Protein AF-A0A945BYB7-F1 (afdb_monomer_lite)

Radius of gyration: 39.47 Å; chains: 1; bounding box: 113×93×78 Å

Sequence (539 aa):
MLEQNKKIFFFIIILIIIFILFGFLFYTNNKKNSIKTKKIDNQKIDDQKVDNQLVSEKIIKFKEKRPGSIVANVIFKDDCNDMVGEIKEDCLNEAIRNEANIANNFRMCLGVTDYDIRNKCIFEMAKFTTKKNCERIADHKLAEVCIGDIGINNRDESYCNVFLEEPHEYEECVDRIKAFSVGDSGDINDCIGIKTLEYVNLCMMRSLGNGTTCNDLKNKNLMDECISSVIFRQATSSEDCYKMPDEIYKEVCLLKDPEGERVDTDGDGFTDVKELWFNTDPFNIDTDGDGFTDYEEVINIHSNPTEKDTDYDGLSDYDEIQKGTSIQRPDTDGDGILDGEDDDPLNKFQDNDEDRLSNEEEKKWGTDPNKKDTDGDGVNDRDEVSNGTNPLGEGWAHDTDNDGLIDIDEIFYLTDRLNQDTDGDGVNDRDEINNGTNPLGEGDMDFDDDGLSDKEELKYKSNPTLKDTNADGINDSEAIKRGLSIISNDTDGDGLNNDFEIQKIKTDPLNPDTDGDGYSDGEEAKNGYNPNGAGKLNI

Secondary structure (DSSP, 8-state):
--SHHHHHHHHHHHHHHHHHHHHHHGGGS-----------------SSSSSHHHHHHHHHHHH---TT--------GGGGTT--THHHHHHHHHHHHHHHHHHT-GGGGGG--SHHHHHHHHHHHHTTS-HHHHTT-SSHHHHHHHHHHHHHHHT-GGGGGGGTT-HHHHHHHHHHHHHHHHHHHT-GGGGGG--SHHHHHHHHHHHHHTT--GGG-SSHHHHHHHHHHHHHHH--SHHHHTT-SSHHHHHHHHT--SS-PPP-SS-SSS-HHHHHHHT--TT-SSSS-SSS-HHHIIIII---TT-S-SS-SSS-HHHHHHHT--TT-S-SS-SSS-TTT-SSTT-SS--SSSSSS-HHHHHHHT--TT-S-SS-SSS-HHHHHHHT--TTTTTT---SSSSSS-HHHHHHHT--TT-SSSS-SSS-HHHHHHHT--TTS-TT--TTSSSS-HHHHHHHT--TT-SSTT-SSS-HHHHHHHT--SS-S-SS-SS--HHHIIIII---TT-SSSS-SSS-HHHHHHHTB-TTSSSB---

Structure (mmCIF, N/CA/C/O backbone):
data_AF-A0A945BYB7-F1
#
_entry.id   AF-A0A945BYB7-F1
#
loop_
_atom_site.group_PDB
_atom_site.id
_atom_site.type_symbol
_atom_site.label_atom_id
_atom_site.label_alt_id
_atom_site.label_comp_id
_atom_site.label_asym_id
_atom_site.label_entity_id
_atom_site.label_seq_id
_atom_site.pdbx_PDB_ins_code
_atom_site.Cartn_x
_atom_site.Cartn_y
_atom_site.Cartn_z
_atom_site.occupancy
_atom_site.B_iso_or_equiv
_atom_site.auth_seq_id
_atom_site.auth_comp_id
_atom_site.auth_asym_id
_atom_site.auth_atom_id
_atom_site.pdbx_PDB_model_num
ATOM 1 N N . MET A 1 1 ? 53.402 55.940 22.105 1.00 54.75 1 MET A N 1
ATOM 2 C CA . MET A 1 1 ? 52.026 55.509 22.455 1.00 54.75 1 MET A CA 1
ATOM 3 C C . MET A 1 1 ? 50.909 56.490 22.060 1.00 54.75 1 MET A C 1
ATOM 5 O O . MET A 1 1 ? 49.757 56.187 22.321 1.00 54.75 1 MET A O 1
ATOM 9 N N . LEU A 1 2 ? 51.186 57.608 21.369 1.00 50.19 2 LEU A N 1
ATOM 10 C CA . LEU A 1 2 ? 50.139 58.508 20.835 1.00 50.19 2 LEU A CA 1
ATOM 11 C C . LEU A 1 2 ? 49.902 58.375 19.313 1.00 50.19 2 LEU A C 1
ATOM 13 O O . LEU A 1 2 ? 48.950 58.949 18.795 1.00 50.19 2 LEU A O 1
ATOM 17 N N . GLU A 1 3 ? 50.704 57.572 18.601 1.00 51.19 3 GLU A N 1
ATOM 18 C CA . GLU A 1 3 ? 50.521 57.305 17.160 1.00 51.19 3 GLU A CA 1
ATOM 19 C C . GLU A 1 3 ? 49.844 55.961 16.839 1.00 51.19 3 GLU A C 1
ATOM 21 O O . GLU A 1 3 ? 49.164 55.859 15.821 1.00 51.19 3 GLU A O 1
ATOM 26 N N . GLN A 1 4 ? 49.929 54.947 17.710 1.00 53.62 4 GLN A N 1
ATOM 27 C CA . GLN A 1 4 ? 49.223 53.671 17.491 1.00 53.62 4 GLN A CA 1
ATOM 28 C C . GLN A 1 4 ? 47.705 53.773 17.730 1.00 53.62 4 GLN A C 1
ATOM 30 O O . GLN A 1 4 ? 46.937 53.140 17.011 1.00 53.62 4 GLN A O 1
ATOM 35 N N . ASN A 1 5 ? 47.248 54.660 18.622 1.00 54.69 5 ASN A N 1
ATOM 36 C CA . ASN A 1 5 ? 45.812 54.870 18.861 1.00 54.69 5 ASN A CA 1
ATOM 37 C C . ASN A 1 5 ? 45.110 55.696 17.765 1.00 54.69 5 ASN A C 1
ATOM 39 O O . ASN A 1 5 ? 43.890 55.628 17.644 1.00 54.69 5 ASN A O 1
ATOM 43 N N . LYS A 1 6 ? 45.849 56.428 16.914 1.00 54.78 6 LYS A N 1
ATOM 44 C CA . LYS A 1 6 ? 45.255 57.166 15.781 1.00 54.78 6 LYS A CA 1
ATOM 45 C C . LYS A 1 6 ? 44.887 56.257 14.605 1.00 54.78 6 LYS A C 1
ATOM 47 O O . LYS A 1 6 ? 43.888 56.518 13.943 1.00 54.78 6 LYS A O 1
ATOM 52 N N . LYS A 1 7 ? 45.637 55.173 14.367 1.00 57.56 7 LYS A N 1
ATOM 53 C CA . LYS A 1 7 ? 45.328 54.209 13.292 1.00 57.56 7 LYS A CA 1
ATOM 54 C C . LYS A 1 7 ? 44.083 53.375 13.600 1.00 57.56 7 LYS A C 1
ATOM 56 O O . LYS A 1 7 ? 43.279 53.149 12.706 1.00 57.56 7 LYS A O 1
ATOM 61 N N . ILE A 1 8 ? 43.890 52.997 14.864 1.00 64.50 8 ILE A N 1
ATOM 62 C CA . ILE A 1 8 ? 42.717 52.228 15.309 1.00 64.50 8 ILE A CA 1
ATOM 63 C C . ILE A 1 8 ? 41.445 53.088 15.239 1.00 64.50 8 ILE A C 1
ATOM 65 O O . ILE A 1 8 ? 40.423 52.636 14.733 1.00 64.50 8 ILE A O 1
ATOM 69 N N . PHE A 1 9 ? 41.519 54.361 15.640 1.00 65.44 9 PHE A N 1
ATOM 70 C CA . PHE A 1 9 ? 40.374 55.275 15.565 1.00 65.44 9 PHE A CA 1
ATOM 71 C C . PHE A 1 9 ? 39.966 55.606 14.117 1.00 65.44 9 PHE A C 1
ATOM 73 O O . PHE A 1 9 ? 38.780 55.675 13.805 1.00 65.44 9 PHE A O 1
ATOM 80 N N . PHE A 1 10 ? 40.935 55.740 13.202 1.00 64.88 10 PHE A N 1
ATOM 81 C CA . PHE A 1 10 ? 40.660 55.973 11.779 1.00 64.88 10 PHE A CA 1
ATOM 82 C C . PHE A 1 10 ? 40.023 54.749 11.098 1.00 64.88 10 PHE A C 1
ATOM 84 O O . PHE A 1 10 ? 39.136 54.899 10.261 1.00 64.88 10 PHE A O 1
ATOM 91 N N . PHE A 1 11 ? 40.413 53.536 11.505 1.00 64.69 11 PHE A N 1
ATOM 92 C CA . PHE A 1 11 ? 39.836 52.290 10.989 1.00 64.69 11 PHE A CA 1
ATOM 93 C C . PHE A 1 11 ? 38.381 52.088 11.450 1.00 64.69 11 PHE A C 1
ATOM 95 O O . PHE A 1 11 ? 37.534 51.665 10.666 1.00 64.69 11 PHE A O 1
ATOM 102 N N . ILE A 1 12 ? 38.067 52.477 12.691 1.00 68.75 12 ILE A N 1
ATOM 103 C CA . ILE A 1 12 ? 36.702 52.426 13.238 1.00 68.75 12 ILE A CA 1
ATOM 104 C C . ILE A 1 12 ? 35.778 53.432 12.528 1.00 68.75 12 ILE A C 1
ATOM 106 O O . ILE A 1 12 ? 34.638 53.097 12.216 1.00 68.75 12 ILE A O 1
ATOM 110 N N . ILE A 1 13 ? 36.263 54.632 12.188 1.00 69.62 13 ILE A N 1
ATOM 111 C CA . ILE A 1 13 ? 35.467 55.634 11.454 1.00 69.62 13 ILE A CA 1
ATOM 112 C C . ILE A 1 13 ? 35.176 55.193 10.009 1.00 69.62 13 ILE A C 1
ATOM 114 O O . ILE A 1 13 ? 34.063 55.398 9.526 1.00 69.62 13 ILE A O 1
ATOM 118 N N . ILE A 1 14 ? 36.132 54.548 9.329 1.00 71.25 14 ILE A N 1
ATOM 119 C CA . ILE A 1 14 ? 35.924 54.012 7.971 1.00 71.25 14 ILE A CA 1
ATOM 120 C C . ILE A 1 14 ? 34.877 52.888 7.981 1.00 71.25 14 ILE A C 1
ATOM 122 O O . ILE A 1 14 ? 33.991 52.877 7.129 1.00 71.25 14 ILE A O 1
ATOM 126 N N . LEU A 1 15 ? 34.918 51.994 8.974 1.00 60.78 15 LEU A N 1
ATOM 127 C CA . LEU A 1 15 ? 33.918 50.932 9.136 1.00 60.78 15 LEU A CA 1
ATOM 128 C C . LEU A 1 15 ? 32.512 51.484 9.421 1.00 60.78 15 LEU A C 1
ATOM 130 O O . LEU A 1 15 ? 31.541 50.988 8.854 1.00 60.78 15 LEU A O 1
ATOM 134 N N . ILE A 1 16 ? 32.393 52.548 10.221 1.00 66.94 16 ILE A N 1
ATOM 135 C CA . ILE A 1 16 ? 31.100 53.193 10.507 1.00 66.94 16 ILE A CA 1
ATOM 136 C C . ILE A 1 16 ? 30.534 53.898 9.259 1.00 66.94 16 ILE A C 1
ATOM 138 O O . ILE A 1 16 ? 29.335 53.805 9.002 1.00 66.94 16 ILE A O 1
ATOM 142 N N . ILE A 1 17 ? 31.372 54.537 8.432 1.00 62.75 17 ILE A N 1
ATOM 143 C CA . ILE A 1 17 ? 30.923 55.160 7.171 1.00 62.75 17 ILE A CA 1
ATOM 144 C C . ILE A 1 17 ? 30.482 54.115 6.133 1.00 62.75 17 ILE A C 1
ATOM 146 O O . ILE A 1 17 ? 29.488 54.338 5.441 1.00 62.75 17 ILE A O 1
ATOM 150 N N . ILE A 1 18 ? 31.150 52.959 6.057 1.00 63.16 18 ILE A N 1
ATOM 151 C CA . ILE A 1 18 ? 30.747 51.857 5.165 1.00 63.16 18 ILE A CA 1
ATOM 152 C C . ILE A 1 18 ? 29.391 51.270 5.597 1.00 63.16 18 ILE A C 1
ATOM 154 O O . ILE A 1 18 ? 28.542 51.006 4.745 1.00 63.16 18 ILE A O 1
ATOM 158 N N . PHE A 1 19 ? 29.139 51.154 6.906 1.00 51.59 19 PHE A N 1
ATOM 159 C CA . PHE A 1 19 ? 27.848 50.698 7.439 1.00 51.59 19 PHE A CA 1
ATOM 160 C C . PHE A 1 19 ? 26.698 51.681 7.171 1.00 51.59 19 PHE A C 1
ATOM 162 O O . PHE A 1 19 ? 25.584 51.256 6.867 1.00 51.59 19 PHE A O 1
ATOM 169 N N . ILE A 1 20 ? 26.958 52.990 7.221 1.00 57.56 20 ILE A N 1
ATOM 170 C CA . ILE A 1 20 ? 25.944 54.014 6.919 1.00 57.56 20 ILE A CA 1
ATOM 171 C C . ILE A 1 20 ? 25.638 54.068 5.409 1.00 57.56 20 ILE A C 1
ATOM 173 O O . ILE A 1 20 ? 24.483 54.255 5.030 1.00 57.56 20 ILE A O 1
ATOM 177 N N . LEU A 1 21 ? 26.631 53.829 4.539 1.00 47.19 21 LEU A N 1
ATOM 178 C CA . LEU A 1 21 ? 26.439 53.749 3.081 1.00 47.19 21 LEU A CA 1
ATOM 179 C C . LEU A 1 21 ? 25.658 52.496 2.648 1.00 47.19 21 LEU A C 1
ATOM 181 O O . LEU A 1 21 ? 24.786 52.598 1.784 1.00 47.19 21 LEU A O 1
ATOM 185 N N . PHE A 1 22 ? 25.895 51.341 3.280 1.00 47.38 22 PHE A N 1
ATOM 186 C CA . PHE A 1 22 ? 25.107 50.126 3.022 1.00 47.38 22 PHE A CA 1
ATOM 187 C C . PHE A 1 22 ? 23.672 50.220 3.566 1.00 47.38 22 PHE A C 1
ATOM 189 O O . PHE A 1 22 ? 22.745 49.710 2.938 1.00 47.38 22 PHE A O 1
ATOM 196 N N . GLY A 1 23 ? 23.461 50.941 4.674 1.00 44.59 23 GLY A N 1
ATOM 197 C CA . GLY A 1 23 ? 22.125 51.210 5.217 1.00 44.59 23 GLY A CA 1
ATOM 198 C C . GLY A 1 23 ? 21.255 52.113 4.331 1.00 44.59 23 GLY A C 1
ATOM 199 O O . GLY A 1 23 ? 20.030 52.012 4.369 1.00 44.59 23 GLY A O 1
ATOM 200 N N . PHE A 1 24 ? 21.860 52.960 3.491 1.00 37.66 24 PHE A N 1
ATOM 201 C CA . PHE A 1 24 ? 21.124 53.892 2.628 1.00 37.66 24 PHE A CA 1
ATOM 202 C C . PHE A 1 24 ? 20.680 53.271 1.289 1.00 37.66 24 PHE A C 1
ATOM 204 O O . PHE A 1 24 ? 19.646 53.661 0.745 1.00 37.66 24 PHE A O 1
ATOM 211 N N . LEU A 1 25 ? 21.403 52.265 0.780 1.00 36.88 25 LEU A N 1
ATOM 212 C CA . LEU A 1 25 ? 21.034 51.553 -0.455 1.00 36.88 25 LEU A CA 1
ATOM 213 C C . LEU A 1 25 ? 19.833 50.614 -0.265 1.00 36.88 25 LEU A C 1
ATOM 215 O O . LEU A 1 25 ? 19.031 50.463 -1.181 1.00 36.88 25 LEU A O 1
ATOM 219 N N . PHE A 1 26 ? 19.637 50.069 0.938 1.00 37.34 26 PHE A N 1
ATOM 220 C CA . PHE A 1 26 ? 18.466 49.236 1.238 1.00 37.34 26 PHE A CA 1
ATOM 221 C C . PHE A 1 26 ? 17.195 50.046 1.553 1.00 37.34 26 PHE A C 1
ATOM 223 O O . PHE A 1 26 ? 16.088 49.519 1.479 1.00 37.34 26 PHE A O 1
ATOM 230 N N . TYR A 1 27 ? 17.329 51.343 1.852 1.00 34.28 27 TYR A N 1
ATOM 231 C CA . TYR A 1 27 ? 16.209 52.216 2.224 1.00 34.28 27 TYR A CA 1
ATOM 232 C C . TYR A 1 27 ? 15.436 52.799 1.021 1.00 34.28 27 TYR A C 1
ATOM 234 O O . TYR A 1 27 ? 14.435 53.487 1.209 1.00 34.28 27 TYR A O 1
ATOM 242 N N . THR A 1 28 ? 15.846 52.537 -0.228 1.00 32.16 28 THR A N 1
ATOM 243 C CA . THR A 1 28 ? 15.236 53.192 -1.407 1.00 32.16 28 THR A CA 1
ATOM 244 C C . THR A 1 28 ? 14.481 52.291 -2.377 1.00 32.16 28 THR A C 1
ATOM 246 O O . THR A 1 28 ? 13.923 52.825 -3.331 1.00 32.16 28 THR A O 1
ATOM 249 N N . ASN A 1 29 ? 14.337 50.985 -2.125 1.00 34.81 29 ASN A N 1
ATOM 250 C CA . ASN A 1 29 ? 13.669 50.104 -3.092 1.00 34.81 29 ASN A CA 1
ATOM 251 C C . ASN A 1 29 ? 12.441 49.354 -2.570 1.00 34.81 29 ASN A C 1
ATOM 253 O O . ASN A 1 29 ? 12.256 48.193 -2.901 1.00 34.81 29 ASN A O 1
ATOM 257 N N . ASN A 1 30 ? 11.584 50.016 -1.783 1.00 32.28 30 ASN A N 1
ATOM 258 C CA . ASN A 1 30 ? 10.177 49.608 -1.692 1.00 32.28 30 ASN A CA 1
ATOM 259 C C . ASN A 1 30 ? 9.266 50.758 -1.241 1.00 32.28 30 ASN A C 1
ATOM 261 O O . ASN A 1 30 ? 8.938 50.927 -0.066 1.00 32.28 30 ASN A O 1
ATOM 265 N N . LYS A 1 31 ? 8.827 51.571 -2.208 1.00 30.02 31 LYS A N 1
ATOM 266 C CA . LYS A 1 31 ? 7.634 52.410 -2.059 1.00 30.02 31 LYS A CA 1
ATOM 267 C C . LYS A 1 31 ? 6.896 52.512 -3.397 1.00 30.02 31 LYS A C 1
ATOM 269 O O . LYS A 1 31 ? 7.490 52.987 -4.360 1.00 30.02 31 LYS A O 1
ATOM 274 N N . LYS A 1 32 ? 5.587 52.195 -3.351 1.00 27.84 32 LYS A N 1
ATOM 275 C CA . LYS A 1 32 ? 4.497 52.279 -4.367 1.00 27.84 32 LYS A CA 1
ATOM 276 C C . LYS A 1 32 ? 4.122 50.898 -4.931 1.00 27.84 32 LYS A C 1
ATOM 278 O O . LYS A 1 32 ? 4.978 50.237 -5.485 1.00 27.84 32 LYS A O 1
ATOM 283 N N . ASN A 1 33 ? 2.896 50.380 -4.800 1.00 26.05 33 ASN A N 1
ATOM 284 C CA . ASN A 1 33 ? 1.551 50.987 -4.807 1.00 26.05 33 ASN A CA 1
ATOM 285 C C . ASN A 1 33 ? 0.671 50.348 -3.701 1.00 26.05 33 ASN A C 1
ATOM 287 O O . ASN A 1 33 ? 0.675 49.137 -3.564 1.00 26.05 33 ASN A O 1
ATOM 291 N N . SER A 1 34 ? 0.041 51.066 -2.759 1.00 25.27 34 SER A N 1
ATOM 292 C CA . SER A 1 34 ? -1.204 51.860 -2.858 1.00 25.27 34 SER A CA 1
ATOM 293 C C . SER A 1 34 ? -2.406 51.109 -3.451 1.00 25.27 34 SER A C 1
ATOM 295 O O . SER A 1 34 ? -2.471 51.022 -4.670 1.00 25.27 34 SER A O 1
ATOM 297 N N . ILE A 1 35 ? -3.418 50.788 -2.623 1.00 25.39 35 ILE A N 1
ATOM 298 C CA . ILE A 1 35 ? -4.809 51.277 -2.772 1.00 25.39 35 ILE A CA 1
ATOM 299 C C . ILE A 1 35 ? -5.537 51.321 -1.403 1.00 25.39 35 ILE A C 1
ATOM 301 O O . ILE A 1 35 ? -5.729 50.330 -0.714 1.00 25.39 35 ILE A O 1
ATOM 305 N N . LYS A 1 36 ? -5.882 52.566 -1.057 1.00 26.34 36 LYS A N 1
ATOM 306 C CA . LYS A 1 36 ? -6.945 53.168 -0.226 1.00 26.34 36 LYS A CA 1
ATOM 307 C C . LYS A 1 36 ? -7.819 52.323 0.727 1.00 26.34 36 LYS A C 1
ATOM 309 O O . LYS A 1 36 ? -8.722 51.599 0.336 1.00 26.34 36 LYS A O 1
ATOM 314 N N . THR A 1 37 ? -7.668 52.716 1.990 1.00 24.52 37 THR A N 1
ATOM 315 C CA . THR A 1 37 ? -8.620 52.818 3.109 1.00 24.52 37 THR A CA 1
ATOM 316 C C . THR A 1 37 ? -10.107 53.044 2.781 1.00 24.52 37 THR A C 1
ATOM 318 O O . THR A 1 37 ? -10.453 54.000 2.079 1.00 24.52 37 THR A O 1
ATOM 321 N N . LYS A 1 38 ? -10.979 52.334 3.511 1.00 25.22 38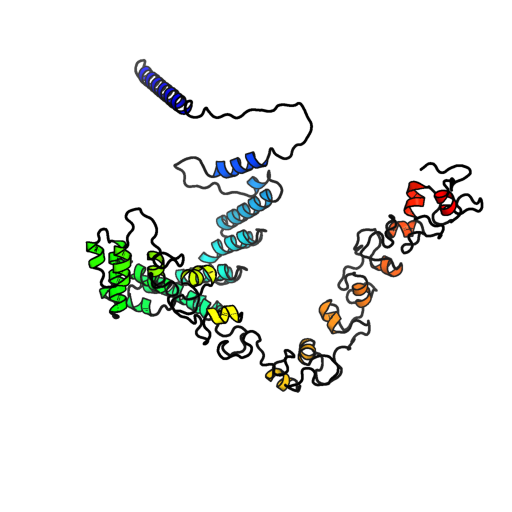 LYS A N 1
ATOM 322 C CA . LYS A 1 38 ? -12.232 52.877 4.064 1.00 25.22 38 LYS A CA 1
ATOM 323 C C . LYS A 1 38 ? -12.205 52.670 5.584 1.00 25.22 38 LYS A C 1
ATOM 325 O O . LYS A 1 38 ? -11.900 51.582 6.052 1.00 25.22 38 LYS A O 1
ATOM 330 N N . LYS A 1 39 ? -12.441 53.750 6.325 1.00 27.66 39 LYS A N 1
ATOM 331 C CA . LYS A 1 39 ? -12.363 53.861 7.786 1.00 27.66 39 LYS A CA 1
ATOM 332 C C . LYS A 1 39 ? -13.783 54.132 8.285 1.00 27.66 39 LYS A C 1
ATOM 334 O O . LYS A 1 39 ? -14.336 55.137 7.845 1.00 27.66 39 LYS A O 1
ATOM 339 N N . ILE A 1 40 ? -14.349 53.275 9.138 1.00 25.39 40 ILE A N 1
ATOM 340 C CA . ILE A 1 40 ? -15.454 53.603 10.061 1.00 25.39 40 ILE A CA 1
ATOM 341 C C . ILE A 1 40 ? -15.196 52.858 11.384 1.00 25.39 40 ILE A C 1
ATOM 343 O O . ILE A 1 40 ? -14.612 51.778 11.389 1.00 25.39 40 ILE A O 1
ATOM 347 N N . ASP A 1 41 ? -15.545 53.541 12.468 1.00 26.83 41 ASP A N 1
ATOM 348 C CA . ASP A 1 41 ? -15.023 53.497 13.831 1.00 26.83 41 ASP A CA 1
ATOM 349 C C . ASP A 1 41 ? -15.315 52.262 14.710 1.00 26.83 41 ASP A C 1
ATOM 351 O O . ASP A 1 41 ? -16.381 51.662 14.664 1.00 26.83 41 ASP A O 1
ATOM 355 N N . ASN A 1 42 ? -14.330 52.017 15.584 1.00 25.97 42 ASN A N 1
ATOM 356 C CA . ASN A 1 42 ? -14.340 51.529 16.971 1.00 25.97 42 ASN A CA 1
ATOM 357 C C . ASN A 1 42 ? -15.221 50.342 17.420 1.00 25.97 42 ASN A C 1
ATOM 359 O O . ASN A 1 42 ? -16.386 50.489 17.772 1.00 25.97 42 ASN A O 1
ATOM 363 N N . GLN A 1 43 ? -14.485 49.250 17.672 1.00 30.56 43 GLN A N 1
ATOM 364 C CA . GLN A 1 43 ? -14.465 48.435 18.898 1.00 30.56 43 GLN A CA 1
ATOM 365 C C . GLN A 1 43 ? -15.729 47.660 19.290 1.00 30.56 43 GLN A C 1
ATOM 367 O O . GLN A 1 43 ? -16.553 48.113 20.080 1.00 30.56 43 GLN A O 1
ATOM 372 N N . LYS A 1 44 ? -15.726 46.382 18.914 1.00 38.12 44 LYS A N 1
ATOM 373 C CA . LYS A 1 44 ? -15.398 45.234 19.788 1.00 38.12 44 LYS A CA 1
ATOM 374 C C . LYS A 1 44 ? -15.108 44.027 18.878 1.00 38.12 44 LYS A C 1
ATOM 376 O O . LYS A 1 44 ? -15.426 44.130 17.699 1.00 38.12 44 LYS A O 1
ATOM 381 N N . ILE A 1 45 ? -14.563 42.937 19.431 1.00 27.02 45 ILE A N 1
ATOM 382 C CA . ILE A 1 45 ? -14.216 41.630 18.813 1.00 27.02 45 ILE A CA 1
ATOM 383 C C . ILE A 1 45 ? -12.709 41.519 18.512 1.00 27.02 45 ILE A C 1
ATOM 385 O O . ILE A 1 45 ? -12.172 42.398 17.844 1.00 27.02 45 ILE A O 1
ATOM 389 N N . ASP A 1 46 ? -11.957 40.469 18.836 1.00 30.38 46 ASP A N 1
ATOM 390 C CA . ASP A 1 46 ? -11.900 39.422 19.881 1.00 30.38 46 ASP A CA 1
ATOM 391 C C . ASP A 1 46 ? -10.565 38.684 19.587 1.00 30.38 46 ASP A C 1
ATOM 393 O O . ASP A 1 46 ? -10.102 38.669 18.438 1.00 30.38 46 ASP A O 1
ATOM 397 N N . ASP A 1 47 ? -9.919 38.125 20.600 1.00 31.62 47 ASP A N 1
ATOM 398 C CA . ASP A 1 47 ? -8.485 37.802 20.702 1.00 31.62 47 ASP A CA 1
ATOM 399 C C . ASP A 1 47 ? -7.989 36.547 19.929 1.00 31.62 47 ASP A C 1
ATOM 401 O O . ASP A 1 47 ? -7.151 35.803 20.428 1.00 31.62 47 ASP A O 1
ATOM 405 N N . GLN A 1 48 ? -8.427 36.286 18.688 1.00 35.12 48 GLN A N 1
ATOM 406 C CA . GLN A 1 48 ? -8.154 34.985 18.025 1.00 35.12 48 GLN A CA 1
ATOM 407 C C . GLN A 1 48 ? -7.404 34.986 16.678 1.00 35.12 48 GLN A C 1
ATOM 409 O O . GLN A 1 48 ? -7.353 33.964 16.000 1.00 35.12 48 GLN A O 1
ATOM 414 N N . LYS A 1 49 ? -6.769 36.089 16.259 1.00 32.19 49 LYS A N 1
ATOM 415 C CA . LYS A 1 49 ? -6.030 36.129 14.969 1.00 32.19 49 LYS A CA 1
ATOM 416 C C . LYS A 1 49 ? -4.585 36.622 15.017 1.00 32.19 49 LYS A C 1
ATOM 418 O O . LYS A 1 49 ? -3.962 36.755 13.967 1.00 32.19 49 LYS A O 1
ATOM 423 N N . VAL A 1 50 ? -4.036 36.881 16.202 1.00 30.77 50 VAL A N 1
ATOM 424 C CA . VAL A 1 50 ? -2.690 37.473 16.345 1.00 30.77 50 VAL A CA 1
ATOM 425 C C . VAL A 1 50 ? -1.586 36.424 16.577 1.00 30.77 50 VAL A C 1
ATOM 427 O O . VAL A 1 50 ? -0.413 36.760 16.439 1.00 30.77 50 VAL A O 1
ATOM 430 N N . ASP A 1 51 ? -1.917 35.148 16.814 1.00 38.94 51 ASP A N 1
ATOM 431 C CA . ASP A 1 51 ? -0.911 34.144 17.213 1.00 38.94 51 ASP A CA 1
ATOM 432 C C . ASP A 1 51 ? -0.284 33.345 16.047 1.00 38.94 51 ASP A C 1
ATOM 434 O O . ASP A 1 51 ? 0.925 33.119 16.016 1.00 38.94 51 ASP A O 1
ATOM 438 N N . ASN A 1 52 ? -1.037 33.014 14.990 1.00 35.81 52 ASN A N 1
ATOM 439 C CA . ASN A 1 52 ? -0.530 32.100 13.946 1.00 35.81 52 ASN A CA 1
ATOM 440 C C . ASN A 1 52 ? 0.603 32.667 13.070 1.00 35.81 52 ASN A C 1
ATOM 442 O O . ASN A 1 52 ? 1.381 31.905 12.501 1.00 35.81 52 ASN A O 1
ATOM 446 N N . GLN A 1 53 ? 0.749 33.992 12.977 1.00 34.19 53 GLN A N 1
ATOM 447 C CA . GLN A 1 53 ? 1.803 34.613 12.161 1.00 34.19 53 GLN A CA 1
ATOM 448 C C . GLN A 1 53 ? 3.118 34.819 12.938 1.00 34.19 53 GLN A C 1
ATOM 450 O O . GLN A 1 53 ? 4.191 34.887 12.337 1.00 34.19 53 GLN A O 1
ATOM 455 N N . LEU A 1 54 ? 3.059 34.877 14.276 1.00 38.41 54 LEU A N 1
ATOM 456 C CA . LEU A 1 54 ? 4.249 34.926 15.136 1.00 38.41 54 LEU A CA 1
ATOM 457 C C . LEU A 1 54 ? 4.873 33.529 15.318 1.00 38.41 54 LEU A C 1
ATOM 459 O O . LEU A 1 54 ? 6.094 33.411 15.460 1.00 38.41 54 LEU A O 1
ATOM 463 N N . VAL A 1 55 ? 4.040 32.482 15.283 1.00 39.66 55 VAL A N 1
ATOM 464 C CA . VAL A 1 55 ? 4.425 31.072 15.461 1.00 39.66 55 VAL A CA 1
ATOM 465 C C . VAL A 1 55 ? 5.140 30.515 14.224 1.00 39.66 55 VAL A C 1
ATOM 467 O O . VAL A 1 55 ? 6.217 29.929 14.360 1.00 39.66 55 VAL A O 1
ATOM 470 N N . SER A 1 56 ? 4.660 30.810 13.008 1.00 36.62 56 SER A N 1
ATOM 471 C CA . SER A 1 56 ? 5.364 30.435 11.770 1.00 36.62 56 SER A CA 1
ATOM 472 C C . SER A 1 56 ? 6.745 31.098 11.666 1.00 36.62 56 SER A C 1
ATOM 474 O O . SER A 1 56 ? 7.710 30.481 11.220 1.00 36.62 56 SER A O 1
ATOM 476 N N . GLU A 1 57 ? 6.893 32.339 12.147 1.00 36.47 57 GLU A N 1
ATOM 477 C CA . GLU A 1 57 ? 8.190 33.023 12.178 1.00 36.47 57 GLU A CA 1
ATOM 478 C C . GLU A 1 57 ? 9.172 32.445 13.208 1.00 36.47 57 GLU A C 1
ATOM 480 O O . GLU A 1 57 ? 10.376 32.566 12.988 1.00 36.47 57 GLU A O 1
ATOM 485 N N . LYS A 1 58 ? 8.724 31.822 14.309 1.00 41.94 58 LYS A N 1
ATOM 486 C CA . LYS A 1 58 ? 9.626 31.176 15.286 1.00 41.94 58 LYS A CA 1
ATOM 487 C C . LYS A 1 58 ? 10.202 29.864 14.750 1.00 41.94 58 LYS A C 1
ATOM 489 O O . LYS A 1 58 ? 11.402 29.644 14.898 1.00 41.94 58 LYS A O 1
ATOM 494 N N . ILE A 1 59 ? 9.391 29.063 14.059 1.00 39.91 59 ILE A N 1
ATOM 495 C CA . ILE A 1 59 ? 9.834 27.816 13.412 1.00 39.91 59 ILE A CA 1
ATOM 496 C C . ILE A 1 59 ? 10.747 28.128 12.208 1.00 39.91 59 ILE A C 1
ATOM 498 O O . ILE A 1 59 ? 11.783 27.489 12.024 1.00 39.91 59 ILE A O 1
ATOM 502 N N . ILE A 1 60 ? 10.451 29.186 11.440 1.00 37.62 60 ILE A N 1
ATOM 503 C CA . ILE A 1 60 ? 11.279 29.617 10.296 1.00 37.62 60 ILE A CA 1
ATOM 504 C C . ILE A 1 60 ? 12.573 30.329 10.748 1.00 37.62 60 ILE A C 1
ATOM 506 O O . ILE A 1 60 ? 13.631 30.106 10.159 1.00 37.62 60 ILE A O 1
ATOM 510 N N . LYS A 1 61 ? 12.560 31.125 11.832 1.00 37.69 61 LYS A N 1
ATOM 511 C CA . LYS A 1 61 ? 13.779 31.772 12.373 1.00 37.69 61 LYS A CA 1
ATOM 512 C C . LYS A 1 61 ? 14.787 30.787 12.971 1.00 37.69 61 LYS A C 1
ATOM 514 O O . LYS A 1 61 ? 15.953 31.158 13.088 1.00 37.69 61 LYS A O 1
ATOM 519 N N . PHE A 1 62 ? 14.384 29.558 13.302 1.00 39.91 62 PHE A N 1
ATOM 520 C CA . PHE A 1 62 ? 15.322 28.490 13.666 1.00 39.91 62 PHE A CA 1
ATOM 521 C C . PHE A 1 62 ? 16.015 27.853 12.448 1.00 39.91 62 PHE A C 1
ATOM 523 O O . PHE A 1 62 ? 17.119 27.334 12.595 1.00 39.91 62 PHE A O 1
ATOM 530 N N . LYS A 1 63 ? 15.433 27.955 11.242 1.00 35.59 63 LYS A N 1
ATOM 531 C CA . LYS A 1 63 ? 16.029 27.442 9.994 1.00 35.59 63 LYS A CA 1
ATOM 532 C C . LYS A 1 63 ? 17.009 28.410 9.310 1.00 35.59 63 LYS A C 1
ATOM 534 O O . LYS A 1 63 ? 17.807 27.962 8.494 1.00 35.59 63 LYS A O 1
ATOM 539 N N . GLU A 1 64 ? 17.045 29.703 9.657 1.00 38.62 64 GLU A N 1
ATOM 540 C CA . GLU A 1 64 ? 17.924 30.678 8.980 1.00 38.62 64 GLU A CA 1
ATOM 541 C C . GLU A 1 64 ? 18.667 31.662 9.915 1.00 38.62 64 GLU A C 1
ATOM 543 O O . GLU A 1 64 ? 18.131 32.717 10.268 1.00 38.62 64 GLU A O 1
ATOM 548 N N . LYS A 1 65 ? 19.942 31.349 10.247 1.00 31.62 65 LYS A N 1
ATOM 549 C CA . LYS A 1 65 ? 21.127 32.246 10.478 1.00 31.62 65 LYS A CA 1
ATOM 550 C C . LYS A 1 65 ? 22.187 31.497 11.321 1.00 31.62 65 LYS A C 1
ATOM 552 O O . LYS A 1 65 ? 21.870 31.095 12.426 1.00 31.62 65 LYS A O 1
ATOM 557 N N . ARG A 1 66 ? 23.474 31.316 10.976 1.00 27.89 66 ARG A N 1
ATOM 558 C CA . ARG A 1 66 ? 24.468 31.984 10.098 1.00 27.89 66 ARG A CA 1
ATOM 559 C C . ARG A 1 66 ? 25.485 30.944 9.560 1.00 27.89 66 ARG A C 1
ATOM 561 O O . ARG A 1 66 ? 25.677 29.920 10.209 1.00 27.89 66 ARG A O 1
ATOM 568 N N . PRO A 1 67 ? 26.204 31.226 8.454 1.00 36.44 67 PRO A N 1
ATOM 569 C CA . PRO A 1 67 ? 27.190 30.307 7.885 1.00 36.44 67 PRO A CA 1
ATOM 570 C C . PRO A 1 67 ? 28.380 30.133 8.838 1.00 36.44 67 PRO A C 1
ATOM 572 O O . PRO A 1 67 ? 29.025 31.117 9.203 1.00 36.44 67 PRO A O 1
ATOM 575 N N . GLY A 1 68 ? 28.664 28.888 9.233 1.00 32.03 68 GLY A N 1
ATOM 576 C CA . GLY A 1 68 ? 29.919 28.538 9.907 1.00 32.03 68 GLY A CA 1
ATOM 577 C C . GLY A 1 68 ? 29.854 27.643 11.149 1.00 32.03 68 GLY A C 1
ATOM 578 O O . GLY A 1 68 ? 30.889 27.494 11.787 1.00 32.03 68 GLY A O 1
ATOM 579 N N . SER A 1 69 ? 28.718 27.035 11.510 1.00 27.31 69 SER A N 1
ATOM 580 C CA . SER A 1 69 ? 28.687 26.014 12.574 1.00 27.31 69 SER A CA 1
ATOM 581 C C . SER A 1 69 ? 27.687 24.905 12.249 1.00 27.31 69 SER A C 1
ATOM 583 O O . SER A 1 69 ? 26.489 25.153 12.164 1.00 27.31 69 SER A O 1
ATOM 585 N N . ILE A 1 70 ? 28.198 23.691 12.047 1.00 33.22 70 ILE A N 1
ATOM 586 C CA . ILE A 1 70 ? 27.446 22.463 11.762 1.00 33.22 70 ILE A CA 1
ATOM 587 C C . ILE A 1 70 ? 26.978 21.879 13.099 1.00 33.22 70 ILE A C 1
ATOM 589 O O . ILE A 1 70 ? 27.613 20.973 13.617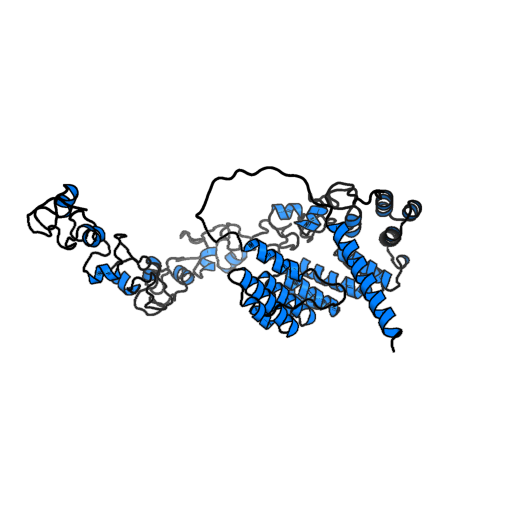 1.00 33.22 70 ILE A O 1
ATOM 593 N N . VAL A 1 71 ? 25.927 22.432 13.703 1.00 31.83 71 VAL A N 1
ATOM 594 C CA . VAL A 1 71 ? 25.114 21.717 14.703 1.00 31.83 71 VAL A CA 1
ATOM 595 C C . VAL A 1 71 ? 23.702 22.294 14.605 1.00 31.83 71 VAL A C 1
ATOM 597 O O . VAL A 1 71 ? 23.482 23.449 14.965 1.00 31.83 71 VAL A O 1
ATOM 600 N N . ALA A 1 72 ? 22.761 21.530 14.052 1.00 39.84 72 ALA A N 1
ATOM 601 C CA . ALA A 1 72 ? 21.342 21.844 14.182 1.00 39.84 72 ALA A CA 1
ATOM 602 C C . ALA A 1 72 ? 20.976 21.776 15.674 1.00 39.84 72 ALA A C 1
ATOM 604 O O . ALA A 1 72 ? 21.381 20.837 16.358 1.00 39.84 72 ALA A O 1
ATOM 605 N N . ASN A 1 73 ? 20.267 22.778 16.197 1.00 51.41 73 ASN A N 1
ATOM 606 C CA . ASN A 1 73 ? 19.800 22.741 17.582 1.00 51.41 73 ASN A CA 1
ATOM 607 C C . ASN A 1 73 ? 18.792 21.593 17.725 1.00 51.41 73 ASN A C 1
ATOM 609 O O . ASN A 1 73 ? 17.744 21.616 17.084 1.00 51.41 73 ASN A O 1
ATOM 613 N N . VAL A 1 74 ? 19.144 20.591 18.528 1.00 66.12 74 VAL A N 1
ATOM 614 C CA . VAL A 1 74 ? 18.285 19.449 18.854 1.00 66.12 74 VAL A CA 1
ATOM 615 C C . VAL A 1 74 ? 17.194 19.917 19.817 1.00 66.12 74 VAL A C 1
ATOM 617 O O . VAL A 1 74 ? 17.509 20.602 20.787 1.00 66.12 74 VAL A O 1
ATOM 620 N N . ILE A 1 75 ? 15.938 19.569 19.534 1.00 75.50 75 ILE A N 1
ATOM 621 C CA . ILE A 1 75 ? 14.778 19.899 20.376 1.00 75.50 75 ILE A CA 1
ATOM 622 C C . ILE A 1 75 ? 14.702 18.880 21.516 1.00 75.50 75 ILE A C 1
ATOM 624 O O . ILE A 1 75 ? 14.726 17.675 21.252 1.00 75.50 75 ILE A O 1
ATOM 628 N N . PHE A 1 76 ? 14.599 19.359 22.756 1.00 82.06 76 PHE A N 1
ATOM 629 C CA . PHE A 1 76 ? 14.378 18.541 23.950 1.00 82.06 76 PHE A CA 1
ATOM 630 C C . PHE A 1 76 ? 12.981 18.784 24.526 1.00 82.06 76 PHE A C 1
ATOM 632 O O . PHE A 1 76 ? 12.356 19.807 24.252 1.00 82.06 76 PHE A O 1
ATOM 639 N N . LYS A 1 77 ? 12.492 17.867 25.373 1.00 82.19 77 LYS A N 1
ATOM 640 C CA . LYS A 1 77 ? 11.150 17.982 25.977 1.00 82.19 77 LYS A CA 1
ATOM 641 C C . LYS A 1 77 ? 10.920 19.316 26.689 1.00 82.19 77 LYS A C 1
ATOM 643 O O . LYS A 1 77 ? 9.819 19.859 26.633 1.00 82.19 77 LYS A O 1
ATOM 648 N N . ASP A 1 78 ? 11.964 19.859 27.315 1.00 82.44 78 ASP A N 1
ATOM 649 C CA . ASP A 1 78 ? 11.890 21.128 28.038 1.00 82.44 78 ASP A CA 1
ATOM 650 C C . ASP A 1 78 ? 11.576 22.325 27.124 1.00 82.44 78 ASP A C 1
ATOM 652 O O . ASP A 1 78 ? 10.939 23.282 27.571 1.00 82.44 78 ASP A O 1
ATOM 656 N N . ASP A 1 79 ? 11.951 22.250 25.843 1.00 80.12 79 ASP A N 1
ATOM 657 C CA . ASP A 1 79 ? 11.683 23.289 24.842 1.00 80.12 79 ASP A CA 1
ATOM 658 C C . ASP A 1 79 ? 10.198 23.335 24.431 1.00 80.12 79 ASP A C 1
ATOM 660 O O . ASP A 1 79 ? 9.729 24.345 23.902 1.00 80.12 79 ASP A O 1
ATOM 664 N N . CYS A 1 80 ? 9.438 22.269 24.710 1.00 83.00 80 CYS A N 1
ATOM 665 C CA . CYS A 1 80 ? 8.020 22.135 24.366 1.00 83.00 80 CYS A CA 1
ATOM 666 C C . CYS A 1 80 ? 7.074 22.617 25.482 1.00 83.00 80 CYS A C 1
ATOM 668 O O . CYS A 1 80 ? 5.855 22.647 25.299 1.00 83.00 80 CYS A O 1
ATOM 670 N N . ASN A 1 81 ? 7.601 22.992 26.653 1.00 80.69 81 ASN A N 1
ATOM 671 C CA . ASN A 1 81 ? 6.793 23.305 27.838 1.00 80.69 81 ASN A CA 1
ATOM 672 C C . ASN A 1 81 ? 5.859 24.510 27.653 1.00 80.69 81 ASN A C 1
ATOM 674 O O . ASN A 1 81 ? 4.740 24.492 28.167 1.00 80.69 81 ASN A O 1
ATOM 678 N N . ASP A 1 82 ? 6.300 25.510 26.889 1.00 81.56 82 ASP A N 1
ATOM 679 C CA . ASP A 1 82 ? 5.546 26.742 26.622 1.00 81.56 82 ASP A CA 1
ATOM 680 C C . ASP A 1 82 ? 4.533 26.593 25.465 1.00 81.56 82 ASP A C 1
ATOM 682 O O . ASP A 1 82 ? 3.862 27.560 25.100 1.00 81.56 82 ASP A O 1
ATOM 686 N N . MET A 1 83 ? 4.432 25.403 24.862 1.00 81.38 83 MET A N 1
ATOM 687 C CA . MET A 1 83 ? 3.516 25.104 23.758 1.00 81.38 83 MET A CA 1
ATOM 688 C C . MET A 1 83 ? 2.210 24.481 24.273 1.00 81.38 83 MET A C 1
ATOM 690 O O . MET A 1 83 ? 2.156 23.924 25.373 1.00 81.38 83 MET A O 1
ATOM 694 N N . VAL A 1 84 ? 1.145 24.560 23.472 1.00 71.19 84 VAL A N 1
ATOM 695 C CA . VAL A 1 84 ? -0.192 24.025 23.788 1.00 71.19 84 VAL A CA 1
ATOM 696 C C . VAL A 1 84 ? -0.848 23.408 22.552 1.00 71.19 84 VAL A C 1
ATOM 698 O O . VAL A 1 84 ? -0.557 23.817 21.430 1.00 71.19 84 VAL A O 1
ATOM 701 N N . GLY A 1 85 ? -1.745 22.443 22.777 1.00 73.88 85 GLY A N 1
ATOM 702 C CA . GLY A 1 85 ? -2.480 21.741 21.720 1.00 73.88 85 GLY A CA 1
ATOM 703 C C . GLY A 1 85 ? -1.588 20.863 20.840 1.00 73.88 85 GLY A C 1
ATOM 704 O O . GLY A 1 85 ? -0.529 20.419 21.279 1.00 73.88 85 GLY A O 1
ATOM 705 N N . GLU A 1 86 ? -2.009 20.669 19.591 1.00 69.00 86 GLU A N 1
ATOM 706 C CA . GLU A 1 86 ? -1.336 19.872 18.547 1.00 69.00 86 GLU A CA 1
ATOM 707 C C . GLU A 1 86 ? 0.152 20.241 18.383 1.00 69.00 86 GLU A C 1
ATOM 709 O O . GLU A 1 86 ? 1.025 19.385 18.326 1.00 69.00 86 GLU A O 1
ATOM 714 N N . ILE A 1 87 ? 0.483 21.532 18.490 1.00 70.25 87 ILE A N 1
ATOM 715 C CA . ILE A 1 87 ? 1.864 22.037 18.389 1.00 70.25 87 ILE A CA 1
ATOM 716 C C . ILE A 1 87 ? 2.763 21.491 19.510 1.00 70.25 87 ILE A C 1
ATOM 718 O O . ILE A 1 87 ? 3.957 21.253 19.309 1.00 70.25 87 ILE A O 1
ATOM 722 N N . LYS A 1 88 ? 2.212 21.323 20.718 1.00 77.75 88 LYS A N 1
ATOM 723 C CA . LYS A 1 88 ? 2.956 20.741 21.840 1.00 77.75 88 LYS A CA 1
ATOM 724 C C . LYS A 1 88 ? 3.237 19.267 21.591 1.00 77.75 88 LYS A C 1
ATOM 726 O O . LYS A 1 88 ? 4.318 18.799 21.936 1.00 77.75 88 LYS A O 1
ATOM 731 N N . GLU A 1 89 ? 2.266 18.564 21.025 1.00 73.81 89 GLU A N 1
ATOM 732 C CA . GLU A 1 89 ? 2.362 17.144 20.718 1.00 73.81 89 GLU A CA 1
ATOM 733 C C . GLU A 1 89 ? 3.405 16.882 19.625 1.00 73.81 89 GLU A C 1
ATOM 735 O O . GLU A 1 89 ? 4.323 16.095 19.856 1.00 73.81 89 GLU A O 1
ATOM 740 N N . ASP A 1 90 ? 3.381 17.642 18.528 1.00 76.88 90 ASP A N 1
ATOM 741 C CA . ASP A 1 90 ? 4.400 17.584 17.469 1.00 76.88 90 ASP A CA 1
ATOM 742 C C . ASP A 1 90 ? 5.813 17.828 18.014 1.00 76.88 90 ASP A C 1
ATOM 744 O O . ASP A 1 90 ? 6.754 17.080 17.734 1.00 76.88 90 ASP A O 1
ATOM 748 N N . CYS A 1 91 ? 5.966 18.867 18.844 1.00 80.56 91 CYS A N 1
ATOM 749 C CA . CYS A 1 91 ? 7.237 19.181 19.491 1.00 80.56 91 CYS A CA 1
ATOM 750 C C . CYS A 1 91 ? 7.707 18.036 20.395 1.00 80.56 91 CYS A C 1
ATOM 752 O O . CYS A 1 91 ? 8.890 17.687 20.395 1.00 80.56 91 CYS A O 1
ATOM 754 N N . LEU A 1 92 ? 6.791 17.436 21.160 1.00 82.50 92 LEU A N 1
ATOM 755 C CA . LEU A 1 92 ? 7.108 16.347 22.076 1.00 82.50 92 LEU A CA 1
ATOM 756 C C . LEU A 1 92 ? 7.507 15.073 21.318 1.00 82.50 92 LEU A C 1
ATOM 758 O O . LEU A 1 92 ? 8.480 14.426 21.705 1.00 82.50 92 LEU A O 1
ATOM 762 N N . ASN A 1 93 ? 6.822 14.754 20.218 1.00 77.81 93 ASN A N 1
ATOM 763 C CA . ASN A 1 93 ? 7.145 13.631 19.336 1.00 77.81 93 ASN A CA 1
ATOM 764 C C . ASN A 1 93 ? 8.547 13.776 18.724 1.00 77.81 93 ASN A C 1
ATOM 766 O O . ASN A 1 93 ? 9.362 12.849 18.786 1.00 77.81 93 ASN A O 1
ATOM 770 N N . GLU A 1 94 ? 8.876 14.970 18.234 1.00 83.00 94 GLU A N 1
ATOM 771 C CA . GLU A 1 94 ? 10.201 15.311 17.710 1.00 83.00 94 GLU A CA 1
ATOM 772 C C . GLU A 1 94 ? 11.294 15.239 18.794 1.00 83.00 94 GLU A C 1
ATOM 774 O O . GLU A 1 94 ? 12.381 14.697 18.567 1.00 83.00 94 GLU A O 1
ATOM 779 N N . ALA A 1 95 ? 11.004 15.741 19.998 1.00 82.88 95 ALA A N 1
ATOM 780 C CA . ALA A 1 95 ? 11.916 15.691 21.136 1.00 82.88 95 ALA A CA 1
ATOM 781 C C . ALA A 1 95 ? 12.202 14.252 21.587 1.00 82.88 95 ALA A C 1
ATOM 783 O O . ALA A 1 95 ? 13.359 13.896 21.820 1.00 82.88 95 ALA A O 1
ATOM 784 N N . ILE A 1 96 ? 11.173 13.402 21.669 1.00 79.75 96 ILE A N 1
ATOM 785 C CA . ILE A 1 96 ? 11.319 11.985 22.026 1.00 79.75 96 ILE A CA 1
ATOM 786 C C . ILE A 1 96 ? 12.150 11.249 20.971 1.00 79.75 96 ILE A C 1
ATOM 788 O O . ILE A 1 96 ? 13.048 10.492 21.347 1.00 79.75 96 ILE A O 1
ATOM 792 N N . ARG A 1 97 ? 11.921 11.500 19.672 1.00 83.31 97 ARG A N 1
ATOM 793 C CA . ARG A 1 97 ? 12.746 10.924 18.595 1.00 83.31 97 ARG A CA 1
ATOM 794 C C . ARG A 1 97 ? 14.215 11.320 18.738 1.00 83.31 97 ARG A C 1
ATOM 796 O O . ARG A 1 97 ? 15.101 10.468 18.679 1.00 83.31 97 ARG A O 1
ATOM 803 N N . ASN A 1 98 ? 14.482 12.604 18.962 1.00 79.06 98 ASN A N 1
ATOM 804 C CA . ASN A 1 98 ? 15.840 13.111 19.138 1.00 79.06 98 ASN A CA 1
ATOM 805 C C . ASN A 1 98 ? 16.537 12.504 20.365 1.00 79.06 98 ASN A C 1
ATOM 807 O O . ASN A 1 98 ? 17.696 12.091 20.281 1.00 79.06 98 ASN A O 1
ATOM 811 N N . GLU A 1 99 ? 15.832 12.411 21.494 1.00 82.19 99 GLU A N 1
ATOM 812 C CA . GLU A 1 99 ? 16.331 11.762 22.709 1.00 82.19 99 GLU A CA 1
ATOM 813 C C . GLU A 1 99 ? 16.624 10.274 22.476 1.00 82.19 99 GLU A C 1
ATOM 815 O O . GLU A 1 99 ? 17.676 9.791 22.901 1.00 82.19 99 GLU A O 1
ATOM 820 N N . ALA A 1 100 ? 15.738 9.561 21.772 1.00 79.75 100 ALA A N 1
ATOM 821 C CA . ALA A 1 100 ? 15.928 8.158 21.414 1.00 79.75 100 ALA A CA 1
ATOM 822 C C . ALA A 1 100 ? 17.195 7.965 20.567 1.00 79.75 100 ALA A C 1
ATOM 824 O O . ALA A 1 100 ? 18.043 7.142 20.926 1.00 79.75 100 ALA A O 1
ATOM 825 N N . ASN A 1 101 ? 17.369 8.783 19.522 1.00 75.88 101 ASN A N 1
ATOM 826 C CA . ASN A 1 101 ? 18.535 8.767 18.637 1.00 75.88 101 ASN A CA 1
ATOM 827 C C . ASN A 1 101 ? 19.846 9.051 19.387 1.00 75.88 101 ASN A C 1
ATOM 829 O O . ASN A 1 101 ? 20.827 8.329 19.208 1.00 75.88 101 ASN A O 1
ATOM 833 N N . ILE A 1 102 ? 19.872 10.052 20.275 1.00 78.50 102 ILE A N 1
ATOM 834 C CA . ILE A 1 102 ? 21.057 10.358 21.098 1.00 78.50 102 ILE A CA 1
ATOM 835 C C . ILE A 1 102 ? 21.375 9.209 22.062 1.00 78.50 102 ILE A C 1
ATOM 837 O O . ILE A 1 102 ? 22.542 8.862 22.255 1.00 78.50 102 ILE A O 1
ATOM 841 N N . ALA A 1 103 ? 20.349 8.621 22.680 1.00 77.62 103 ALA A N 1
ATOM 842 C CA . ALA A 1 103 ? 20.501 7.539 23.647 1.00 77.62 103 ALA A CA 1
ATOM 843 C C . ALA A 1 103 ? 20.803 6.176 23.001 1.00 77.62 103 ALA A C 1
ATOM 845 O O . ALA A 1 103 ? 21.078 5.211 23.717 1.00 77.62 103 ALA A O 1
ATOM 846 N N . ASN A 1 104 ? 20.731 6.085 21.671 1.00 70.12 104 ASN A N 1
ATOM 847 C CA . ASN A 1 104 ? 20.737 4.840 20.915 1.00 70.12 104 ASN A CA 1
ATOM 848 C C . ASN A 1 104 ? 19.737 3.790 21.469 1.00 70.12 104 ASN A C 1
ATOM 850 O O . ASN A 1 104 ? 20.074 2.613 21.611 1.00 70.12 104 ASN A O 1
ATOM 854 N N . ASN A 1 105 ? 18.532 4.218 21.871 1.00 70.88 105 ASN A N 1
ATOM 855 C CA . ASN A 1 105 ? 17.564 3.371 22.576 1.00 70.88 105 ASN A CA 1
ATOM 856 C C . ASN A 1 105 ? 16.183 3.370 21.910 1.00 70.88 105 ASN A C 1
ATOM 858 O O . ASN A 1 105 ? 15.328 4.203 22.209 1.00 70.88 105 ASN A O 1
ATOM 862 N N . PHE A 1 106 ? 15.929 2.345 21.095 1.00 70.25 106 PHE A N 1
ATOM 863 C CA . PHE A 1 106 ? 14.685 2.225 20.331 1.00 70.25 106 PHE A CA 1
ATOM 864 C C . PHE A 1 106 ? 13.420 2.127 21.200 1.00 70.25 106 PHE A C 1
ATOM 866 O O . PHE A 1 106 ? 12.349 2.526 20.756 1.00 70.25 106 PHE A O 1
ATOM 873 N N . ARG A 1 107 ? 13.498 1.641 22.454 1.00 67.81 107 ARG A N 1
ATOM 874 C CA . ARG A 1 107 ? 12.314 1.581 23.340 1.00 67.81 107 ARG A CA 1
ATOM 875 C C . ARG A 1 107 ? 11.760 2.968 23.646 1.00 67.81 107 ARG A C 1
ATOM 877 O O . ARG A 1 107 ? 10.583 3.085 23.960 1.00 67.81 107 ARG A O 1
ATOM 884 N N . MET A 1 108 ? 12.594 4.003 23.553 1.00 73.12 108 MET A N 1
ATOM 885 C CA . MET 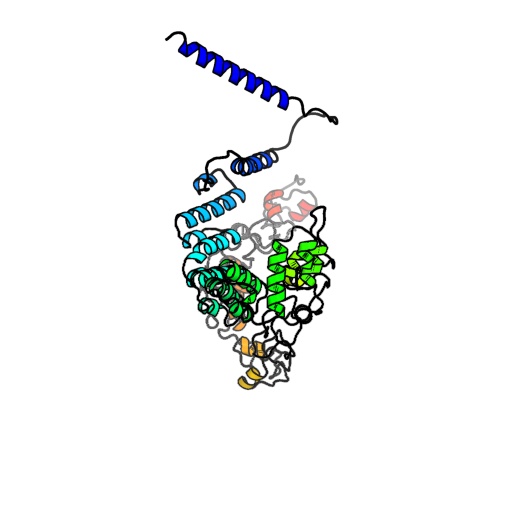A 1 108 ? 12.157 5.385 23.725 1.00 73.12 108 MET A CA 1
ATOM 886 C C . MET A 1 108 ? 11.284 5.855 22.557 1.00 73.12 108 MET A C 1
ATOM 888 O O . MET A 1 108 ? 10.387 6.657 22.790 1.00 73.12 108 MET A O 1
ATOM 892 N N . CYS A 1 109 ? 11.459 5.300 21.349 1.00 70.31 109 CYS A N 1
ATOM 893 C CA . CYS A 1 109 ? 10.587 5.588 20.206 1.00 70.31 109 CYS A CA 1
ATOM 894 C C . CYS A 1 109 ? 9.131 5.166 20.461 1.00 70.31 109 CYS A C 1
ATOM 896 O O . CYS A 1 109 ? 8.225 5.788 19.927 1.00 70.31 109 CYS A O 1
ATOM 898 N N . LEU A 1 110 ? 8.878 4.166 21.320 1.00 72.81 110 LEU A N 1
ATOM 899 C CA . LEU A 1 110 ? 7.512 3.757 21.687 1.00 72.81 110 LEU A CA 1
ATOM 900 C C . LEU A 1 110 ? 6.747 4.840 22.464 1.00 72.81 110 LEU A C 1
ATOM 902 O O . LEU A 1 110 ? 5.533 4.750 22.588 1.00 72.81 110 LEU A O 1
ATOM 906 N N . GLY A 1 111 ? 7.448 5.848 22.994 1.00 69.75 111 GLY A N 1
ATOM 907 C CA . GLY A 1 111 ? 6.832 7.011 23.630 1.00 69.75 111 GLY A CA 1
ATOM 908 C C . GLY A 1 111 ? 6.365 8.089 22.649 1.00 69.75 111 GLY A C 1
ATOM 909 O O . GLY A 1 111 ? 5.755 9.054 23.096 1.00 69.75 111 GLY A O 1
ATOM 910 N N . VAL A 1 112 ? 6.668 7.961 21.352 1.00 70.94 112 VAL A N 1
ATOM 911 C CA . VAL A 1 112 ? 6.160 8.856 20.303 1.00 70.94 112 VAL A CA 1
ATOM 912 C C . VAL A 1 112 ? 4.708 8.472 20.011 1.00 70.94 112 VAL A C 1
ATOM 914 O O . VAL A 1 112 ? 4.434 7.324 19.647 1.00 70.94 112 VAL A O 1
ATOM 917 N N . THR A 1 113 ? 3.780 9.410 20.195 1.00 68.25 113 THR A N 1
ATOM 918 C CA . THR A 1 113 ? 2.345 9.181 19.974 1.00 68.25 113 THR A CA 1
ATOM 919 C C . THR A 1 113 ? 2.019 9.160 18.486 1.00 68.25 113 THR A C 1
ATOM 921 O O . THR A 1 113 ? 1.317 8.253 18.034 1.00 68.25 113 THR A O 1
ATOM 924 N N . ASP A 1 114 ? 2.625 10.072 17.722 1.00 77.88 114 ASP A N 1
ATOM 925 C CA . ASP A 1 114 ? 2.494 10.143 16.268 1.00 77.88 114 ASP A CA 1
ATOM 926 C C . ASP A 1 114 ? 3.036 8.876 15.585 1.00 77.88 114 ASP A C 1
ATOM 928 O O . ASP A 1 114 ? 4.164 8.433 15.830 1.00 77.88 114 ASP A O 1
ATOM 932 N N . TYR A 1 115 ? 2.201 8.273 14.739 1.00 67.88 115 TYR A N 1
ATOM 933 C CA . TYR A 1 115 ? 2.474 6.987 14.100 1.00 67.88 115 TYR A CA 1
ATOM 934 C C . TYR A 1 115 ? 3.675 7.056 13.142 1.00 67.88 115 TYR A C 1
ATOM 936 O O . TYR A 1 115 ? 4.584 6.222 13.230 1.00 67.88 115 TYR A O 1
ATOM 944 N N . ASP A 1 116 ? 3.736 8.083 12.295 1.00 68.31 116 ASP A N 1
ATOM 945 C CA . ASP A 1 116 ? 4.762 8.231 11.260 1.00 68.31 116 ASP A CA 1
ATOM 946 C C . ASP A 1 116 ? 6.131 8.561 11.860 1.00 68.31 116 ASP A C 1
ATOM 948 O O . ASP A 1 116 ? 7.159 7.994 11.468 1.00 68.31 116 ASP A O 1
ATOM 952 N N . ILE A 1 117 ? 6.169 9.469 12.839 1.00 74.25 117 ILE A N 1
ATOM 953 C CA . ILE A 1 117 ? 7.391 9.842 13.556 1.00 74.25 117 ILE A CA 1
ATOM 954 C C . ILE A 1 117 ? 7.902 8.645 14.362 1.00 74.25 117 ILE A C 1
ATOM 956 O O . ILE A 1 117 ? 9.117 8.417 14.401 1.00 74.25 117 ILE A O 1
ATOM 960 N N . ARG A 1 118 ? 7.007 7.852 14.969 1.00 76.38 118 ARG A N 1
ATOM 961 C CA . ARG A 1 118 ? 7.379 6.641 15.711 1.00 76.38 118 ARG A CA 1
ATOM 962 C C . ARG A 1 118 ? 8.022 5.607 14.794 1.00 76.38 118 ARG A C 1
ATOM 964 O O . ARG A 1 118 ? 9.112 5.130 15.110 1.00 76.38 118 ARG A O 1
ATOM 971 N N . ASN A 1 119 ? 7.392 5.291 13.664 1.00 65.00 119 ASN A N 1
ATOM 972 C CA . ASN A 1 119 ? 7.920 4.322 12.704 1.00 65.00 119 ASN A CA 1
ATOM 973 C C . ASN A 1 119 ? 9.274 4.771 12.134 1.00 65.00 119 ASN A C 1
ATOM 975 O O . ASN A 1 119 ? 10.234 3.996 12.159 1.00 65.00 119 ASN A O 1
ATOM 979 N N . LYS A 1 120 ? 9.412 6.049 11.755 1.00 74.62 120 LYS A N 1
ATOM 980 C CA . LYS A 1 120 ? 10.699 6.631 11.324 1.00 74.62 120 LYS A CA 1
ATOM 981 C C . LYS A 1 120 ? 11.771 6.558 12.411 1.00 74.62 120 LYS A C 1
ATOM 983 O O . LYS A 1 120 ? 12.909 6.202 12.114 1.00 74.62 120 LYS A O 1
ATOM 988 N N . CYS A 1 121 ? 11.418 6.848 13.666 1.00 76.06 121 CYS A N 1
ATOM 989 C CA . CYS A 1 121 ? 12.322 6.710 14.809 1.00 76.06 121 CYS A CA 1
ATOM 990 C C . CYS A 1 121 ? 12.839 5.273 14.919 1.00 76.06 121 CYS A C 1
ATOM 992 O O . CYS A 1 121 ? 14.047 5.056 14.931 1.00 76.06 121 CYS A O 1
ATOM 994 N N . ILE A 1 122 ? 11.937 4.284 14.941 1.00 70.19 122 ILE A N 1
ATOM 995 C CA . ILE A 1 122 ? 12.305 2.867 15.060 1.00 70.19 122 ILE A CA 1
ATOM 996 C C . ILE A 1 122 ? 13.203 2.450 13.890 1.00 70.19 122 ILE A C 1
ATOM 998 O O . ILE A 1 122 ? 14.246 1.845 14.132 1.00 70.19 122 ILE A O 1
ATOM 1002 N N . PHE A 1 123 ? 12.856 2.830 12.658 1.00 71.50 123 PHE A N 1
ATOM 1003 C CA . PHE A 1 123 ? 13.648 2.566 11.455 1.00 71.50 123 PHE A CA 1
ATOM 1004 C C . PHE A 1 123 ? 15.083 3.104 11.543 1.00 71.50 123 PHE A C 1
ATOM 1006 O O . PHE A 1 123 ? 16.044 2.363 11.314 1.00 71.50 123 PHE A O 1
ATOM 1013 N N . GLU A 1 124 ? 15.253 4.375 11.927 1.00 74.69 124 GLU A N 1
ATOM 1014 C CA . GLU A 1 124 ? 16.572 5.010 12.043 1.00 74.69 124 GLU A CA 1
ATOM 1015 C C . GLU A 1 124 ? 17.500 4.279 13.019 1.00 74.69 124 GLU A C 1
ATOM 1017 O O . GLU A 1 124 ? 18.714 4.232 12.792 1.00 74.69 124 GLU A O 1
ATOM 1022 N N . MET A 1 125 ? 16.930 3.685 14.070 1.00 72.75 125 MET A N 1
ATOM 1023 C CA . MET A 1 125 ? 17.669 2.905 15.060 1.00 72.75 125 MET A CA 1
ATOM 1024 C C . MET A 1 125 ? 17.887 1.460 14.610 1.00 72.75 125 MET A C 1
ATOM 1026 O O . MET A 1 125 ? 18.955 0.889 14.834 1.00 72.75 125 MET A O 1
ATOM 1030 N N . ALA A 1 126 ? 16.868 0.850 14.004 1.00 69.38 126 ALA A N 1
ATOM 1031 C CA . ALA A 1 126 ? 16.852 -0.566 13.676 1.00 69.38 126 ALA A CA 1
ATOM 1032 C C . ALA A 1 126 ? 17.847 -0.907 12.557 1.00 69.38 126 ALA A C 1
ATOM 1034 O O . ALA A 1 126 ? 18.562 -1.903 12.697 1.00 69.38 126 ALA A O 1
ATOM 1035 N N . LYS A 1 127 ? 18.002 -0.035 11.548 1.00 66.31 127 LYS A N 1
ATOM 1036 C CA . LYS A 1 127 ? 18.857 -0.246 10.358 1.00 66.31 127 LYS A CA 1
ATOM 1037 C C . LYS A 1 127 ? 20.351 -0.490 10.632 1.00 66.31 127 LYS A C 1
ATOM 1039 O O . LYS A 1 127 ? 21.076 -0.947 9.755 1.00 66.31 127 LYS A O 1
ATOM 1044 N N . PHE A 1 128 ? 20.827 -0.208 11.847 1.00 63.69 128 PHE A N 1
ATOM 1045 C CA . PHE A 1 128 ? 22.214 -0.460 12.274 1.00 63.69 128 PHE A CA 1
ATOM 1046 C C . PHE A 1 128 ? 22.340 -1.558 13.341 1.00 63.69 128 PHE A C 1
ATOM 1048 O O . PHE A 1 128 ? 23.382 -1.678 13.989 1.00 63.69 128 PHE A O 1
ATOM 1055 N N . THR A 1 129 ? 21.274 -2.324 13.580 1.00 68.56 129 THR A N 1
ATOM 1056 C CA . THR A 1 129 ? 21.203 -3.290 14.684 1.00 68.56 129 THR A CA 1
ATOM 1057 C C . THR A 1 129 ? 20.941 -4.714 14.185 1.00 68.56 129 THR A C 1
ATOM 1059 O O . THR A 1 129 ? 21.759 -5.248 13.444 1.00 68.56 129 THR A O 1
ATOM 1062 N N . THR A 1 130 ? 19.872 -5.380 14.628 1.00 68.81 130 THR A N 1
ATOM 1063 C CA . THR A 1 130 ? 19.568 -6.783 14.303 1.00 68.81 130 THR A CA 1
ATOM 1064 C C . THR A 1 130 ? 18.235 -6.899 13.570 1.00 68.81 130 THR A C 1
ATOM 1066 O O . THR A 1 130 ? 17.346 -6.074 13.780 1.00 68.81 130 THR A O 1
ATOM 1069 N N . LYS A 1 131 ? 18.057 -7.975 12.784 1.00 70.00 131 LYS A N 1
ATOM 1070 C CA . LYS A 1 131 ? 16.797 -8.313 12.087 1.00 70.00 131 LYS A CA 1
ATOM 1071 C C . LYS A 1 131 ? 15.558 -8.167 12.986 1.00 70.00 131 LYS A C 1
ATOM 1073 O O . LYS A 1 131 ? 14.605 -7.489 12.630 1.00 70.00 131 LYS A O 1
ATOM 1078 N N . LYS A 1 132 ? 15.639 -8.690 14.217 1.00 68.69 132 LYS A N 1
ATOM 1079 C CA . LYS A 1 132 ? 14.570 -8.663 15.236 1.00 68.69 132 LYS A CA 1
ATOM 1080 C C . LYS A 1 132 ? 14.111 -7.259 15.661 1.00 68.69 132 LYS A C 1
ATOM 1082 O O . LYS A 1 132 ? 13.093 -7.120 16.340 1.00 68.69 132 LYS A O 1
ATOM 1087 N N . ASN A 1 133 ? 14.889 -6.223 15.357 1.00 68.81 133 ASN A N 1
ATOM 1088 C CA . ASN A 1 133 ? 14.487 -4.842 15.604 1.00 68.81 133 ASN A CA 1
ATOM 1089 C C . ASN A 1 133 ? 13.722 -4.246 14.414 1.00 68.81 133 ASN A C 1
ATOM 1091 O O . ASN A 1 133 ? 12.826 -3.446 14.661 1.00 68.81 133 ASN A O 1
ATOM 1095 N N . CYS A 1 134 ? 14.024 -4.650 13.174 1.00 67.50 134 CYS A N 1
ATOM 1096 C CA . CYS A 1 134 ? 13.247 -4.246 11.997 1.00 67.50 134 CYS A CA 1
ATOM 1097 C C . CYS A 1 134 ? 11.856 -4.902 11.984 1.00 67.50 134 CYS A C 1
ATOM 1099 O O . CYS A 1 134 ? 10.885 -4.218 11.704 1.00 67.50 134 CYS A O 1
ATOM 1101 N N . GLU A 1 135 ? 11.734 -6.162 12.432 1.00 66.44 135 GLU A N 1
ATOM 1102 C CA . GLU A 1 135 ? 10.449 -6.887 12.604 1.00 66.44 135 GLU A CA 1
ATOM 1103 C C . GLU A 1 135 ? 9.459 -6.205 13.578 1.00 66.44 135 GLU A C 1
ATOM 1105 O O . GLU A 1 135 ? 8.338 -6.661 13.764 1.00 66.44 135 GLU A O 1
ATOM 1110 N N . ARG A 1 136 ? 9.880 -5.146 14.279 1.00 65.50 136 ARG A N 1
ATOM 1111 C CA . ARG A 1 136 ? 9.038 -4.384 15.217 1.00 65.50 136 ARG A CA 1
ATOM 1112 C C . ARG A 1 136 ? 8.459 -3.115 14.602 1.00 65.50 136 ARG A C 1
ATOM 1114 O O . ARG A 1 136 ? 7.735 -2.401 15.295 1.00 65.50 136 ARG A O 1
ATOM 1121 N N . ILE A 1 137 ? 8.852 -2.782 13.376 1.00 61.47 137 ILE A N 1
ATOM 1122 C CA . ILE A 1 137 ? 8.281 -1.670 12.627 1.00 61.47 137 ILE A CA 1
ATOM 1123 C C . ILE A 1 137 ? 6.905 -2.146 12.161 1.00 61.47 137 ILE A C 1
ATOM 1125 O O . ILE A 1 137 ? 6.800 -3.177 11.512 1.00 61.47 137 ILE A O 1
ATOM 1129 N N . ALA A 1 138 ? 5.854 -1.439 12.576 1.00 57.28 138 ALA A N 1
ATOM 1130 C CA . ALA A 1 138 ? 4.481 -1.829 12.255 1.00 57.28 138 ALA A CA 1
ATOM 1131 C C . ALA A 1 138 ? 4.122 -1.540 10.789 1.00 57.28 138 ALA A C 1
ATOM 1133 O O . ALA A 1 138 ? 3.206 -2.145 10.251 1.00 57.28 138 ALA A O 1
ATOM 1134 N N . ASP A 1 139 ? 4.830 -0.595 10.170 1.00 60.84 139 ASP A N 1
ATOM 1135 C CA . ASP A 1 139 ? 4.736 -0.301 8.745 1.00 60.84 139 ASP A CA 1
ATOM 1136 C C . ASP A 1 139 ? 5.532 -1.346 7.950 1.00 60.84 139 ASP A C 1
ATOM 1138 O O . ASP A 1 139 ? 6.751 -1.451 8.113 1.00 60.84 139 ASP A O 1
ATOM 1142 N N . HIS A 1 140 ? 4.831 -2.116 7.117 1.00 60.59 140 HIS A N 1
ATOM 1143 C CA . HIS A 1 140 ? 5.402 -3.223 6.351 1.00 60.59 140 HIS A CA 1
ATOM 1144 C C . HIS A 1 140 ? 6.548 -2.766 5.437 1.00 60.59 140 HIS A C 1
ATOM 1146 O O . HIS A 1 140 ? 7.672 -3.254 5.549 1.00 60.59 140 HIS A O 1
ATOM 1152 N N . LYS A 1 141 ? 6.302 -1.729 4.628 1.00 63.44 141 LYS A N 1
ATOM 1153 C CA . LYS A 1 141 ? 7.263 -1.180 3.660 1.00 63.44 141 LYS A CA 1
ATOM 1154 C C . LYS A 1 141 ? 8.514 -0.641 4.356 1.00 63.44 141 LYS A C 1
ATOM 1156 O O . LYS A 1 141 ? 9.643 -0.821 3.904 1.00 63.44 141 LYS A O 1
ATOM 1161 N N . LEU A 1 142 ? 8.352 0.004 5.509 1.00 65.25 142 LEU A N 1
ATOM 1162 C CA . LEU A 1 142 ? 9.482 0.518 6.280 1.00 65.25 142 LEU A CA 1
ATOM 1163 C C . LEU A 1 142 ? 10.261 -0.599 7.002 1.00 65.25 142 LEU A C 1
ATOM 1165 O O . LEU A 1 142 ? 11.484 -0.490 7.161 1.00 65.25 142 LEU A O 1
ATOM 1169 N N . ALA A 1 143 ? 9.582 -1.666 7.433 1.00 65.75 143 ALA A N 1
ATOM 1170 C CA . ALA A 1 143 ? 10.224 -2.869 7.960 1.00 65.75 143 ALA A CA 1
ATOM 1171 C C . ALA A 1 143 ? 11.083 -3.547 6.886 1.00 65.75 143 ALA A C 1
ATOM 1173 O O . ALA A 1 143 ? 12.230 -3.920 7.153 1.00 65.75 143 ALA A O 1
ATOM 1174 N N . GLU A 1 144 ? 10.565 -3.617 5.666 1.00 66.94 144 GLU A N 1
ATOM 1175 C CA . GLU A 1 144 ? 11.225 -4.199 4.507 1.00 66.94 144 GLU A CA 1
ATOM 1176 C C . GLU A 1 144 ? 12.509 -3.455 4.133 1.00 66.94 144 GLU A C 1
ATOM 1178 O O . GLU A 1 144 ? 13.600 -4.038 4.147 1.00 66.94 144 GLU A O 1
ATOM 1183 N N . VAL A 1 145 ? 12.425 -2.130 3.969 1.00 71.50 145 VAL A N 1
ATOM 1184 C CA . VAL A 1 145 ? 13.597 -1.281 3.704 1.00 71.50 145 VAL A CA 1
ATOM 1185 C C . VAL A 1 145 ? 14.668 -1.464 4.787 1.00 71.50 145 VAL A C 1
ATOM 1187 O O . VAL A 1 145 ? 15.862 -1.495 4.475 1.00 71.50 145 VAL A O 1
ATOM 1190 N N . CYS A 1 146 ? 14.264 -1.623 6.053 1.00 77.94 146 CYS A N 1
ATOM 1191 C CA . CYS A 1 146 ? 15.174 -1.827 7.183 1.00 77.94 146 CYS A CA 1
ATOM 1192 C C . CYS A 1 146 ? 15.917 -3.164 7.088 1.00 77.94 146 CYS A C 1
ATOM 1194 O O . CYS A 1 146 ? 17.131 -3.220 7.305 1.00 77.94 146 CYS A O 1
ATOM 1196 N N . ILE A 1 147 ? 15.197 -4.240 6.762 1.00 78.88 147 ILE A N 1
ATOM 1197 C CA . ILE A 1 147 ? 15.767 -5.583 6.608 1.00 78.88 147 ILE A CA 1
ATOM 1198 C C . ILE A 1 147 ? 16.708 -5.613 5.403 1.00 78.88 147 ILE A C 1
ATOM 1200 O O . ILE A 1 147 ? 17.838 -6.093 5.543 1.00 78.88 147 ILE A O 1
ATOM 1204 N N . GLY A 1 148 ? 16.301 -5.010 4.283 1.00 74.81 148 GLY A N 1
ATOM 1205 C CA . GLY A 1 148 ? 17.135 -4.840 3.097 1.00 74.81 148 GLY A CA 1
ATOM 1206 C C . GLY A 1 148 ? 18.429 -4.077 3.396 1.00 74.81 148 GLY A C 1
ATOM 1207 O O . GLY A 1 148 ? 19.511 -4.547 3.051 1.00 74.81 148 GLY A O 1
ATOM 1208 N N . ASP A 1 149 ? 18.370 -2.958 4.128 1.00 78.69 149 ASP A N 1
ATOM 1209 C CA . ASP A 1 149 ? 19.560 -2.177 4.510 1.00 78.69 149 ASP A CA 1
ATOM 1210 C C . ASP A 1 149 ? 20.547 -2.989 5.371 1.00 78.69 149 ASP A C 1
ATOM 1212 O O . ASP A 1 149 ? 21.770 -2.912 5.184 1.00 78.69 149 ASP A O 1
ATOM 1216 N N . ILE A 1 150 ? 20.043 -3.788 6.319 1.00 81.38 150 ILE A N 1
ATOM 1217 C CA . ILE A 1 150 ? 20.883 -4.678 7.134 1.00 81.38 150 ILE A CA 1
ATOM 1218 C C . ILE A 1 150 ? 21.495 -5.778 6.265 1.00 81.38 150 ILE A C 1
ATOM 1220 O O . ILE A 1 150 ? 22.698 -6.041 6.384 1.00 81.38 150 ILE A O 1
ATOM 1224 N N . GLY A 1 151 ? 20.694 -6.401 5.400 1.00 82.31 151 GLY A N 1
ATOM 1225 C CA . GLY A 1 151 ? 21.142 -7.429 4.466 1.00 82.31 151 GLY A CA 1
ATOM 1226 C C . GLY A 1 151 ? 22.246 -6.910 3.547 1.00 82.31 151 GLY A C 1
ATOM 1227 O O . GLY A 1 151 ? 23.301 -7.541 3.435 1.00 82.31 151 GLY A O 1
ATOM 1228 N N . ILE A 1 152 ? 22.079 -5.695 3.008 1.00 81.75 152 ILE A N 1
ATOM 1229 C CA . ILE A 1 152 ? 23.092 -5.004 2.207 1.00 81.75 152 ILE A CA 1
ATOM 1230 C C . ILE A 1 152 ? 24.356 -4.860 3.042 1.00 81.75 152 ILE A C 1
ATOM 1232 O O . ILE A 1 152 ? 25.398 -5.371 2.644 1.00 81.75 152 ILE A O 1
ATOM 1236 N N . ASN A 1 153 ? 24.292 -4.229 4.218 1.00 81.25 153 ASN A N 1
ATOM 1237 C CA . ASN A 1 153 ? 25.469 -3.963 5.054 1.00 81.25 153 ASN A CA 1
ATOM 1238 C C . ASN A 1 153 ? 26.257 -5.228 5.433 1.00 81.25 153 ASN A C 1
ATOM 1240 O O . ASN A 1 153 ? 27.486 -5.171 5.512 1.00 81.25 153 ASN A O 1
ATOM 1244 N N . ASN A 1 154 ? 25.570 -6.354 5.634 1.00 82.69 154 ASN A N 1
ATOM 1245 C CA . ASN A 1 154 ? 26.194 -7.632 5.982 1.00 82.69 154 ASN A CA 1
ATOM 1246 C C . ASN A 1 154 ? 26.555 -8.500 4.767 1.00 82.69 154 ASN A C 1
ATOM 1248 O O . ASN A 1 154 ? 27.294 -9.467 4.940 1.00 82.69 154 ASN A O 1
ATOM 1252 N N . ARG A 1 155 ? 26.091 -8.140 3.561 1.00 84.44 155 ARG A N 1
ATOM 1253 C CA . ARG A 1 155 ? 26.233 -8.930 2.325 1.00 84.44 155 ARG A CA 1
ATOM 1254 C C . ARG A 1 155 ? 25.662 -10.345 2.488 1.00 84.44 155 ARG A C 1
ATOM 1256 O O . ARG A 1 155 ? 26.299 -11.321 2.100 1.00 84.44 155 ARG A O 1
ATOM 1263 N N . ASP A 1 156 ? 24.491 -10.441 3.110 1.00 86.56 156 ASP A N 1
ATOM 1264 C CA . ASP A 1 156 ? 23.871 -11.712 3.485 1.00 86.56 156 ASP A CA 1
ATOM 1265 C C . ASP A 1 156 ? 22.401 -11.741 3.054 1.00 86.56 156 ASP A C 1
ATOM 1267 O O . ASP A 1 156 ? 21.551 -11.078 3.647 1.00 86.56 156 ASP A O 1
ATOM 1271 N N . GLU A 1 157 ? 22.118 -12.527 2.017 1.00 87.88 157 GLU A N 1
ATOM 1272 C CA . GLU A 1 157 ? 20.783 -12.706 1.431 1.00 87.88 157 GLU A CA 1
ATOM 1273 C C . GLU A 1 157 ? 19.805 -13.403 2.392 1.00 87.88 157 GLU A C 1
ATOM 1275 O O . GLU A 1 157 ? 18.597 -13.232 2.271 1.00 87.88 157 GLU A O 1
ATOM 1280 N N . SER A 1 158 ? 20.290 -14.125 3.414 1.00 87.19 158 SER A N 1
ATOM 1281 C CA . SER A 1 158 ? 19.415 -14.844 4.359 1.00 87.19 158 SER A CA 1
ATOM 1282 C C . SER A 1 158 ? 18.521 -13.927 5.201 1.00 87.19 158 SER A C 1
ATOM 1284 O O . SER A 1 158 ? 17.552 -14.384 5.818 1.00 87.19 158 SER A O 1
ATOM 1286 N N . TYR A 1 159 ? 18.813 -12.624 5.223 1.00 84.31 159 TYR A N 1
ATOM 1287 C CA . TYR A 1 159 ? 17.941 -11.627 5.837 1.00 84.31 159 TYR A CA 1
ATOM 1288 C C . TYR A 1 159 ? 16.585 -11.536 5.128 1.00 84.31 159 TYR A C 1
ATOM 1290 O O . TYR A 1 159 ? 15.582 -11.364 5.827 1.00 84.31 159 TYR A O 1
ATOM 1298 N N . CYS A 1 160 ? 16.545 -11.775 3.813 1.00 84.31 160 CYS A N 1
ATOM 1299 C CA . CYS A 1 160 ? 15.334 -11.746 2.993 1.00 84.31 160 CYS A CA 1
ATOM 1300 C C . CYS A 1 160 ? 14.374 -12.902 3.285 1.00 84.31 160 CYS A C 1
ATOM 1302 O O . CYS A 1 160 ? 13.202 -12.793 2.970 1.00 84.31 160 CYS A O 1
ATOM 1304 N N . ASN A 1 161 ? 14.797 -13.952 4.006 1.00 83.50 161 ASN A N 1
ATOM 1305 C CA . ASN A 1 161 ? 13.941 -15.094 4.372 1.00 83.50 161 ASN A CA 1
ATOM 1306 C C . ASN A 1 161 ? 12.682 -14.733 5.194 1.00 83.50 161 ASN A C 1
ATOM 1308 O O . ASN A 1 161 ? 11.919 -15.618 5.563 1.00 83.50 161 ASN A O 1
ATOM 1312 N N . VAL A 1 162 ? 12.521 -13.474 5.603 1.00 72.81 162 VAL A N 1
ATOM 1313 C CA . VAL A 1 162 ? 11.266 -13.000 6.199 1.00 72.81 162 VAL A CA 1
ATOM 1314 C C . VAL A 1 162 ? 10.134 -12.944 5.165 1.00 72.81 162 VAL A C 1
ATOM 1316 O O . VAL A 1 162 ? 9.000 -13.186 5.542 1.00 72.81 162 VAL A O 1
ATOM 1319 N N . PHE A 1 163 ? 10.463 -12.738 3.888 1.00 73.12 163 PHE A N 1
ATOM 1320 C CA . PHE A 1 163 ? 9.528 -12.628 2.766 1.00 73.12 163 PHE A CA 1
ATOM 1321 C C . PHE A 1 163 ? 9.323 -13.972 2.053 1.00 73.12 163 PHE A C 1
ATOM 1323 O O . PHE A 1 163 ? 8.975 -14.019 0.891 1.00 73.12 163 PHE A O 1
ATOM 1330 N N . LEU A 1 164 ? 9.584 -15.117 2.699 1.00 74.81 164 LEU A N 1
ATOM 1331 C CA . LEU A 1 164 ? 9.450 -16.419 2.014 1.00 74.81 164 LEU A CA 1
ATOM 1332 C C . LEU A 1 164 ? 8.019 -16.725 1.547 1.00 74.81 164 LEU A C 1
ATOM 1334 O O . LEU A 1 164 ? 7.848 -17.569 0.673 1.00 74.81 164 LEU A O 1
ATOM 1338 N N . GLU A 1 165 ? 7.028 -16.079 2.156 1.00 65.25 165 GLU A N 1
ATOM 1339 C CA . GLU A 1 165 ? 5.612 -16.168 1.782 1.00 65.25 165 GLU A CA 1
ATOM 1340 C C . GLU A 1 165 ? 5.211 -15.074 0.767 1.00 65.25 165 GLU A C 1
ATOM 1342 O O . GLU A 1 165 ? 4.072 -15.047 0.322 1.00 65.25 165 GLU A O 1
ATOM 1347 N N . GLU A 1 166 ? 6.158 -14.216 0.373 1.00 66.88 166 GLU A N 1
ATOM 1348 C CA . GLU A 1 166 ? 6.010 -13.032 -0.484 1.00 66.88 166 GLU A CA 1
ATOM 1349 C C . GLU A 1 166 ? 7.123 -13.056 -1.563 1.00 66.88 166 GLU A C 1
ATOM 1351 O O . GLU A 1 166 ? 8.203 -12.478 -1.385 1.00 66.88 166 GLU A O 1
ATOM 1356 N N . PRO A 1 167 ? 6.947 -13.840 -2.649 1.00 70.75 167 PRO A N 1
ATOM 1357 C CA . PRO A 1 167 ? 8.028 -14.167 -3.583 1.00 70.75 167 PRO A CA 1
ATOM 1358 C C . PRO A 1 167 ? 8.701 -12.956 -4.238 1.00 70.75 167 PRO A C 1
ATOM 1360 O O . PRO A 1 167 ? 9.924 -12.975 -4.412 1.00 70.75 167 PRO A O 1
ATOM 1363 N N . HIS A 1 168 ? 7.937 -11.915 -4.572 1.00 68.38 168 HIS A N 1
ATOM 1364 C CA . HIS A 1 168 ? 8.457 -10.695 -5.182 1.00 68.38 168 HIS A CA 1
ATOM 1365 C C . HIS A 1 168 ? 9.280 -9.869 -4.183 1.00 68.38 168 HIS A C 1
ATOM 1367 O O . HIS A 1 168 ? 10.427 -9.531 -4.468 1.00 68.38 168 HIS A O 1
ATOM 1373 N N . GLU A 1 169 ? 8.782 -9.642 -2.968 1.00 70.38 169 GLU A N 1
ATOM 1374 C CA . GLU A 1 169 ? 9.488 -8.924 -1.901 1.00 70.38 169 GLU A CA 1
ATOM 1375 C C . GLU A 1 169 ? 10.772 -9.660 -1.484 1.00 70.38 169 GLU A C 1
ATOM 1377 O O . GLU A 1 169 ? 11.817 -9.054 -1.204 1.00 70.38 169 GLU A O 1
ATOM 1382 N N . TYR A 1 170 ? 10.738 -10.996 -1.491 1.00 82.12 170 TYR A N 1
ATOM 1383 C CA . TYR A 1 170 ? 11.935 -11.813 -1.319 1.00 82.12 170 TYR A CA 1
ATOM 1384 C C . TYR A 1 170 ? 12.953 -11.554 -2.429 1.00 82.12 170 TYR A C 1
ATOM 1386 O O . TYR A 1 170 ? 14.144 -11.372 -2.146 1.00 82.12 170 TYR A O 1
ATOM 1394 N N . GLU A 1 171 ? 12.499 -11.551 -3.678 1.00 81.50 171 GLU A N 1
ATOM 1395 C CA . GLU A 1 171 ? 13.335 -11.346 -4.852 1.00 81.50 171 GLU A CA 1
ATOM 1396 C C . GLU A 1 171 ? 13.942 -9.943 -4.883 1.00 81.50 171 GLU A C 1
ATOM 1398 O O . GLU A 1 171 ? 15.168 -9.825 -4.972 1.00 81.50 171 GLU A O 1
ATOM 1403 N N . GLU A 1 172 ? 13.131 -8.904 -4.684 1.00 78.50 172 GLU A N 1
ATOM 1404 C CA . GLU A 1 172 ? 13.568 -7.512 -4.618 1.00 78.50 172 GLU A CA 1
ATOM 1405 C C . GLU A 1 172 ? 14.625 -7.326 -3.517 1.00 78.50 172 GLU A C 1
ATOM 1407 O O . GLU A 1 172 ? 15.698 -6.752 -3.746 1.00 78.50 172 GLU A O 1
ATOM 1412 N N . CYS A 1 173 ? 14.385 -7.885 -2.326 1.00 82.62 173 CYS A N 1
ATOM 1413 C CA . CYS A 1 173 ? 15.344 -7.854 -1.227 1.00 82.62 173 CYS A CA 1
ATOM 1414 C C . CYS A 1 173 ? 16.674 -8.532 -1.602 1.00 82.62 173 CYS A C 1
ATOM 1416 O O . CYS A 1 173 ? 17.755 -7.984 -1.338 1.00 82.62 173 CYS A O 1
ATOM 1418 N N . VAL A 1 174 ? 16.624 -9.716 -2.218 1.00 87.56 174 VAL A N 1
ATOM 1419 C CA . VAL A 1 174 ? 17.818 -10.471 -2.626 1.00 87.56 174 VAL A CA 1
ATOM 1420 C C . VAL A 1 174 ? 18.605 -9.707 -3.688 1.00 87.56 174 VAL A C 1
ATOM 1422 O O . VAL A 1 174 ? 19.826 -9.560 -3.567 1.00 87.56 174 VAL A O 1
ATOM 1425 N N . ASP A 1 175 ? 17.922 -9.189 -4.699 1.00 86.50 175 ASP A N 1
ATOM 1426 C CA . ASP A 1 175 ? 18.506 -8.465 -5.822 1.00 86.50 175 ASP A CA 1
ATOM 1427 C C . ASP A 1 175 ? 19.139 -7.148 -5.390 1.00 86.50 175 ASP A C 1
ATOM 1429 O O . ASP A 1 175 ? 20.278 -6.838 -5.772 1.00 86.50 175 ASP A O 1
ATOM 1433 N N . ARG A 1 176 ? 18.482 -6.442 -4.469 1.00 84.50 176 ARG A N 1
ATOM 1434 C CA . ARG A 1 176 ? 19.043 -5.275 -3.796 1.00 84.50 176 ARG A CA 1
ATOM 1435 C C . ARG A 1 176 ? 20.344 -5.626 -3.080 1.00 84.50 176 ARG A C 1
ATOM 1437 O O . ARG A 1 176 ? 21.338 -4.925 -3.251 1.00 84.50 176 ARG A O 1
ATOM 1444 N N . ILE A 1 177 ? 20.407 -6.713 -2.306 1.00 85.94 177 ILE A N 1
ATOM 1445 C CA . ILE A 1 177 ? 21.645 -7.126 -1.612 1.00 85.94 177 ILE A CA 1
ATOM 1446 C C . ILE A 1 177 ? 22.737 -7.522 -2.614 1.00 85.94 177 ILE A C 1
ATOM 1448 O O . ILE A 1 177 ? 23.900 -7.116 -2.455 1.00 85.94 177 ILE A O 1
ATOM 1452 N N . LYS A 1 178 ? 22.371 -8.273 -3.658 1.00 86.12 178 LYS A N 1
ATOM 1453 C CA . LYS A 1 178 ? 23.278 -8.710 -4.725 1.00 86.12 178 LYS A CA 1
ATOM 1454 C C . LYS A 1 178 ? 23.895 -7.541 -5.475 1.00 86.12 178 LYS A C 1
ATOM 1456 O O . LYS A 1 178 ? 25.107 -7.546 -5.683 1.00 86.12 178 LYS A O 1
ATOM 1461 N N . ALA A 1 179 ? 23.132 -6.499 -5.798 1.00 86.06 179 ALA A N 1
ATOM 1462 C CA . ALA A 1 179 ? 23.664 -5.331 -6.498 1.00 86.06 179 ALA A CA 1
ATOM 1463 C C . ALA A 1 179 ? 24.844 -4.679 -5.759 1.00 86.06 179 ALA A C 1
ATOM 1465 O O . ALA A 1 179 ? 25.832 -4.261 -6.373 1.00 86.06 179 ALA A O 1
ATOM 1466 N N . PHE A 1 180 ? 24.789 -4.639 -4.423 1.00 83.56 180 PHE A N 1
ATOM 1467 C CA . PHE A 1 180 ? 25.876 -4.109 -3.598 1.00 83.56 180 PHE A CA 1
ATOM 1468 C C . PHE A 1 180 ? 26.996 -5.126 -3.342 1.00 83.56 180 PHE A C 1
ATOM 1470 O O . PHE A 1 180 ? 28.153 -4.719 -3.205 1.00 83.56 180 PHE A O 1
ATOM 1477 N N . SER A 1 181 ? 26.690 -6.424 -3.246 1.00 80.94 181 SER A N 1
ATOM 1478 C CA . SER A 1 181 ? 27.700 -7.470 -3.030 1.00 80.94 181 SER A CA 1
ATOM 1479 C C . SER A 1 181 ? 28.543 -7.713 -4.284 1.00 80.94 181 SER A C 1
ATOM 1481 O O . SER A 1 181 ? 29.776 -7.676 -4.216 1.00 80.94 181 SER A O 1
ATOM 1483 N N . VAL A 1 182 ? 27.889 -7.853 -5.435 1.00 78.50 182 VAL A N 1
ATOM 1484 C CA . VAL A 1 182 ? 28.510 -8.066 -6.741 1.00 78.50 182 VAL A CA 1
ATOM 1485 C C . VAL A 1 182 ? 29.244 -6.813 -7.200 1.00 78.50 182 VAL A C 1
ATOM 1487 O O . VAL A 1 182 ? 30.410 -6.907 -7.589 1.00 78.50 182 VAL A O 1
ATOM 1490 N N . GLY A 1 183 ? 28.630 -5.634 -7.053 1.00 67.31 183 GLY A N 1
ATOM 1491 C CA . GLY A 1 183 ? 29.263 -4.363 -7.405 1.00 67.31 183 GLY A CA 1
ATOM 1492 C C . GLY A 1 183 ? 30.609 -4.127 -6.703 1.00 67.31 183 GLY A C 1
ATOM 1493 O O . GLY A 1 183 ? 31.490 -3.470 -7.259 1.00 67.31 183 GLY A O 1
ATOM 1494 N N . ASP A 1 184 ? 30.804 -4.695 -5.507 1.00 71.00 184 ASP A N 1
ATOM 1495 C CA . ASP A 1 184 ? 32.074 -4.657 -4.766 1.00 71.00 184 ASP A CA 1
ATOM 1496 C C . ASP A 1 184 ? 33.052 -5.781 -5.144 1.00 71.00 184 ASP A C 1
ATOM 1498 O O . ASP A 1 184 ? 34.263 -5.614 -4.988 1.00 71.00 184 ASP A O 1
ATOM 1502 N N . SER A 1 185 ? 32.548 -6.915 -5.639 1.00 71.50 185 SER A N 1
ATOM 1503 C CA . SER A 1 185 ? 33.363 -8.045 -6.107 1.00 71.50 185 SER A CA 1
ATOM 1504 C C . SER A 1 185 ? 34.120 -7.731 -7.404 1.00 71.50 185 SER A C 1
ATOM 1506 O O . SER A 1 185 ? 35.222 -8.243 -7.613 1.00 71.50 185 SER A O 1
ATOM 1508 N N . GLY A 1 186 ? 33.557 -6.842 -8.233 1.00 66.31 186 GLY A N 1
ATOM 1509 C CA . GLY A 1 186 ? 34.163 -6.385 -9.477 1.00 66.31 186 GLY A CA 1
ATOM 1510 C C . GLY A 1 186 ? 34.129 -7.412 -10.613 1.00 66.31 186 GLY A C 1
ATOM 1511 O O . GLY A 1 186 ? 35.031 -7.384 -11.443 1.00 66.31 186 GLY A O 1
ATOM 1512 N N . ASP A 1 187 ? 33.142 -8.313 -10.681 1.00 80.44 187 ASP A N 1
ATOM 1513 C CA . ASP A 1 187 ? 32.796 -9.002 -11.936 1.00 80.44 187 ASP A CA 1
ATOM 1514 C C . ASP A 1 187 ? 31.458 -8.470 -12.452 1.00 80.44 187 ASP A C 1
ATOM 1516 O O . ASP A 1 187 ? 30.399 -8.705 -11.876 1.00 80.44 187 ASP A O 1
ATOM 1520 N N . ILE A 1 188 ? 31.516 -7.731 -13.557 1.00 82.38 188 ILE A N 1
ATOM 1521 C CA . ILE A 1 188 ? 30.348 -7.089 -14.161 1.00 82.38 188 ILE A CA 1
ATOM 1522 C C . ILE A 1 188 ? 29.358 -8.108 -14.759 1.00 82.38 188 ILE A C 1
ATOM 1524 O O . ILE A 1 188 ? 28.187 -7.791 -14.941 1.00 82.38 188 ILE A O 1
ATOM 1528 N N . ASN A 1 189 ? 29.791 -9.344 -15.044 1.00 83.25 189 ASN A N 1
ATOM 1529 C CA . ASN A 1 189 ? 28.899 -10.382 -15.574 1.00 83.25 189 ASN A CA 1
ATOM 1530 C C . ASN A 1 189 ? 27.929 -10.921 -14.520 1.00 83.25 189 ASN A C 1
ATOM 1532 O O . ASN A 1 189 ? 26.863 -11.414 -14.881 1.00 83.25 189 ASN A O 1
ATOM 1536 N N . ASP A 1 190 ? 28.286 -10.832 -13.241 1.00 83.06 190 ASP A N 1
ATOM 1537 C CA . ASP A 1 190 ? 27.456 -11.339 -12.150 1.00 83.06 190 ASP A CA 1
ATOM 1538 C C . ASP A 1 190 ? 26.233 -10.433 -11.905 1.00 83.06 190 ASP A C 1
ATOM 1540 O O . ASP A 1 190 ? 25.237 -10.888 -11.347 1.00 83.06 190 ASP A O 1
ATOM 1544 N N . CYS A 1 191 ? 26.249 -9.189 -12.409 1.00 82.56 191 CYS A N 1
ATOM 1545 C CA . CYS A 1 191 ? 25.087 -8.295 -12.391 1.00 82.56 191 CYS A CA 1
ATOM 1546 C C . CYS A 1 191 ? 23.928 -8.797 -13.275 1.00 82.56 191 CYS A C 1
ATOM 1548 O O . CYS A 1 191 ? 22.798 -8.380 -13.067 1.00 82.56 191 CYS A O 1
ATOM 1550 N N . ILE A 1 192 ? 24.182 -9.703 -14.233 1.00 79.38 192 ILE A N 1
ATOM 1551 C CA . ILE A 1 192 ? 23.154 -10.271 -15.132 1.00 79.38 192 ILE A CA 1
ATOM 1552 C C . ILE A 1 192 ? 22.187 -11.198 -14.372 1.00 79.38 192 ILE A C 1
ATOM 1554 O O . ILE A 1 192 ? 21.095 -11.479 -14.846 1.00 79.38 192 ILE A O 1
ATOM 1558 N N . GLY A 1 193 ? 22.593 -11.713 -13.208 1.00 77.38 193 GLY A N 1
ATOM 1559 C CA . GLY A 1 193 ? 21.755 -12.590 -12.386 1.00 77.38 193 GLY A CA 1
ATOM 1560 C C . GLY A 1 193 ? 20.759 -11.860 -11.482 1.00 77.38 193 GLY A C 1
ATOM 1561 O O . GLY A 1 193 ? 20.105 -12.529 -10.686 1.00 77.38 193 GLY A O 1
ATOM 1562 N N . ILE A 1 194 ? 20.710 -10.529 -11.558 1.00 81.69 194 ILE A N 1
ATOM 1563 C CA . ILE A 1 194 ? 19.741 -9.673 -10.872 1.00 81.69 194 ILE A CA 1
ATOM 1564 C C . ILE A 1 194 ? 18.558 -9.509 -11.830 1.00 81.69 194 ILE A C 1
ATOM 1566 O O . ILE A 1 194 ? 18.767 -9.215 -13.006 1.00 81.69 194 ILE A O 1
ATOM 1570 N N . LYS A 1 195 ? 17.345 -9.754 -11.349 1.00 75.38 195 LYS A N 1
ATOM 1571 C CA . LYS A 1 195 ? 16.109 -9.678 -12.124 1.00 75.38 195 LYS A CA 1
ATOM 1572 C C . LYS A 1 195 ? 15.466 -8.294 -12.030 1.00 75.38 195 LYS A C 1
ATOM 1574 O O . LYS A 1 195 ? 14.996 -7.793 -13.045 1.00 75.38 195 LYS A O 1
ATOM 1579 N N . THR A 1 196 ? 15.535 -7.625 -10.875 1.00 73.69 196 THR A N 1
ATOM 1580 C CA . THR A 1 196 ? 15.030 -6.249 -10.744 1.00 73.69 196 THR A CA 1
ATOM 1581 C C . THR A 1 196 ? 15.901 -5.260 -11.526 1.00 73.69 196 THR A C 1
ATOM 1583 O O . THR A 1 196 ? 17.095 -5.071 -11.249 1.00 73.69 196 THR A O 1
ATOM 1586 N N . LEU A 1 197 ? 15.280 -4.568 -12.476 1.00 69.06 197 LEU A N 1
ATOM 1587 C CA . LEU A 1 197 ? 15.943 -3.755 -13.496 1.00 69.06 197 LEU A CA 1
ATOM 1588 C C . LEU A 1 197 ? 16.767 -2.587 -12.923 1.00 69.06 197 LEU A C 1
ATOM 1590 O O . LEU A 1 197 ? 17.917 -2.365 -13.319 1.00 69.06 197 LEU A O 1
ATOM 1594 N N . GLU A 1 198 ? 16.242 -1.897 -11.903 1.00 72.44 198 GLU A N 1
ATOM 1595 C CA . GLU A 1 198 ? 16.960 -0.821 -11.203 1.00 72.44 198 GLU A CA 1
ATOM 1596 C C . GLU A 1 198 ? 18.275 -1.323 -10.573 1.00 72.44 198 GLU A C 1
ATOM 1598 O O . GLU A 1 198 ? 19.325 -0.666 -10.650 1.00 72.44 198 GLU A O 1
ATOM 1603 N N . TYR A 1 199 ? 18.245 -2.512 -9.968 1.00 80.69 199 TYR A N 1
ATOM 1604 C CA . TYR A 1 199 ? 19.382 -3.074 -9.245 1.00 80.69 199 TYR A CA 1
ATOM 1605 C C . TYR A 1 199 ? 20.455 -3.640 -10.179 1.00 80.69 199 TYR A C 1
ATOM 1607 O O . TYR A 1 199 ? 21.646 -3.548 -9.850 1.00 80.69 199 TYR A O 1
ATOM 1615 N N . VAL A 1 200 ? 20.080 -4.118 -11.372 1.00 80.75 200 VAL A N 1
ATOM 1616 C CA . VAL A 1 200 ? 21.032 -4.452 -12.446 1.00 80.75 200 VAL A CA 1
ATOM 1617 C C . VAL A 1 200 ? 21.863 -3.217 -12.794 1.00 80.75 200 VAL A C 1
ATOM 1619 O O . VAL A 1 200 ? 23.098 -3.248 -12.729 1.00 80.75 200 VAL A O 1
ATOM 1622 N N . ASN A 1 201 ? 21.199 -2.093 -13.079 1.00 76.31 201 ASN A N 1
ATOM 1623 C CA . ASN A 1 201 ? 21.863 -0.843 -13.447 1.00 76.31 201 ASN A CA 1
ATOM 1624 C C . ASN A 1 201 ? 22.750 -0.302 -12.319 1.00 76.31 201 ASN A C 1
ATOM 1626 O O . ASN A 1 201 ? 23.904 0.088 -12.552 1.00 76.31 201 ASN A O 1
ATOM 1630 N N . LEU A 1 202 ? 22.267 -0.355 -11.076 1.00 81.50 202 LEU A N 1
ATOM 1631 C CA . LEU A 1 202 ? 23.049 0.023 -9.900 1.00 81.50 202 LEU A CA 1
ATOM 1632 C C . LEU A 1 202 ? 24.319 -0.838 -9.743 1.00 81.50 202 LEU A C 1
ATOM 1634 O O . LEU A 1 202 ? 25.409 -0.295 -9.515 1.00 81.50 202 LEU A O 1
ATOM 1638 N N . CYS A 1 203 ? 24.198 -2.159 -9.904 1.00 85.31 203 CYS A N 1
ATOM 1639 C CA . CYS A 1 203 ? 25.310 -3.111 -9.851 1.00 85.31 203 CYS A CA 1
ATOM 1640 C C . CYS A 1 203 ? 26.378 -2.800 -10.910 1.00 85.31 203 CYS A C 1
ATOM 1642 O O . CYS A 1 203 ? 27.578 -2.736 -10.607 1.00 85.31 203 CYS A O 1
ATOM 1644 N N . MET A 1 204 ? 25.941 -2.538 -12.145 1.00 82.62 204 MET A N 1
ATOM 1645 C CA . MET A 1 204 ? 26.808 -2.241 -13.287 1.00 82.62 204 MET A CA 1
ATOM 1646 C C . MET A 1 204 ? 27.605 -0.949 -13.061 1.00 82.62 204 MET A C 1
ATOM 1648 O O . MET A 1 204 ? 28.832 -0.939 -13.202 1.00 82.62 204 MET A O 1
ATOM 1652 N N . MET A 1 205 ? 26.951 0.136 -12.626 1.00 79.38 205 MET A N 1
ATOM 1653 C CA . MET A 1 205 ? 27.639 1.408 -12.350 1.00 79.38 205 MET A CA 1
ATOM 1654 C C . MET A 1 205 ? 28.686 1.278 -11.245 1.00 79.38 205 MET A C 1
ATOM 1656 O O . MET A 1 205 ? 29.772 1.863 -11.329 1.00 79.38 205 MET A O 1
ATOM 1660 N N . ARG A 1 206 ? 28.373 0.497 -10.211 1.00 84.00 206 ARG A N 1
ATOM 1661 C CA . ARG A 1 206 ? 29.268 0.272 -9.079 1.00 84.00 206 ARG A CA 1
ATOM 1662 C C . ARG A 1 206 ? 30.486 -0.563 -9.481 1.00 84.00 206 ARG A C 1
ATOM 1664 O O . ARG A 1 206 ? 31.613 -0.178 -9.163 1.00 84.00 206 ARG A O 1
ATOM 1671 N N . SER A 1 207 ? 30.271 -1.619 -10.265 1.00 84.75 207 SER A N 1
ATOM 1672 C CA . SER A 1 207 ? 31.337 -2.454 -10.834 1.00 84.75 207 SER A CA 1
ATOM 1673 C C . SER A 1 207 ? 32.323 -1.629 -11.664 1.00 84.75 207 SER A C 1
ATOM 1675 O O . SER A 1 207 ? 33.543 -1.767 -11.500 1.00 84.75 207 SER A O 1
ATOM 1677 N N . LEU A 1 208 ? 31.826 -0.728 -12.521 1.00 83.19 208 LEU A N 1
ATOM 1678 C CA . LEU A 1 208 ? 32.667 0.158 -13.338 1.00 83.19 208 LEU A CA 1
ATOM 1679 C C . LEU A 1 208 ? 33.508 1.113 -12.472 1.00 83.19 208 LEU A C 1
ATOM 1681 O O . LEU A 1 208 ? 34.676 1.371 -12.773 1.00 83.19 208 LEU A O 1
ATOM 1685 N N . GLY A 1 209 ? 32.948 1.604 -11.361 1.00 79.31 209 GLY A N 1
ATOM 1686 C CA . GLY A 1 209 ? 33.663 2.432 -10.384 1.00 79.31 209 GLY A CA 1
ATOM 1687 C C . GLY A 1 209 ? 34.823 1.711 -9.683 1.00 79.31 209 GLY A C 1
ATOM 1688 O O . GLY A 1 209 ? 35.796 2.358 -9.291 1.00 79.31 209 GLY A O 1
ATOM 1689 N N . ASN A 1 210 ? 34.755 0.381 -9.583 1.00 78.19 210 ASN A N 1
ATOM 1690 C CA . ASN A 1 210 ? 35.768 -0.474 -8.958 1.00 78.19 210 ASN A CA 1
ATOM 1691 C C . ASN A 1 210 ? 36.828 -1.012 -9.940 1.00 78.19 210 ASN A C 1
ATOM 1693 O O . ASN A 1 210 ? 37.700 -1.788 -9.546 1.00 78.19 210 ASN A O 1
ATOM 1697 N N . GLY A 1 211 ? 36.818 -0.551 -11.197 1.00 74.06 211 GLY A N 1
ATOM 1698 C CA . GLY A 1 211 ? 37.884 -0.805 -12.171 1.00 74.06 211 GLY A CA 1
ATOM 1699 C C . GLY A 1 211 ? 37.591 -1.887 -13.211 1.00 74.06 211 GLY A C 1
ATOM 1700 O O . GLY A 1 211 ? 38.475 -2.170 -14.021 1.00 74.06 211 GLY A O 1
ATOM 1701 N N . THR A 1 212 ? 36.380 -2.456 -13.228 1.00 82.75 212 THR A N 1
ATOM 1702 C CA . THR A 1 212 ? 35.904 -3.242 -14.381 1.00 82.75 212 THR A CA 1
ATOM 1703 C C . THR A 1 212 ? 35.594 -2.342 -15.567 1.00 82.75 212 THR A C 1
ATOM 1705 O O . THR A 1 212 ? 35.405 -1.129 -15.428 1.00 82.75 212 THR A O 1
ATOM 1708 N N . THR A 1 213 ? 35.545 -2.930 -16.756 1.00 85.38 213 THR A N 1
ATOM 1709 C CA . THR A 1 213 ? 35.185 -2.231 -17.985 1.00 85.38 213 THR A CA 1
ATOM 1710 C C . THR A 1 213 ? 34.004 -2.913 -18.658 1.00 85.38 213 THR A C 1
ATOM 1712 O O . THR A 1 213 ? 33.828 -4.121 -18.553 1.00 85.38 213 THR A O 1
ATOM 1715 N N . CYS A 1 214 ? 33.224 -2.161 -19.437 1.00 85.69 214 CYS A N 1
ATOM 1716 C CA . CYS A 1 214 ? 32.131 -2.744 -20.218 1.00 85.69 214 CYS A CA 1
ATOM 1717 C C . CYS A 1 214 ? 32.599 -3.860 -21.171 1.00 85.69 214 CYS A C 1
ATOM 1719 O O . CYS A 1 214 ? 31.823 -4.749 -21.488 1.00 85.69 214 CYS A O 1
ATOM 1721 N N . ASN A 1 215 ? 33.872 -3.858 -21.591 1.00 87.56 215 ASN A N 1
ATOM 1722 C CA . ASN A 1 215 ? 34.435 -4.912 -22.446 1.00 87.56 215 ASN A CA 1
ATOM 1723 C C . ASN A 1 215 ? 34.539 -6.278 -21.748 1.00 87.56 215 ASN A C 1
ATOM 1725 O O . ASN A 1 215 ? 34.795 -7.279 -22.414 1.00 87.56 215 ASN A O 1
ATOM 1729 N N . ASP A 1 216 ? 34.392 -6.317 -20.422 1.00 85.38 216 ASP A N 1
ATOM 1730 C CA . ASP A 1 216 ? 34.416 -7.550 -19.641 1.00 85.38 216 ASP A CA 1
ATOM 1731 C C . ASP A 1 216 ? 33.064 -8.296 -19.702 1.00 85.38 216 ASP A C 1
ATOM 1733 O O . ASP A 1 216 ? 32.986 -9.461 -19.303 1.00 85.38 216 ASP A O 1
ATOM 1737 N N . LEU A 1 217 ? 32.014 -7.665 -20.252 1.00 85.25 217 LEU A N 1
ATOM 1738 C CA . LEU A 1 217 ? 30.707 -8.280 -20.497 1.00 85.25 217 LEU A CA 1
ATOM 1739 C C . LEU A 1 217 ? 30.753 -9.261 -21.672 1.00 85.25 217 LEU A C 1
ATOM 1741 O O . LEU A 1 217 ? 31.249 -8.963 -22.759 1.00 85.25 217 LEU A O 1
ATOM 1745 N N . LYS A 1 218 ? 30.164 -10.443 -21.472 1.00 86.88 218 LYS A N 1
ATOM 1746 C CA . LYS A 1 218 ? 30.086 -11.486 -22.512 1.00 86.88 218 LYS A CA 1
ATOM 1747 C C . LYS A 1 218 ? 28.982 -11.240 -23.542 1.00 86.88 218 LYS A C 1
ATOM 1749 O O . LYS A 1 218 ? 29.126 -11.658 -24.691 1.00 86.88 218 LYS A O 1
ATOM 1754 N N . ASN A 1 219 ? 27.872 -10.625 -23.134 1.00 87.00 219 ASN A N 1
ATOM 1755 C CA . ASN A 1 219 ? 26.751 -10.332 -24.024 1.00 87.00 219 ASN A CA 1
ATOM 1756 C C . ASN A 1 219 ? 27.029 -9.030 -24.781 1.00 87.00 219 ASN A C 1
ATOM 1758 O O . ASN A 1 219 ? 27.274 -7.994 -24.171 1.00 87.00 219 ASN A O 1
ATOM 1762 N N . LYS A 1 220 ? 26.976 -9.091 -26.114 1.00 87.81 220 LYS A N 1
ATOM 1763 C CA . LYS A 1 220 ? 27.265 -7.941 -26.968 1.00 87.81 220 LYS A CA 1
ATOM 1764 C C . LYS A 1 220 ? 26.262 -6.798 -26.777 1.00 87.81 220 LYS A C 1
ATOM 1766 O O . LYS A 1 220 ? 26.699 -5.660 -26.728 1.00 87.81 220 LYS A O 1
ATOM 1771 N N . ASN A 1 221 ? 24.969 -7.090 -26.647 1.00 85.25 221 ASN A N 1
ATOM 1772 C CA . ASN A 1 221 ? 23.947 -6.051 -26.499 1.00 85.25 221 ASN A CA 1
ATOM 1773 C C . ASN A 1 221 ? 24.147 -5.298 -25.177 1.00 85.25 221 ASN A C 1
ATOM 1775 O O . ASN A 1 221 ? 24.301 -4.086 -25.191 1.00 85.25 221 ASN A O 1
ATOM 1779 N N . LEU A 1 222 ? 24.312 -6.032 -24.070 1.00 82.81 222 LEU A N 1
ATOM 1780 C CA . LEU A 1 222 ? 24.608 -5.442 -22.755 1.00 82.81 222 LEU A CA 1
ATOM 1781 C C . LEU A 1 222 ? 25.948 -4.689 -22.736 1.00 82.81 222 LEU A C 1
ATOM 1783 O O . LEU A 1 222 ? 26.104 -3.688 -22.043 1.00 82.81 222 LEU A O 1
ATOM 1787 N N . MET A 1 223 ? 26.945 -5.160 -23.492 1.00 88.31 223 MET A N 1
ATOM 1788 C CA . MET A 1 223 ? 28.210 -4.445 -23.659 1.00 88.31 223 MET A CA 1
ATOM 1789 C C . MET A 1 223 ? 28.015 -3.126 -24.413 1.00 88.31 223 MET A C 1
ATOM 1791 O O . MET A 1 223 ? 28.548 -2.105 -23.979 1.00 88.31 223 MET A O 1
ATOM 1795 N N . ASP A 1 224 ? 27.277 -3.146 -25.524 1.00 90.69 224 ASP A N 1
ATOM 1796 C CA . ASP A 1 224 ? 26.986 -1.965 -26.337 1.00 90.69 224 ASP A CA 1
ATOM 1797 C C . ASP A 1 224 ? 26.181 -0.939 -25.507 1.00 90.69 224 ASP A C 1
ATOM 1799 O O . ASP A 1 224 ? 26.547 0.239 -25.456 1.00 90.69 224 ASP A O 1
ATOM 1803 N N . GLU A 1 225 ? 25.187 -1.387 -24.744 1.00 87.12 225 GLU A N 1
ATOM 1804 C CA . GLU A 1 225 ? 24.412 -0.574 -23.800 1.00 87.12 225 GLU A CA 1
ATOM 1805 C C . GLU A 1 225 ? 25.294 0.016 -22.682 1.00 87.12 225 GLU A C 1
ATOM 1807 O O . GLU A 1 225 ? 25.333 1.232 -22.475 1.00 87.12 225 GLU A O 1
ATOM 1812 N N . CYS A 1 226 ? 26.121 -0.811 -22.029 1.00 87.44 226 CYS A N 1
ATOM 1813 C CA . CYS A 1 226 ? 27.067 -0.367 -21.002 1.00 87.44 226 CYS A CA 1
ATOM 1814 C C . CYS A 1 226 ? 28.018 0.711 -21.541 1.00 87.44 226 CYS A C 1
ATOM 1816 O O . CYS A 1 226 ? 28.194 1.760 -20.909 1.00 87.44 226 CYS A O 1
ATOM 1818 N N . ILE A 1 227 ? 28.614 0.489 -22.720 1.00 90.62 227 ILE A N 1
ATOM 1819 C CA . ILE A 1 227 ? 29.498 1.461 -23.379 1.00 90.62 227 ILE A CA 1
ATOM 1820 C C . ILE A 1 227 ? 28.735 2.759 -23.656 1.00 90.62 227 ILE A C 1
ATOM 1822 O O . ILE A 1 227 ? 29.249 3.846 -23.371 1.00 90.62 227 ILE A O 1
ATOM 1826 N N . SER A 1 228 ? 27.514 2.653 -24.175 1.00 91.19 228 SER A N 1
ATOM 1827 C CA . SER A 1 228 ? 26.681 3.803 -24.526 1.00 91.19 228 SER A CA 1
ATOM 1828 C C . SER A 1 228 ? 26.302 4.616 -23.293 1.00 91.19 228 SER A C 1
ATOM 1830 O O . SER A 1 228 ? 26.494 5.831 -23.309 1.00 91.19 228 SER A O 1
ATOM 1832 N N . SER A 1 229 ? 25.938 3.971 -22.180 1.00 87.00 229 SER A N 1
ATOM 1833 C CA . SER A 1 229 ? 25.653 4.639 -20.901 1.00 87.00 229 SER A CA 1
ATOM 1834 C C . SER A 1 229 ? 26.859 5.424 -20.357 1.00 87.00 229 SER A C 1
ATOM 1836 O O . SER A 1 229 ? 26.720 6.526 -19.812 1.00 87.00 229 SER A O 1
ATOM 1838 N N . VAL A 1 230 ? 28.081 4.896 -20.522 1.00 87.62 230 VAL A N 1
ATOM 1839 C CA . VAL A 1 230 ? 29.319 5.574 -20.105 1.00 87.62 230 VAL A CA 1
ATOM 1840 C C . VAL A 1 230 ? 29.587 6.796 -20.976 1.00 87.62 230 VAL A C 1
ATOM 1842 O O . VAL A 1 230 ? 29.900 7.864 -20.439 1.00 87.62 230 VAL A O 1
ATOM 1845 N N . ILE A 1 231 ? 29.443 6.661 -22.298 1.00 90.00 231 ILE A N 1
ATOM 1846 C CA . ILE A 1 231 ? 29.595 7.780 -23.236 1.00 90.00 231 ILE A CA 1
ATOM 1847 C C . ILE A 1 231 ? 28.525 8.841 -22.956 1.00 90.00 231 ILE A C 1
ATOM 1849 O O . ILE A 1 231 ? 28.848 10.026 -22.913 1.00 90.00 231 ILE A O 1
ATOM 1853 N N . PHE A 1 232 ? 27.285 8.434 -22.683 1.00 88.06 232 PHE A N 1
ATOM 1854 C CA . PHE A 1 232 ? 26.136 9.316 -22.475 1.00 88.06 232 PHE A CA 1
ATOM 1855 C C . PHE A 1 232 ? 26.353 10.296 -21.328 1.00 88.06 232 PHE A C 1
ATOM 1857 O O . PHE A 1 232 ? 26.166 11.505 -21.488 1.00 88.06 232 PHE A O 1
ATOM 1864 N N . ARG A 1 233 ? 26.886 9.806 -20.204 1.00 82.94 233 ARG A N 1
ATOM 1865 C CA . ARG A 1 233 ? 27.232 10.636 -19.038 1.00 82.94 233 ARG A CA 1
ATOM 1866 C C . ARG A 1 233 ? 28.350 11.650 -19.305 1.00 82.94 233 ARG A C 1
ATOM 1868 O O . ARG A 1 233 ? 28.450 12.646 -18.591 1.00 82.94 233 ARG A O 1
ATOM 1875 N N . GLN A 1 234 ? 29.208 11.403 -20.296 1.00 86.56 234 GLN A N 1
ATOM 1876 C CA . GLN A 1 234 ? 30.373 12.240 -20.616 1.00 86.56 234 GLN A CA 1
ATOM 1877 C C . GLN A 1 234 ? 30.187 13.083 -21.885 1.00 86.56 234 GLN A C 1
ATOM 1879 O O . GLN A 1 234 ? 31.004 13.964 -22.157 1.00 86.56 234 GLN A O 1
ATOM 1884 N N . ALA A 1 235 ? 29.137 12.823 -22.666 1.00 86.50 235 ALA A N 1
ATOM 1885 C CA . ALA A 1 235 ? 28.911 13.448 -23.957 1.00 86.50 235 ALA A CA 1
ATOM 1886 C C . ALA A 1 235 ? 28.652 14.955 -23.813 1.00 86.50 235 ALA A C 1
ATOM 1888 O O . ALA A 1 235 ? 27.676 15.392 -23.192 1.00 86.50 235 ALA A O 1
ATOM 1889 N N . THR A 1 236 ? 29.515 15.757 -24.441 1.00 85.25 236 THR A N 1
ATOM 1890 C CA . THR A 1 236 ? 29.411 17.231 -24.463 1.00 85.25 236 THR A CA 1
ATOM 1891 C C . THR A 1 236 ? 29.079 17.779 -25.847 1.00 85.25 236 THR A C 1
ATOM 1893 O O . THR A 1 236 ? 28.823 18.973 -25.997 1.00 85.25 236 THR A O 1
ATOM 1896 N N . SER A 1 237 ? 29.089 16.917 -26.862 1.00 87.44 237 SER A N 1
ATOM 1897 C CA . SER A 1 237 ? 28.866 17.271 -28.258 1.00 87.44 237 SER A CA 1
ATOM 1898 C C . SER A 1 237 ? 28.095 16.175 -28.988 1.00 87.44 237 SER A C 1
ATOM 1900 O O . SER A 1 237 ? 28.126 15.013 -28.587 1.00 87.44 237 SER A O 1
ATOM 1902 N N . SER A 1 238 ? 27.454 16.528 -30.102 1.00 87.00 238 SER A N 1
ATOM 1903 C CA . SER A 1 238 ? 26.786 15.555 -30.975 1.00 87.00 238 SER A CA 1
ATOM 1904 C C . SER A 1 238 ? 27.752 14.507 -31.540 1.00 87.00 238 SER A C 1
ATOM 1906 O O . SER A 1 238 ? 27.372 13.356 -31.717 1.00 87.00 238 SER A O 1
ATOM 1908 N N . GLU A 1 239 ? 29.022 14.867 -31.753 1.00 90.25 239 GLU A N 1
ATOM 1909 C CA . GLU A 1 239 ? 30.088 13.936 -32.153 1.00 90.25 239 GLU A CA 1
ATOM 1910 C C . GLU A 1 239 ? 30.315 12.830 -31.107 1.00 90.25 239 GLU A C 1
ATOM 1912 O O . GLU A 1 239 ? 30.682 11.712 -31.460 1.00 90.25 239 GLU A O 1
ATOM 1917 N N . ASP A 1 240 ? 30.108 13.123 -29.818 1.00 90.50 240 ASP A N 1
ATOM 1918 C CA . ASP A 1 240 ? 30.206 12.117 -28.758 1.00 90.50 240 ASP A CA 1
ATOM 1919 C C . ASP A 1 240 ? 29.017 11.153 -28.795 1.00 90.50 240 ASP A C 1
ATOM 1921 O O . ASP A 1 240 ? 29.223 9.952 -28.642 1.00 90.50 240 ASP A O 1
ATOM 1925 N N . CYS A 1 241 ? 27.810 11.649 -29.087 1.00 90.69 241 CYS A N 1
ATOM 1926 C CA . CYS A 1 241 ? 26.618 10.814 -29.249 1.00 90.69 241 CYS A CA 1
ATOM 1927 C C . CYS A 1 241 ? 26.786 9.786 -30.380 1.00 90.69 241 CYS A C 1
ATOM 1929 O O . CYS A 1 241 ? 26.496 8.612 -30.192 1.00 90.69 241 CYS A O 1
ATOM 1931 N N . TYR A 1 242 ? 27.362 10.172 -31.526 1.00 92.81 242 TYR A N 1
ATOM 1932 C CA . TYR A 1 242 ? 27.607 9.244 -32.646 1.00 92.81 242 TYR A CA 1
ATOM 1933 C C . TYR A 1 242 ? 28.610 8.115 -32.346 1.00 92.81 242 TYR A C 1
ATOM 1935 O O . TYR A 1 242 ? 28.774 7.215 -33.170 1.00 92.81 242 TYR A O 1
ATOM 1943 N N . LYS A 1 243 ? 29.305 8.154 -31.201 1.00 94.06 243 LYS A N 1
ATOM 1944 C CA . LYS A 1 243 ? 30.202 7.074 -30.759 1.00 94.06 243 LYS A CA 1
ATOM 1945 C C . LYS A 1 243 ? 29.469 5.983 -29.977 1.00 94.06 243 LYS A C 1
ATOM 1947 O O . LYS A 1 243 ? 30.093 4.963 -29.693 1.00 94.06 243 LYS A O 1
ATOM 1952 N N . MET A 1 244 ? 28.208 6.202 -29.606 1.00 93.81 244 MET A N 1
ATOM 1953 C CA . MET A 1 244 ? 27.394 5.222 -28.890 1.00 93.81 244 MET A CA 1
ATOM 1954 C C . MET A 1 244 ? 27.022 4.071 -29.831 1.00 93.81 244 MET A C 1
ATOM 1956 O O . MET A 1 244 ? 26.487 4.335 -30.910 1.00 93.81 244 MET A O 1
ATOM 1960 N N . PRO A 1 245 ? 27.354 2.817 -29.479 1.00 94.38 245 PRO A N 1
ATOM 1961 C CA . PRO A 1 245 ? 26.940 1.656 -30.262 1.00 94.38 245 PRO A CA 1
ATOM 1962 C C . PRO A 1 245 ? 25.454 1.306 -30.104 1.00 94.38 245 PRO A C 1
ATOM 1964 O O . PRO A 1 245 ? 24.902 0.704 -31.021 1.00 94.38 245 PRO A O 1
ATOM 1967 N N . ASP A 1 246 ? 24.824 1.675 -28.987 1.00 92.44 246 ASP A N 1
ATOM 1968 C CA . ASP A 1 246 ? 23.387 1.505 -28.780 1.00 92.44 246 ASP A CA 1
ATOM 1969 C C . ASP A 1 246 ? 22.592 2.630 -29.466 1.00 92.44 246 ASP A C 1
ATOM 1971 O O . ASP A 1 246 ? 22.939 3.812 -29.361 1.00 92.44 246 ASP A O 1
ATOM 1975 N N . GLU A 1 247 ? 21.552 2.253 -30.212 1.00 91.69 247 GLU A N 1
ATOM 1976 C CA . GLU A 1 247 ? 20.758 3.186 -31.017 1.00 91.69 247 GLU A CA 1
ATOM 1977 C C . GLU A 1 247 ? 19.850 4.068 -30.151 1.00 91.69 247 GLU A C 1
ATOM 1979 O O . GLU A 1 247 ? 19.802 5.272 -30.403 1.00 91.69 247 GLU A O 1
ATOM 1984 N N . ILE A 1 248 ? 19.224 3.522 -29.103 1.00 89.94 248 ILE A N 1
ATOM 1985 C CA . ILE A 1 248 ? 18.313 4.271 -28.224 1.00 89.94 248 ILE A CA 1
ATOM 1986 C C . ILE A 1 248 ? 19.108 5.343 -27.474 1.00 89.94 248 ILE A C 1
ATOM 1988 O O . ILE A 1 248 ? 18.801 6.534 -27.561 1.00 89.94 248 ILE A O 1
ATOM 1992 N N . TYR A 1 249 ? 20.224 4.964 -26.843 1.00 90.44 249 TYR A N 1
ATOM 1993 C CA . TYR A 1 249 ? 21.111 5.921 -26.170 1.00 90.44 249 TYR A CA 1
ATOM 1994 C C . TYR A 1 249 ? 21.615 7.018 -27.114 1.00 90.44 249 TYR A C 1
ATOM 1996 O O . TYR A 1 249 ? 21.731 8.186 -26.721 1.00 90.44 249 TYR A O 1
ATOM 2004 N N . LYS A 1 250 ? 21.941 6.655 -28.360 1.00 92.00 250 LYS A N 1
ATOM 2005 C CA . LYS A 1 250 ? 22.395 7.608 -29.375 1.00 92.00 250 LYS A CA 1
ATOM 2006 C C . LYS A 1 250 ? 21.290 8.595 -29.737 1.00 92.00 250 LYS A C 1
ATOM 2008 O O . LYS A 1 250 ? 21.578 9.791 -29.810 1.00 92.00 250 LYS A O 1
ATOM 2013 N N . GLU A 1 251 ? 20.072 8.121 -29.972 1.00 90.69 251 GLU A N 1
ATOM 2014 C CA . GLU A 1 251 ? 18.925 8.964 -30.314 1.00 90.69 251 GLU A CA 1
ATOM 2015 C C . GLU A 1 251 ? 18.594 9.924 -29.168 1.00 90.69 251 GLU A C 1
ATOM 2017 O O . GLU A 1 251 ? 18.638 11.139 -29.381 1.00 90.69 251 GLU A O 1
ATOM 2022 N N . VAL A 1 252 ? 18.458 9.421 -27.938 1.00 89.50 252 VAL A N 1
ATOM 2023 C CA . VAL A 1 252 ? 18.250 10.252 -26.738 1.00 89.50 252 VAL A CA 1
ATOM 2024 C C . VAL A 1 252 ? 19.375 11.278 -26.550 1.00 89.50 252 VAL A C 1
ATOM 2026 O O . VAL A 1 252 ? 19.135 12.449 -26.252 1.00 89.50 252 VAL A O 1
ATOM 2029 N N . CYS A 1 253 ? 20.639 10.901 -26.779 1.00 88.44 253 CYS A N 1
ATOM 2030 C CA . CYS A 1 253 ? 21.765 11.837 -26.668 1.00 88.44 253 CYS A CA 1
ATOM 2031 C C . CYS A 1 253 ? 21.682 12.984 -27.685 1.00 88.44 253 CYS A C 1
ATOM 2033 O O . CYS A 1 253 ? 22.081 14.116 -27.385 1.00 88.44 253 CYS A O 1
ATOM 2035 N N . LEU A 1 254 ? 21.183 12.697 -28.890 1.00 87.94 254 LEU A N 1
ATOM 2036 C CA . LEU A 1 254 ? 21.022 13.671 -29.968 1.00 87.94 254 LEU A CA 1
ATOM 2037 C C . LEU A 1 254 ? 19.808 14.587 -29.765 1.00 87.94 254 LEU A C 1
ATOM 2039 O O . LEU A 1 254 ? 19.814 15.692 -30.310 1.00 87.94 254 LEU A O 1
ATOM 2043 N N . LEU A 1 255 ? 18.825 14.170 -28.962 1.00 84.19 255 LEU A N 1
ATOM 2044 C CA . LEU A 1 255 ? 17.632 14.949 -28.616 1.00 84.19 255 LEU A CA 1
ATOM 2045 C C . LEU A 1 255 ? 17.890 16.061 -27.585 1.00 84.19 255 LEU A C 1
ATOM 2047 O O . LEU A 1 255 ? 16.991 16.857 -27.326 1.00 84.19 255 LEU A O 1
ATOM 2051 N N . LYS A 1 256 ? 19.116 16.176 -27.039 1.00 66.56 256 LYS A N 1
ATOM 2052 C CA . LYS A 1 256 ? 19.482 17.170 -26.010 1.00 66.56 256 LYS A CA 1
ATOM 2053 C C . LYS A 1 256 ? 18.947 18.574 -26.309 1.00 66.56 256 LYS A C 1
ATOM 2055 O O . LYS A 1 256 ? 19.390 19.239 -27.250 1.00 66.56 256 LYS A O 1
ATOM 2060 N N . ASP A 1 257 ? 18.087 19.045 -25.412 1.00 59.75 257 ASP A N 1
ATOM 2061 C CA . ASP A 1 257 ? 17.565 20.402 -25.421 1.00 59.75 257 ASP A CA 1
ATOM 2062 C C . ASP A 1 257 ? 18.691 21.441 -25.185 1.00 59.75 257 ASP A C 1
ATOM 2064 O O . ASP A 1 257 ? 19.410 21.367 -24.179 1.00 59.75 257 ASP A O 1
ATOM 2068 N N . PRO A 1 258 ? 18.882 22.427 -26.084 1.00 56.53 258 PRO A N 1
ATOM 2069 C CA . PRO A 1 258 ? 19.777 23.559 -25.851 1.00 56.53 258 PRO A CA 1
ATOM 2070 C C . PRO A 1 258 ? 19.344 24.494 -24.701 1.00 56.53 258 PRO A C 1
ATOM 2072 O O . PRO A 1 258 ? 20.161 25.323 -24.282 1.00 56.53 258 PRO A O 1
ATOM 2075 N N . GLU A 1 259 ? 18.111 24.390 -24.197 1.00 57.75 259 GLU A N 1
ATOM 2076 C CA . GLU A 1 259 ? 17.521 25.276 -23.180 1.00 57.75 259 GLU A CA 1
ATOM 2077 C C . GLU A 1 259 ? 17.478 24.668 -21.757 1.00 57.75 259 GLU A C 1
ATOM 2079 O O . GLU A 1 259 ? 17.368 25.414 -20.779 1.00 57.75 259 GLU A O 1
ATOM 2084 N N . GLY A 1 260 ? 17.731 23.362 -21.613 1.00 57.88 260 GLY A N 1
ATOM 2085 C CA . GLY A 1 260 ? 17.879 22.664 -20.329 1.00 57.88 260 GLY A CA 1
ATOM 2086 C C . GLY A 1 260 ? 16.584 22.097 -19.730 1.00 57.88 260 GLY A C 1
ATOM 2087 O O . GLY A 1 260 ? 16.576 21.756 -18.543 1.00 57.88 260 GLY A O 1
ATOM 2088 N N . GLU A 1 261 ? 15.510 22.001 -20.509 1.00 61.00 261 GLU A N 1
ATOM 2089 C CA . GLU A 1 261 ? 14.289 21.266 -20.182 1.00 61.00 261 GLU A CA 1
ATOM 2090 C C . GLU A 1 261 ? 14.515 19.746 -20.274 1.00 61.00 261 GLU A C 1
ATOM 2092 O O . GLU A 1 261 ? 15.414 19.252 -20.961 1.00 61.00 261 GLU A O 1
ATOM 2097 N N . ARG A 1 262 ? 13.732 18.987 -19.497 1.00 70.12 262 ARG A N 1
ATOM 2098 C CA . ARG A 1 262 ? 13.765 17.521 -19.533 1.00 70.12 262 ARG A CA 1
ATOM 2099 C C . ARG A 1 262 ? 12.926 17.067 -20.723 1.00 70.12 262 ARG A C 1
ATOM 2101 O O . ARG A 1 262 ? 11.752 17.413 -20.772 1.00 70.12 262 ARG A O 1
ATOM 2108 N N . VAL A 1 263 ? 13.550 16.350 -21.654 1.00 86.31 263 VAL A N 1
ATOM 2109 C CA . VAL A 1 263 ? 12.875 15.760 -22.816 1.00 86.31 263 VAL A CA 1
ATOM 2110 C C . VAL A 1 263 ? 12.120 14.511 -22.360 1.00 86.31 263 VAL A C 1
ATOM 2112 O O . VAL A 1 263 ? 12.633 13.763 -21.527 1.00 86.31 263 VAL A O 1
ATOM 2115 N N . ASP A 1 264 ? 10.900 14.392 -22.859 1.00 90.12 264 ASP A N 1
ATOM 2116 C CA . ASP A 1 264 ? 9.923 13.320 -22.672 1.00 90.12 264 ASP A CA 1
ATOM 2117 C C . ASP A 1 264 ? 9.319 13.126 -24.068 1.00 90.12 264 ASP A C 1
ATOM 2119 O O . ASP A 1 264 ? 8.587 13.999 -24.561 1.00 90.12 264 ASP A O 1
ATOM 2123 N N . THR A 1 265 ? 9.825 12.133 -24.796 1.00 92.38 265 THR A N 1
ATOM 2124 C CA . THR A 1 265 ? 9.631 12.052 -26.245 1.00 92.38 265 THR A CA 1
ATOM 2125 C C . THR A 1 265 ? 8.294 11.427 -26.630 1.00 92.38 265 THR A C 1
ATOM 2127 O O . THR A 1 265 ? 7.677 11.879 -27.605 1.00 92.38 265 THR A O 1
ATOM 2130 N N . ASP A 1 266 ? 7.830 10.430 -25.892 1.00 93.44 266 ASP A N 1
ATOM 2131 C CA . ASP A 1 266 ? 6.545 9.768 -26.111 1.00 93.44 266 ASP A CA 1
ATOM 2132 C C . ASP A 1 266 ? 5.392 10.375 -25.290 1.00 93.44 266 ASP A C 1
ATOM 2134 O O . ASP A 1 266 ? 4.227 10.231 -25.681 1.00 93.44 266 ASP A O 1
ATOM 2138 N N . GLY A 1 267 ? 5.702 11.183 -24.273 1.00 93.25 267 GLY A N 1
ATOM 2139 C CA . GLY A 1 267 ? 4.743 11.987 -23.528 1.00 93.25 267 GLY A CA 1
ATOM 2140 C C . GLY A 1 267 ? 4.007 11.218 -22.436 1.00 93.25 267 GLY A C 1
ATOM 2141 O O . GLY A 1 267 ? 2.869 11.597 -22.123 1.00 93.25 267 GLY A O 1
ATOM 2142 N N . ASP A 1 268 ? 4.605 10.157 -21.895 1.00 91.62 268 ASP A N 1
ATOM 2143 C CA . ASP A 1 268 ? 4.032 9.326 -20.830 1.00 91.62 268 ASP A CA 1
ATOM 2144 C C . ASP A 1 268 ? 4.202 9.951 -19.421 1.00 91.62 268 ASP A C 1
ATOM 2146 O O . ASP A 1 268 ? 3.468 9.631 -18.483 1.00 91.62 268 ASP A O 1
ATOM 2150 N N . GLY A 1 269 ? 5.107 10.931 -19.279 1.00 89.19 269 GLY A N 1
ATOM 2151 C CA . GLY A 1 269 ? 5.429 11.616 -18.022 1.00 89.19 269 GLY A CA 1
ATOM 2152 C C . GLY A 1 269 ? 6.718 11.134 -17.342 1.00 89.19 269 GLY A C 1
ATOM 2153 O O . GLY A 1 269 ? 7.196 11.762 -16.376 1.00 89.19 269 GLY A O 1
ATOM 2154 N N . PHE A 1 270 ? 7.325 10.065 -17.843 1.00 85.19 270 PHE A N 1
ATOM 2155 C CA . PHE A 1 270 ? 8.743 9.807 -17.724 1.00 85.19 270 PHE A CA 1
ATOM 2156 C C . PHE A 1 270 ? 9.539 10.684 -18.688 1.00 85.19 270 PHE A C 1
ATOM 2158 O O . PHE A 1 270 ? 9.047 11.591 -19.330 1.00 85.19 270 PHE A O 1
ATOM 2165 N N . THR A 1 271 ? 10.852 10.651 -18.535 1.00 89.81 271 THR A N 1
ATOM 2166 C CA . THR A 1 271 ? 11.741 11.496 -19.340 1.00 89.81 271 THR A CA 1
ATOM 2167 C C . THR A 1 271 ? 12.713 10.543 -19.976 1.00 89.81 271 THR A C 1
ATOM 2169 O O . THR A 1 271 ? 13.162 9.665 -19.237 1.00 89.81 271 THR A O 1
ATOM 2172 N N . ASP A 1 272 ? 13.192 10.807 -21.187 1.00 88.62 272 ASP A N 1
ATOM 2173 C CA . ASP A 1 272 ? 14.050 9.866 -21.914 1.00 88.62 272 ASP A CA 1
ATOM 2174 C C . ASP A 1 272 ? 15.233 9.348 -21.067 1.00 88.62 272 ASP A C 1
ATOM 2176 O O . ASP A 1 272 ? 15.659 8.202 -21.141 1.00 88.62 272 ASP A O 1
ATOM 2180 N N . VAL A 1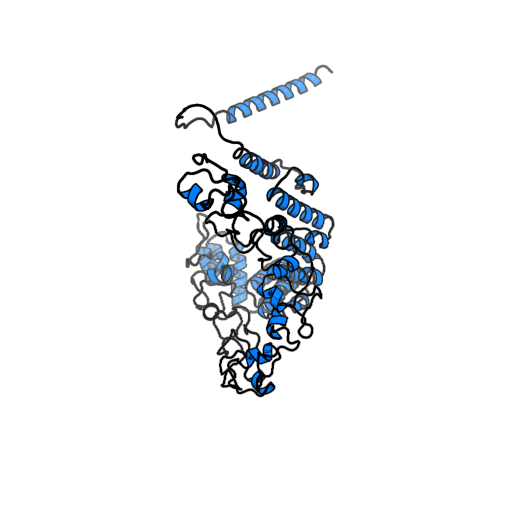 273 ? 15.791 10.200 -20.196 1.00 84.69 273 VAL A N 1
ATOM 2181 C CA . VAL A 1 273 ? 16.900 9.832 -19.293 1.00 84.69 273 VAL A CA 1
ATOM 2182 C C . VAL A 1 273 ? 16.481 8.869 -18.172 1.00 84.69 273 VAL A C 1
ATOM 2184 O O . VAL A 1 273 ? 17.303 8.077 -17.713 1.00 84.69 273 VAL A O 1
ATOM 2187 N N . LYS A 1 274 ? 15.250 8.990 -17.672 1.00 85.06 274 LYS A N 1
ATOM 2188 C CA . LYS A 1 274 ? 14.660 8.065 -16.695 1.00 85.06 274 LYS A CA 1
ATOM 2189 C C . LYS A 1 274 ? 14.279 6.744 -17.352 1.00 85.06 274 LYS A C 1
ATOM 2191 O O . LYS A 1 274 ? 14.530 5.716 -16.745 1.00 85.06 274 LYS A O 1
ATOM 2196 N N . GLU A 1 275 ? 13.760 6.765 -18.567 1.00 89.12 275 GLU A N 1
ATOM 2197 C CA . GLU A 1 275 ? 13.391 5.548 -19.302 1.00 89.12 275 GLU A CA 1
ATOM 2198 C C . GLU A 1 275 ? 14.632 4.705 -19.583 1.00 89.12 275 GLU A C 1
ATOM 2200 O O . GLU A 1 275 ? 14.695 3.545 -19.197 1.00 89.12 275 GLU A O 1
ATOM 2205 N N . LEU A 1 276 ? 15.732 5.335 -20.017 1.00 85.75 276 LEU A N 1
ATOM 2206 C CA . LEU A 1 276 ? 17.044 4.674 -20.092 1.00 85.75 276 LEU A CA 1
ATOM 2207 C C . LEU A 1 276 ? 17.534 4.089 -18.751 1.00 85.75 276 LEU A C 1
ATOM 2209 O O . LEU A 1 276 ? 18.368 3.185 -18.746 1.00 85.75 276 LEU A O 1
ATOM 2213 N N . TRP A 1 277 ? 17.092 4.629 -17.609 1.00 79.31 277 TRP A N 1
ATOM 2214 C CA . TRP A 1 277 ? 17.445 4.111 -16.281 1.00 79.31 277 TRP A CA 1
ATOM 2215 C C . TRP A 1 277 ? 16.589 2.907 -15.883 1.00 79.31 277 TRP A C 1
ATOM 2217 O O . TRP A 1 277 ? 17.113 1.971 -15.277 1.00 79.31 277 TRP A O 1
ATOM 2227 N N . PHE A 1 278 ? 15.300 2.935 -16.217 1.00 76.62 278 PHE A N 1
ATOM 2228 C CA . PHE A 1 278 ? 14.373 1.820 -16.030 1.00 76.62 278 PHE A CA 1
ATOM 2229 C C . PHE A 1 278 ? 14.382 0.845 -17.210 1.00 76.62 278 PHE A C 1
ATOM 2231 O O . PHE A 1 278 ? 13.626 -0.105 -17.188 1.00 76.62 278 PHE A O 1
ATOM 2238 N N . ASN A 1 279 ? 15.263 1.043 -18.198 1.00 83.81 279 ASN A N 1
ATOM 2239 C CA . ASN A 1 279 ? 15.387 0.228 -19.408 1.00 83.81 279 ASN A CA 1
ATOM 2240 C C . ASN A 1 279 ? 14.049 0.042 -20.156 1.00 83.81 279 ASN A C 1
ATOM 2242 O O . ASN A 1 279 ? 13.798 -1.004 -20.753 1.00 83.81 279 ASN A O 1
ATOM 2246 N N . THR A 1 280 ? 13.231 1.093 -20.138 1.00 89.12 280 THR A N 1
ATOM 2247 C CA . THR A 1 280 ? 12.037 1.229 -20.969 1.00 89.12 280 THR A CA 1
ATOM 2248 C C . THR A 1 280 ? 12.369 1.988 -22.261 1.00 89.12 280 THR A C 1
ATOM 2250 O O . THR A 1 280 ? 13.477 2.531 -22.385 1.00 89.12 280 THR A O 1
ATOM 2253 N N . ASP A 1 281 ? 11.491 1.954 -23.265 1.00 92.56 281 ASP A N 1
ATOM 2254 C CA . ASP A 1 281 ? 11.725 2.566 -24.579 1.00 92.56 281 ASP A CA 1
ATOM 2255 C C . ASP A 1 281 ? 11.251 4.036 -24.605 1.00 92.56 281 ASP A C 1
ATOM 2257 O O . ASP A 1 281 ? 10.050 4.254 -24.692 1.00 92.56 281 ASP A O 1
ATOM 2261 N N . PRO A 1 282 ? 12.164 5.035 -24.688 1.00 94.00 282 PRO A N 1
ATOM 2262 C CA . PRO A 1 282 ? 11.847 6.475 -24.700 1.00 94.00 282 PRO A CA 1
ATOM 2263 C C . PRO A 1 282 ? 10.890 6.971 -25.788 1.00 94.00 282 PRO A C 1
ATOM 2265 O O . PRO A 1 282 ? 10.584 8.161 -25.886 1.00 94.00 282 PRO A O 1
ATOM 2268 N N . PHE A 1 283 ? 10.550 6.103 -26.734 1.00 94.19 283 PHE A N 1
ATOM 2269 C CA . PHE A 1 283 ? 9.709 6.407 -27.880 1.00 94.19 283 PHE A CA 1
ATOM 2270 C C . PHE A 1 283 ? 8.399 5.615 -27.863 1.00 94.19 283 PHE A C 1
ATOM 2272 O O . PHE A 1 283 ? 7.659 5.658 -28.859 1.00 94.19 283 PHE A O 1
ATOM 2279 N N . ASN A 1 284 ? 8.121 4.889 -26.781 1.00 95.81 284 ASN A N 1
ATOM 2280 C CA . ASN A 1 284 ? 6.963 4.034 -26.641 1.00 95.81 284 ASN A CA 1
ATOM 2281 C C . ASN A 1 284 ? 6.353 4.143 -25.240 1.00 95.81 284 ASN A C 1
ATOM 2283 O O . ASN A 1 284 ? 6.831 3.516 -24.310 1.00 95.81 284 ASN A O 1
ATOM 2287 N N . ILE A 1 285 ? 5.195 4.806 -25.183 1.00 96.69 285 ILE A N 1
ATOM 2288 C CA . ILE A 1 285 ? 4.456 5.134 -23.954 1.00 96.69 285 ILE A CA 1
ATOM 2289 C C . ILE A 1 285 ? 4.163 3.937 -23.026 1.00 96.69 285 ILE A C 1
ATOM 2291 O O . ILE A 1 285 ? 3.835 4.143 -21.868 1.00 96.69 285 ILE A O 1
ATOM 2295 N N . ASP A 1 286 ? 4.174 2.717 -23.560 1.00 96.56 286 ASP A N 1
ATOM 2296 C CA . ASP A 1 286 ? 3.817 1.452 -22.905 1.00 96.56 286 ASP A CA 1
ATOM 2297 C C . ASP A 1 286 ? 4.760 0.382 -23.480 1.00 96.56 286 ASP A C 1
ATOM 2299 O O . ASP A 1 286 ? 4.551 -0.139 -24.591 1.00 96.56 286 ASP A O 1
ATOM 2303 N N . THR A 1 287 ? 5.893 0.178 -22.805 1.00 95.06 287 THR A N 1
ATOM 2304 C CA . THR A 1 287 ? 7.038 -0.561 -23.345 1.00 95.06 287 THR A CA 1
ATOM 2305 C C . THR A 1 287 ? 6.724 -2.034 -23.569 1.00 95.06 287 THR A C 1
ATOM 2307 O O . THR A 1 287 ? 7.113 -2.590 -24.609 1.00 95.06 287 THR A O 1
ATOM 2310 N N . ASP A 1 288 ? 6.015 -2.675 -22.648 1.00 93.75 288 ASP A N 1
ATOM 2311 C CA . ASP A 1 288 ? 5.664 -4.085 -22.772 1.00 93.75 288 ASP A CA 1
ATOM 2312 C C . ASP A 1 288 ? 4.304 -4.313 -23.450 1.00 93.75 288 ASP A C 1
ATOM 2314 O O . ASP A 1 288 ? 4.063 -5.399 -24.000 1.00 93.75 288 ASP A O 1
ATOM 2318 N N . GLY A 1 289 ? 3.458 -3.289 -23.556 1.00 95.69 289 GLY A N 1
ATOM 2319 C CA . GLY A 1 289 ? 2.160 -3.323 -24.211 1.00 95.69 289 GLY A CA 1
ATOM 2320 C C . GLY A 1 289 ? 1.087 -4.041 -23.394 1.00 95.69 289 GLY A C 1
ATOM 2321 O O . GLY A 1 289 ? 0.296 -4.773 -24.015 1.00 95.69 289 GLY A O 1
ATOM 2322 N N . ASP A 1 290 ? 1.134 -4.001 -22.065 1.00 93.50 290 ASP A N 1
ATOM 2323 C CA . ASP A 1 290 ? 0.136 -4.613 -21.175 1.00 93.50 290 ASP A CA 1
ATOM 2324 C C . ASP A 1 290 ? -1.111 -3.724 -20.966 1.00 93.50 290 ASP A C 1
ATOM 2326 O O . ASP A 1 290 ? -2.205 -4.238 -20.714 1.00 93.50 290 ASP A O 1
ATOM 2330 N N . GLY A 1 291 ? -0.988 -2.419 -21.228 1.00 93.12 291 GLY A N 1
ATOM 2331 C CA . GLY A 1 291 ? -2.063 -1.438 -21.113 1.00 93.12 291 GLY A CA 1
ATOM 2332 C C . GLY A 1 291 ? -1.816 -0.322 -20.097 1.00 93.12 291 GLY A C 1
ATOM 2333 O O . GLY A 1 291 ? -2.632 0.612 -20.063 1.00 93.12 291 GLY A O 1
ATOM 2334 N N . PHE A 1 292 ? -0.737 -0.381 -19.316 1.00 92.69 292 PHE A N 1
ATOM 2335 C CA . PHE A 1 292 ? -0.251 0.724 -18.493 1.00 92.69 292 PHE A CA 1
ATOM 2336 C C . PHE A 1 292 ? 0.911 1.459 -19.158 1.00 92.69 292 PHE A C 1
ATOM 2338 O O . PHE A 1 292 ? 1.595 0.931 -20.022 1.00 92.69 292 PHE A O 1
ATOM 2345 N N . THR A 1 293 ? 1.089 2.739 -18.820 1.00 95.50 293 THR A N 1
ATOM 2346 C CA . THR A 1 293 ? 2.269 3.470 -19.298 1.00 95.50 293 THR A CA 1
ATOM 2347 C C . THR A 1 293 ? 3.467 3.209 -18.393 1.00 95.50 293 THR A C 1
ATOM 2349 O O . THR A 1 293 ? 3.281 3.083 -17.180 1.00 95.50 293 THR A O 1
ATOM 2352 N N . ASP A 1 294 ? 4.691 3.298 -18.919 1.00 90.56 294 ASP A N 1
ATOM 2353 C CA . ASP A 1 294 ? 5.919 3.075 -18.135 1.00 90.56 294 ASP A CA 1
ATOM 2354 C C . ASP A 1 294 ? 5.949 3.937 -16.850 1.00 90.56 294 ASP A C 1
ATOM 2356 O O . ASP A 1 294 ? 6.329 3.495 -15.757 1.00 90.56 294 ASP A O 1
ATOM 2360 N N . TYR A 1 295 ? 5.501 5.195 -16.951 1.00 90.44 295 TYR A N 1
ATOM 2361 C CA . TYR A 1 295 ? 5.316 6.083 -15.804 1.00 90.44 295 TYR A CA 1
ATOM 2362 C C . TYR A 1 295 ? 4.308 5.557 -14.765 1.00 90.44 295 TYR A C 1
ATOM 2364 O O . TYR A 1 295 ? 4.558 5.675 -13.559 1.00 90.44 295 TYR A O 1
ATOM 2372 N N . GLU A 1 296 ? 3.147 5.053 -15.193 1.00 90.06 296 GLU A N 1
ATOM 2373 C CA . GLU A 1 296 ? 2.094 4.561 -14.298 1.00 90.06 296 GLU A CA 1
ATOM 2374 C C . GLU A 1 296 ? 2.561 3.327 -13.536 1.00 90.06 296 GLU A C 1
ATOM 2376 O O . GLU A 1 296 ? 2.381 3.259 -12.314 1.00 90.06 296 GLU A O 1
ATOM 2381 N N . GLU A 1 297 ? 3.225 2.422 -14.239 1.00 88.00 297 GLU A N 1
ATOM 2382 C CA . GLU A 1 297 ? 3.798 1.202 -13.695 1.00 88.00 297 GLU A CA 1
ATOM 2383 C C . GLU A 1 297 ? 4.820 1.491 -12.606 1.00 88.00 297 GLU A C 1
ATOM 2385 O O . GLU A 1 297 ? 4.668 1.042 -11.474 1.00 88.00 297 GLU A O 1
ATOM 2390 N N . VAL A 1 298 ? 5.804 2.351 -12.869 1.00 80.06 298 VAL A N 1
ATOM 2391 C CA . VAL A 1 298 ? 6.861 2.603 -11.879 1.00 80.06 298 VAL A CA 1
ATOM 2392 C C . VAL A 1 298 ? 6.395 3.490 -10.718 1.00 80.06 298 VAL A C 1
ATOM 2394 O O . VAL A 1 298 ? 6.880 3.346 -9.592 1.00 80.06 298 VAL A O 1
ATOM 2397 N N . ILE A 1 299 ? 5.508 4.463 -10.958 1.00 77.38 299 ILE A N 1
ATOM 2398 C CA . ILE A 1 299 ? 5.169 5.483 -9.947 1.00 77.38 299 ILE A CA 1
ATOM 2399 C C . ILE A 1 299 ? 3.908 5.147 -9.154 1.00 77.38 299 ILE A C 1
ATOM 2401 O O . ILE A 1 299 ? 3.844 5.471 -7.963 1.00 77.38 299 ILE A O 1
ATOM 2405 N N . ASN A 1 300 ? 2.901 4.554 -9.792 1.00 76.44 300 ASN A N 1
ATOM 2406 C CA . ASN A 1 300 ? 1.595 4.341 -9.173 1.00 76.44 300 ASN A CA 1
ATOM 2407 C C . ASN A 1 300 ? 1.381 2.871 -8.813 1.00 76.44 300 ASN A C 1
ATOM 2409 O O . ASN A 1 300 ? 0.970 2.579 -7.689 1.00 76.44 300 ASN A O 1
ATOM 2413 N N . ILE A 1 301 ? 1.658 1.975 -9.755 1.00 78.12 301 ILE A N 1
ATOM 2414 C CA . ILE A 1 301 ? 1.287 0.560 -9.675 1.00 78.12 301 ILE A CA 1
ATOM 2415 C C . ILE A 1 301 ? 2.377 -0.236 -8.953 1.00 78.12 301 ILE A C 1
ATOM 2417 O O . ILE A 1 301 ? 2.062 -1.012 -8.063 1.00 78.12 301 ILE A O 1
ATOM 2421 N N . HIS A 1 302 ? 3.643 0.113 -9.176 1.00 75.50 302 HIS A N 1
ATOM 2422 C CA . HIS A 1 302 ? 4.834 -0.615 -8.736 1.00 75.50 302 HIS A CA 1
ATOM 2423 C C . HIS A 1 302 ? 4.951 -2.008 -9.386 1.00 75.50 302 HIS A C 1
ATOM 2425 O O . HIS A 1 302 ? 5.274 -2.974 -8.695 1.00 75.50 302 HIS A O 1
ATOM 2431 N N . SER A 1 303 ? 4.687 -2.078 -10.696 1.00 81.12 303 SER A N 1
ATOM 2432 C CA . SER A 1 303 ? 4.943 -3.228 -11.578 1.00 81.12 303 SER A CA 1
ATOM 2433 C C . SER A 1 303 ? 6.242 -3.049 -12.382 1.00 81.12 303 SER A C 1
ATOM 2435 O O . SER A 1 303 ? 6.926 -2.020 -12.266 1.00 81.12 303 SER A O 1
ATOM 2437 N N . ASN A 1 304 ? 6.627 -4.065 -13.157 1.00 82.19 304 ASN A N 1
ATOM 2438 C CA . ASN A 1 304 ? 7.788 -4.029 -14.038 1.00 82.19 304 ASN A CA 1
ATOM 2439 C C . ASN A 1 304 ? 7.404 -3.559 -15.455 1.00 82.19 304 ASN A C 1
ATOM 2441 O O . ASN A 1 304 ? 6.931 -4.380 -16.229 1.00 82.19 304 ASN A O 1
ATOM 2445 N N . PRO A 1 305 ? 7.801 -2.342 -15.882 1.00 89.44 305 PRO A N 1
ATOM 2446 C CA . PRO A 1 305 ? 7.378 -1.752 -17.161 1.00 89.44 305 PRO A CA 1
ATOM 2447 C C . PRO A 1 305 ? 7.980 -2.388 -18.420 1.00 89.44 305 PRO A C 1
ATOM 2449 O O . PRO A 1 305 ? 8.004 -1.812 -19.504 1.00 89.44 305 PRO A O 1
ATOM 2452 N N . THR A 1 306 ? 8.614 -3.546 -18.279 1.00 89.19 306 THR A N 1
ATOM 2453 C CA . THR A 1 306 ? 9.228 -4.279 -19.388 1.00 89.19 306 THR A CA 1
ATOM 2454 C C . THR A 1 306 ? 8.707 -5.707 -19.505 1.00 89.19 306 THR A C 1
ATOM 2456 O O . THR A 1 306 ? 9.124 -6.426 -20.420 1.00 89.19 306 THR A O 1
ATOM 2459 N N . GLU A 1 307 ? 7.811 -6.118 -18.610 1.00 89.25 307 GLU A N 1
ATOM 2460 C CA . GLU A 1 307 ? 7.264 -7.464 -18.520 1.00 89.25 307 GLU A CA 1
ATOM 2461 C C . GLU A 1 307 ? 5.779 -7.370 -18.187 1.00 89.25 307 GLU A C 1
ATOM 2463 O O . GLU A 1 307 ? 5.426 -7.031 -17.070 1.00 89.25 307 GLU A O 1
ATOM 2468 N N . LYS A 1 308 ? 4.927 -7.791 -19.128 1.00 93.88 308 LYS A N 1
ATOM 2469 C CA . LYS A 1 308 ? 3.467 -7.657 -19.001 1.00 93.88 308 LYS A CA 1
ATOM 2470 C C . LYS A 1 308 ? 2.861 -8.300 -17.749 1.00 93.88 308 LYS A C 1
ATOM 2472 O O . LYS A 1 308 ? 1.692 -8.074 -17.490 1.00 93.88 308 LYS A O 1
ATOM 2477 N N . ASP A 1 309 ? 3.571 -9.245 -17.148 1.00 91.31 309 ASP A N 1
ATOM 2478 C CA . ASP A 1 309 ? 3.141 -10.138 -16.072 1.00 91.31 309 ASP A CA 1
ATOM 2479 C C . ASP A 1 309 ? 4.294 -10.139 -15.060 1.00 91.31 309 ASP A C 1
ATOM 2481 O O . ASP A 1 309 ? 5.314 -10.815 -15.263 1.00 91.31 309 ASP A O 1
ATOM 2485 N N . THR A 1 310 ? 4.196 -9.259 -14.060 1.00 85.12 310 THR A N 1
ATOM 2486 C CA . THR A 1 310 ? 5.296 -8.953 -13.139 1.00 85.12 310 THR A CA 1
ATOM 2487 C C . THR A 1 310 ? 5.625 -10.137 -12.231 1.00 85.12 310 THR A C 1
ATOM 2489 O O . THR A 1 310 ? 6.801 -10.346 -11.895 1.00 85.12 310 THR A O 1
ATOM 2492 N N . ASP A 1 311 ? 4.627 -10.926 -11.842 1.00 81.75 311 ASP A N 1
ATOM 2493 C CA . ASP A 1 311 ? 4.784 -12.029 -10.896 1.00 81.75 311 ASP A CA 1
ATOM 2494 C C . ASP A 1 311 ? 4.795 -13.430 -11.550 1.00 81.75 311 ASP A C 1
ATOM 2496 O O . ASP A 1 311 ? 5.229 -14.410 -10.926 1.00 81.75 311 ASP A O 1
ATOM 2500 N N . TYR A 1 312 ? 4.541 -13.494 -12.857 1.00 88.31 312 TYR A N 1
ATOM 2501 C CA . TYR A 1 312 ? 4.634 -14.664 -13.732 1.00 88.31 312 TYR A CA 1
ATOM 2502 C C . TYR A 1 312 ? 3.587 -15.743 -13.455 1.00 88.31 312 TYR A C 1
ATOM 2504 O O . TYR A 1 312 ? 3.873 -16.946 -13.595 1.00 88.31 312 TYR A O 1
ATOM 2512 N N . ASP A 1 313 ? 2.392 -15.329 -13.061 1.00 87.44 313 ASP A N 1
ATOM 2513 C CA . ASP A 1 313 ? 1.281 -16.216 -12.737 1.00 87.44 313 ASP A CA 1
ATOM 2514 C C . ASP A 1 313 ? 0.369 -16.525 -13.944 1.00 87.44 313 ASP A C 1
ATOM 2516 O O . ASP A 1 313 ? -0.408 -17.489 -13.928 1.00 87.44 313 ASP A O 1
ATOM 2520 N N . GLY A 1 314 ? 0.541 -15.777 -15.040 1.00 91.25 314 GLY A N 1
ATOM 2521 C CA . GLY A 1 314 ? -0.210 -15.907 -16.283 1.00 91.25 314 GLY A CA 1
ATOM 2522 C C . GLY A 1 314 ? -1.282 -14.838 -16.517 1.00 91.25 314 GLY A C 1
ATOM 2523 O O . GLY A 1 314 ? -1.922 -14.883 -17.580 1.00 91.25 314 GLY A O 1
ATOM 2524 N N . LEU A 1 315 ? -1.487 -13.898 -15.594 1.00 92.94 315 LEU A N 1
ATOM 2525 C CA . LEU A 1 315 ? -2.248 -12.664 -15.790 1.00 92.94 315 LEU A CA 1
ATOM 2526 C C . LEU A 1 315 ? -1.302 -11.504 -16.077 1.00 92.94 315 LEU A C 1
ATOM 2528 O O . LEU A 1 315 ? -0.170 -11.486 -15.628 1.00 92.94 315 LEU A O 1
ATOM 2532 N N . SER A 1 316 ? -1.749 -10.541 -16.885 1.00 95.12 316 SER A N 1
ATOM 2533 C CA . SER A 1 316 ? -0.983 -9.305 -17.022 1.00 95.12 316 SER A CA 1
ATOM 2534 C C . SER A 1 316 ? -1.285 -8.355 -15.871 1.00 95.12 316 SER A C 1
ATOM 2536 O O . SER A 1 316 ? -2.421 -8.354 -15.388 1.00 95.12 316 SER A O 1
ATOM 2538 N N . ASP A 1 317 ? -0.359 -7.457 -15.540 1.00 90.25 317 ASP A N 1
ATOM 2539 C CA . ASP A 1 317 ? -0.524 -6.502 -14.436 1.00 90.25 317 ASP A CA 1
ATOM 2540 C C . ASP A 1 317 ? -1.816 -5.679 -14.609 1.00 90.25 317 ASP A C 1
ATOM 2542 O O . ASP A 1 317 ? -2.590 -5.458 -13.667 1.00 90.25 317 ASP A O 1
ATOM 2546 N N . TYR A 1 318 ? -2.132 -5.289 -15.851 1.00 94.19 318 TYR A N 1
ATOM 2547 C CA . TYR A 1 318 ? -3.428 -4.695 -16.195 1.00 94.19 318 TYR A CA 1
ATOM 2548 C C . TYR A 1 318 ? -4.642 -5.552 -15.809 1.00 94.19 318 TYR A C 1
ATOM 2550 O O . TYR A 1 318 ? -5.597 -5.038 -15.212 1.00 94.19 318 TYR A O 1
ATOM 2558 N N . ASP A 1 319 ? -4.638 -6.839 -16.162 1.00 93.94 319 ASP A N 1
ATOM 2559 C CA . ASP A 1 319 ? -5.751 -7.756 -15.906 1.00 93.94 319 ASP A CA 1
ATOM 2560 C C . ASP A 1 319 ? -5.905 -8.027 -14.405 1.00 93.94 319 ASP A C 1
ATOM 2562 O O . ASP A 1 319 ? -7.034 -8.107 -13.907 1.00 93.94 319 ASP A O 1
ATOM 2566 N N . GLU A 1 320 ? -4.801 -8.091 -13.672 1.00 91.94 320 GLU A N 1
ATOM 2567 C CA . GLU A 1 320 ? -4.798 -8.277 -12.226 1.00 91.94 320 GLU A CA 1
ATOM 2568 C C . GLU A 1 320 ? -5.417 -7.099 -11.483 1.00 91.94 320 GLU A C 1
ATOM 2570 O O . GLU A 1 320 ? -6.324 -7.281 -10.667 1.00 91.94 320 GLU A O 1
ATOM 2575 N N . ILE A 1 321 ? -5.042 -5.866 -11.839 1.00 88.94 321 ILE A N 1
ATOM 2576 C CA . ILE A 1 321 ? -5.662 -4.663 -11.269 1.00 88.94 321 ILE A CA 1
ATOM 2577 C C . ILE A 1 321 ? -7.173 -4.635 -11.550 1.00 88.94 321 ILE A C 1
ATOM 2579 O O . ILE A 1 321 ? -7.950 -4.181 -10.703 1.00 88.94 321 ILE A O 1
ATOM 2583 N N . GLN A 1 322 ? -7.626 -5.127 -12.713 1.00 90.06 322 GLN A N 1
ATOM 2584 C CA . GLN A 1 322 ? -9.062 -5.241 -13.003 1.00 90.06 322 GLN A CA 1
ATOM 2585 C C . GLN A 1 322 ? -9.750 -6.339 -12.184 1.00 90.06 322 GLN A C 1
ATOM 2587 O O . GLN A 1 322 ? -10.911 -6.169 -11.795 1.00 90.06 322 GLN A O 1
ATOM 2592 N N . LYS A 1 323 ? -9.064 -7.459 -11.942 1.00 86.81 323 LYS A N 1
ATOM 2593 C CA . LYS A 1 323 ? -9.568 -8.586 -11.149 1.00 86.81 323 LYS A CA 1
ATOM 2594 C C . LYS A 1 323 ? -9.464 -8.354 -9.642 1.00 86.81 323 LYS A C 1
ATOM 2596 O O . LYS A 1 323 ? -10.195 -8.998 -8.899 1.00 86.81 323 LYS A O 1
ATOM 2601 N N . GLY A 1 324 ? -8.644 -7.403 -9.201 1.00 87.62 324 GLY A N 1
ATOM 2602 C CA . GLY A 1 324 ? -8.345 -7.151 -7.793 1.00 87.62 324 GLY A CA 1
ATOM 2603 C C . GLY A 1 324 ? -7.309 -8.112 -7.207 1.00 87.62 324 GLY A C 1
ATOM 2604 O O . GLY A 1 324 ? -7.207 -8.178 -5.981 1.00 87.62 324 GLY A O 1
ATOM 2605 N N . THR A 1 325 ? -6.593 -8.846 -8.062 1.00 86.81 325 THR A N 1
ATOM 2606 C CA . THR A 1 325 ? -5.489 -9.730 -7.680 1.00 86.81 325 THR A CA 1
ATOM 2607 C C . THR A 1 325 ? -4.195 -8.930 -7.517 1.00 86.81 325 THR A C 1
ATOM 2609 O O . THR A 1 325 ? -4.169 -7.706 -7.694 1.00 86.81 325 THR A O 1
ATOM 2612 N N . SER A 1 326 ? -3.148 -9.586 -7.041 1.00 83.62 326 SER A N 1
ATOM 2613 C CA . SER A 1 326 ? -1.922 -8.960 -6.578 1.00 83.62 326 SER A CA 1
ATOM 2614 C C . SER A 1 326 ? -0.811 -9.059 -7.615 1.00 83.62 326 SER A C 1
ATOM 2616 O O . SER A 1 326 ? -0.112 -10.052 -7.603 1.00 83.62 326 SER A O 1
ATOM 2618 N N . ILE A 1 327 ? -0.482 -7.944 -8.275 1.00 85.62 327 ILE A N 1
ATOM 2619 C CA . ILE A 1 327 ? 0.615 -7.805 -9.268 1.00 85.62 327 ILE A CA 1
ATOM 2620 C C . ILE A 1 327 ? 2.030 -8.242 -8.831 1.00 85.62 327 ILE A C 1
ATOM 2622 O O . ILE A 1 327 ? 3.000 -8.133 -9.574 1.00 85.62 327 ILE A O 1
ATOM 2626 N N . GLN A 1 328 ? 2.207 -8.579 -7.555 1.00 78.69 328 GLN A N 1
ATOM 2627 C CA . GLN A 1 328 ? 3.484 -9.005 -6.972 1.00 78.69 328 GLN A CA 1
ATOM 2628 C C . GLN A 1 328 ? 3.404 -10.406 -6.360 1.00 78.69 328 GLN A C 1
ATOM 2630 O O . GLN A 1 328 ? 4.407 -10.925 -5.861 1.00 78.69 328 GLN A O 1
ATOM 2635 N N . ARG A 1 329 ? 2.217 -11.015 -6.320 1.00 78.75 329 ARG A N 1
ATOM 2636 C CA . ARG A 1 329 ? 2.009 -12.284 -5.638 1.00 78.75 329 ARG A CA 1
ATOM 2637 C C . ARG A 1 329 ? 1.209 -13.211 -6.550 1.00 78.75 329 ARG A C 1
ATOM 2639 O O . ARG A 1 329 ? -0.011 -13.082 -6.550 1.00 78.75 329 ARG A O 1
ATOM 2646 N N . PRO A 1 330 ? 1.864 -14.257 -7.095 1.00 84.19 330 PRO A N 1
ATOM 2647 C CA . PRO A 1 330 ? 1.263 -15.140 -8.099 1.00 84.19 330 PRO A CA 1
ATOM 2648 C C . PRO A 1 330 ? 0.030 -15.939 -7.660 1.00 84.19 330 PRO A C 1
ATOM 2650 O O . PRO A 1 330 ? -0.487 -16.739 -8.424 1.00 84.19 330 PRO A O 1
ATOM 2653 N N . ASP A 1 331 ? -0.331 -15.851 -6.383 1.00 81.06 331 ASP A N 1
ATOM 2654 C CA . ASP A 1 331 ? -1.399 -16.596 -5.717 1.00 81.06 331 ASP A CA 1
ATOM 2655 C C . ASP A 1 331 ? -1.964 -15.674 -4.618 1.00 81.06 331 ASP A C 1
ATOM 2657 O O . ASP A 1 331 ? -1.443 -15.570 -3.487 1.00 81.06 331 ASP A O 1
ATOM 2661 N N . THR A 1 332 ? -2.979 -14.898 -4.994 1.00 84.38 332 THR A N 1
ATOM 2662 C CA . THR A 1 332 ? -3.534 -13.803 -4.196 1.00 84.38 332 THR A CA 1
ATOM 2663 C C . THR A 1 332 ? -4.308 -14.292 -2.973 1.00 84.38 332 THR A C 1
ATOM 2665 O O . THR A 1 332 ? -4.404 -13.582 -1.965 1.00 84.38 332 THR A O 1
ATOM 2668 N N . ASP A 1 333 ? -4.804 -15.509 -2.926 1.00 77.19 333 ASP A N 1
ATOM 2669 C CA . ASP A 1 333 ? -5.479 -16.019 -1.726 1.00 77.19 333 ASP A CA 1
ATOM 2670 C C . ASP A 1 333 ? -4.662 -17.091 -0.979 1.00 77.19 333 ASP A C 1
ATOM 2672 O O . ASP A 1 333 ? -4.921 -17.414 0.197 1.00 77.19 333 ASP A O 1
ATOM 2676 N N . GLY A 1 334 ? -3.559 -17.522 -1.585 1.00 74.56 334 GLY A N 1
ATOM 2677 C CA . GLY A 1 334 ? -2.590 -18.446 -1.030 1.00 74.56 334 GLY A CA 1
ATOM 2678 C C . GLY A 1 334 ? -3.127 -19.871 -0.936 1.00 74.56 334 GLY A C 1
ATOM 2679 O O . GLY A 1 334 ? -2.825 -20.536 0.072 1.00 74.56 334 GLY A O 1
ATOM 2680 N N . ASP A 1 335 ? -4.004 -20.306 -1.840 1.00 71.62 335 ASP A N 1
ATOM 2681 C CA . ASP A 1 335 ? -4.551 -21.669 -1.855 1.00 71.62 335 ASP A CA 1
ATOM 2682 C C . ASP A 1 335 ? -3.688 -22.686 -2.614 1.00 71.62 335 ASP A C 1
ATOM 2684 O O . ASP A 1 335 ? -3.838 -23.903 -2.428 1.00 71.62 335 ASP A O 1
ATOM 2688 N N . GLY A 1 336 ? -2.691 -22.198 -3.352 1.00 77.69 336 GLY A N 1
ATOM 2689 C CA . GLY A 1 336 ? -1.746 -22.986 -4.129 1.00 77.69 336 GLY A CA 1
ATOM 2690 C C . GLY A 1 336 ? -2.084 -23.113 -5.616 1.00 77.69 336 GLY A C 1
ATOM 2691 O O . GLY A 1 336 ? -1.373 -23.860 -6.305 1.00 77.69 336 GLY A O 1
ATOM 2692 N N . ILE A 1 337 ? -3.124 -22.438 -6.105 1.00 77.88 337 ILE A N 1
ATOM 2693 C CA . ILE A 1 337 ? -3.429 -22.225 -7.523 1.00 77.88 337 ILE A CA 1
ATOM 2694 C C . ILE A 1 337 ? -2.973 -20.803 -7.891 1.00 77.88 337 ILE A C 1
ATOM 2696 O O . ILE A 1 337 ? -3.042 -19.893 -7.082 1.00 77.88 337 ILE A O 1
ATOM 2700 N N . LEU A 1 338 ? -2.401 -20.629 -9.086 1.00 86.31 338 LEU A N 1
ATOM 2701 C CA . LEU A 1 338 ? -1.970 -19.303 -9.545 1.00 86.31 338 LEU A CA 1
ATOM 2702 C C . LEU A 1 338 ? -3.180 -18.496 -10.021 1.00 86.31 338 LEU A C 1
ATOM 2704 O O . LEU A 1 338 ? -4.059 -19.100 -10.641 1.00 86.31 338 LEU A O 1
ATOM 2708 N N . ASP A 1 339 ? -3.213 -17.172 -9.847 1.00 85.50 339 ASP A N 1
ATOM 2709 C CA . ASP A 1 339 ? -4.413 -16.378 -10.173 1.00 85.50 339 ASP A CA 1
ATOM 2710 C C . ASP A 1 339 ? -4.772 -16.447 -11.672 1.00 85.50 339 ASP A C 1
ATOM 2712 O O . ASP A 1 339 ? -5.948 -16.398 -12.062 1.00 85.50 339 ASP A O 1
ATOM 2716 N N . GLY A 1 340 ? -3.772 -16.631 -12.538 1.00 89.56 340 GLY A N 1
ATOM 2717 C CA . GLY A 1 340 ? -3.945 -16.908 -13.968 1.00 89.56 340 GLY A CA 1
ATOM 2718 C C . GLY A 1 340 ? -4.600 -18.245 -14.314 1.00 89.56 340 GLY A C 1
ATOM 2719 O O . GLY A 1 340 ? -5.192 -18.384 -15.393 1.00 89.56 340 GLY A O 1
ATOM 2720 N N . GLU A 1 341 ? -4.530 -19.221 -13.412 1.00 87.19 341 GLU A N 1
ATOM 2721 C CA . GLU A 1 341 ? -5.150 -20.543 -13.538 1.00 87.19 341 GLU A CA 1
ATOM 2722 C C . GLU A 1 341 ? -6.361 -20.736 -12.607 1.00 87.19 341 GLU A C 1
ATOM 2724 O O . GLU A 1 341 ? -7.031 -21.771 -12.709 1.00 87.19 341 GLU A O 1
ATOM 2729 N N . ASP A 1 342 ? -6.661 -19.756 -11.753 1.00 77.62 342 ASP A N 1
ATOM 2730 C CA . ASP A 1 342 ? -7.739 -19.805 -10.773 1.00 77.62 342 ASP A CA 1
ATOM 2731 C C . ASP A 1 342 ? -9.043 -19.168 -11.293 1.00 77.62 342 ASP A C 1
ATOM 2733 O O . ASP A 1 342 ? -9.073 -18.077 -11.876 1.00 77.62 342 ASP A O 1
ATOM 2737 N N . ASP A 1 343 ? -10.150 -19.881 -11.084 1.00 79.81 343 ASP A N 1
ATOM 2738 C CA . ASP A 1 343 ? -11.498 -19.411 -11.401 1.00 79.81 343 ASP A CA 1
ATOM 2739 C C . ASP A 1 343 ? -12.030 -18.441 -10.316 1.00 79.81 343 ASP A C 1
ATOM 2741 O O . ASP A 1 343 ? -12.937 -17.655 -10.617 1.00 79.81 343 ASP A O 1
ATOM 2745 N N . ASP A 1 344 ? -11.471 -18.463 -9.095 1.00 76.12 344 ASP A N 1
ATOM 2746 C CA . ASP A 1 344 ? -11.801 -17.557 -7.981 1.00 76.12 344 ASP A CA 1
ATOM 2747 C C . ASP A 1 344 ? -10.540 -17.074 -7.219 1.00 76.12 344 ASP A C 1
ATOM 2749 O O . ASP A 1 344 ? -10.414 -17.317 -6.024 1.00 76.12 344 ASP A O 1
ATOM 2753 N N . PRO A 1 345 ? -9.641 -16.308 -7.877 1.00 82.31 345 PRO A N 1
ATOM 2754 C CA . PRO A 1 345 ? -8.291 -15.962 -7.386 1.00 82.31 345 PRO A CA 1
ATOM 2755 C C . PRO A 1 345 ? -8.242 -15.050 -6.143 1.00 82.31 345 PRO A C 1
ATOM 2757 O O . PRO A 1 345 ? -7.197 -14.544 -5.741 1.00 82.31 345 PRO A O 1
ATOM 2760 N N . LEU A 1 346 ? -9.397 -14.714 -5.572 1.00 83.38 346 LEU A N 1
ATOM 2761 C CA . LEU A 1 346 ? -9.509 -13.891 -4.364 1.00 83.38 346 LEU A CA 1
ATOM 2762 C C . LEU A 1 346 ? -10.068 -14.687 -3.184 1.00 83.38 346 LEU A C 1
ATOM 2764 O O . LEU A 1 346 ? -10.337 -14.114 -2.117 1.00 83.38 346 LEU A O 1
ATOM 2768 N N . ASN A 1 347 ? -10.298 -15.980 -3.373 1.00 73.25 347 ASN A N 1
ATOM 2769 C CA . ASN A 1 347 ? -10.993 -16.837 -2.447 1.00 73.25 347 ASN A CA 1
ATOM 2770 C C . ASN A 1 347 ? -10.322 -18.205 -2.405 1.00 73.25 347 ASN A C 1
ATOM 2772 O O . ASN A 1 347 ? -10.573 -19.070 -3.234 1.00 73.25 347 ASN A O 1
ATOM 2776 N N . LYS A 1 348 ? -9.583 -18.399 -1.312 1.00 62.56 348 LYS A N 1
ATOM 2777 C CA . LYS A 1 348 ? -8.672 -19.508 -1.000 1.00 62.56 348 LYS A CA 1
ATOM 2778 C C . LYS A 1 348 ? -9.243 -20.941 -1.093 1.00 62.56 348 LYS A C 1
ATOM 2780 O O . LYS A 1 348 ? -8.653 -21.904 -0.603 1.00 62.56 348 LYS A O 1
ATOM 2785 N N . PHE A 1 349 ? -10.482 -21.098 -1.522 1.00 60.12 349 PHE A N 1
ATOM 2786 C CA . PHE A 1 349 ? -11.324 -22.245 -1.278 1.00 60.12 349 PHE A CA 1
ATOM 2787 C C . PHE A 1 349 ? -12.204 -22.476 -2.511 1.00 60.12 349 PHE A C 1
ATOM 2789 O O . PHE A 1 349 ? -13.266 -21.872 -2.617 1.00 60.12 349 PHE A O 1
ATOM 2796 N N . GLN A 1 350 ? -11.813 -23.390 -3.415 1.00 65.94 350 GLN A N 1
ATOM 2797 C CA . GLN A 1 350 ? -12.730 -23.950 -4.423 1.00 65.94 350 GLN A CA 1
ATOM 2798 C C . GLN A 1 350 ? -14.046 -24.366 -3.753 1.00 65.94 350 GLN A C 1
ATOM 2800 O O . GLN A 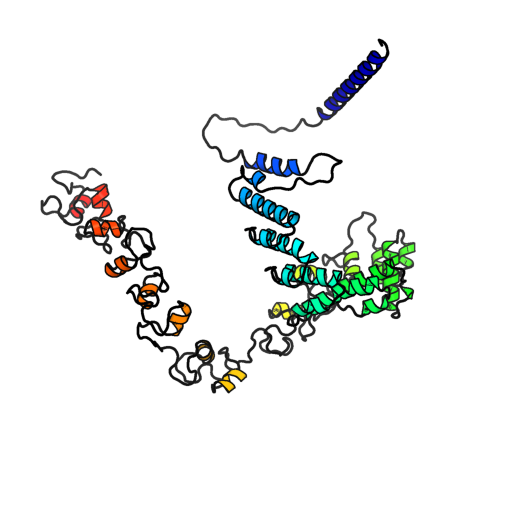1 350 ? -14.075 -25.359 -3.026 1.00 65.94 350 GLN A O 1
ATOM 2805 N N . ASP A 1 351 ? -15.114 -23.632 -4.030 1.00 67.31 351 ASP A N 1
ATOM 2806 C CA . ASP A 1 351 ? -16.392 -23.677 -3.323 1.00 67.31 351 ASP A CA 1
ATOM 2807 C C . ASP A 1 351 ? -17.513 -23.745 -4.372 1.00 67.31 351 ASP A C 1
ATOM 2809 O O . ASP A 1 351 ? -17.937 -22.747 -4.954 1.00 67.31 351 ASP A O 1
ATOM 2813 N N . ASN A 1 352 ? -17.911 -24.973 -4.718 1.00 78.56 352 ASN A N 1
ATOM 2814 C CA . ASN A 1 352 ? -18.807 -25.231 -5.852 1.00 78.56 352 ASN A CA 1
ATOM 2815 C C . ASN A 1 352 ? -20.228 -24.721 -5.632 1.00 78.56 352 ASN A C 1
ATOM 2817 O O . ASN A 1 352 ? -20.957 -24.498 -6.606 1.00 78.56 352 ASN A O 1
ATOM 2821 N N . ASP A 1 353 ? -20.667 -24.668 -4.382 1.00 76.06 353 ASP A N 1
ATOM 2822 C CA . ASP A 1 353 ? -21.995 -24.194 -4.061 1.00 76.06 353 ASP A CA 1
ATOM 2823 C C . ASP A 1 353 ? -22.019 -22.755 -3.599 1.00 76.06 353 ASP A C 1
ATOM 2825 O O . ASP A 1 353 ? -23.125 -22.228 -3.595 1.00 76.06 353 ASP A O 1
ATOM 2829 N N . GLU A 1 354 ? -20.868 -22.107 -3.405 1.00 76.06 354 GLU A N 1
ATOM 2830 C CA . GLU A 1 354 ? -20.657 -20.709 -3.017 1.00 76.06 354 GLU A CA 1
ATOM 2831 C C . GLU A 1 354 ? -21.090 -20.414 -1.565 1.00 76.06 354 GLU A C 1
ATOM 2833 O O . GLU A 1 354 ? -21.706 -19.368 -1.280 1.00 76.06 354 GLU A O 1
ATOM 2838 N N . ASP A 1 355 ? -20.891 -21.367 -0.657 1.00 73.81 355 ASP A N 1
ATOM 2839 C CA . ASP A 1 355 ? -21.226 -21.267 0.768 1.00 73.81 355 ASP A CA 1
ATOM 2840 C C . ASP A 1 355 ? -20.049 -20.838 1.661 1.00 73.81 355 ASP A C 1
ATOM 2842 O O . ASP A 1 355 ? -20.265 -20.393 2.792 1.00 73.81 355 ASP A O 1
ATOM 2846 N N . ARG A 1 356 ? -18.852 -20.800 1.069 1.00 71.31 356 ARG A N 1
ATOM 2847 C CA . ARG A 1 356 ? -17.535 -20.389 1.574 1.00 71.31 356 ARG A CA 1
ATOM 2848 C C . ARG A 1 356 ? -16.783 -21.488 2.332 1.00 71.31 356 ARG A C 1
ATOM 2850 O O . ARG A 1 356 ? -15.774 -21.179 2.976 1.00 71.31 356 ARG A O 1
ATOM 2857 N N . LEU A 1 357 ? -17.268 -22.730 2.306 1.00 73.81 357 LEU A N 1
ATOM 2858 C CA . LEU A 1 357 ? -16.585 -23.941 2.758 1.00 73.81 357 LEU A CA 1
ATOM 2859 C C . LEU A 1 357 ? -15.959 -24.600 1.525 1.00 73.81 357 LEU A C 1
ATOM 2861 O O . LEU A 1 357 ? -16.641 -24.875 0.546 1.00 73.81 357 LEU A O 1
ATOM 2865 N N . SER A 1 358 ? -14.650 -24.861 1.535 1.00 76.75 358 SER A N 1
ATOM 2866 C CA . SER A 1 358 ? -14.031 -25.477 0.352 1.00 76.75 358 SER A CA 1
ATOM 2867 C C . SER A 1 358 ? -14.534 -26.902 0.115 1.00 76.75 358 SER A C 1
ATOM 2869 O O . SER A 1 358 ? -14.684 -27.679 1.056 1.00 76.75 358 SER A O 1
ATOM 2871 N N . ASN A 1 359 ? -14.587 -27.327 -1.145 1.00 74.44 359 ASN A N 1
ATOM 2872 C CA . ASN A 1 359 ? -14.851 -28.708 -1.564 1.00 74.44 359 ASN A CA 1
ATOM 2873 C C . ASN A 1 359 ? -13.984 -29.752 -0.813 1.00 74.44 359 ASN A C 1
ATOM 2875 O O . ASN A 1 359 ? -14.392 -30.903 -0.600 1.00 74.44 359 ASN A O 1
ATOM 2879 N N . GLU A 1 360 ? -12.748 -29.393 -0.433 1.00 74.25 360 GLU A N 1
ATOM 2880 C CA . GLU A 1 360 ? -11.872 -30.243 0.387 1.00 74.25 360 GLU A CA 1
ATOM 2881 C C . GLU A 1 360 ? -12.311 -30.306 1.858 1.00 74.25 360 GLU A C 1
ATOM 2883 O O . GLU A 1 360 ? -12.292 -31.388 2.465 1.00 74.25 360 GLU A O 1
ATOM 2888 N N . GLU A 1 361 ? -12.710 -29.176 2.437 1.00 74.56 361 GLU A N 1
ATOM 2889 C CA . GLU A 1 361 ? -13.265 -29.103 3.787 1.00 74.56 361 GLU A CA 1
ATOM 2890 C C . GLU A 1 361 ? -14.607 -29.814 3.869 1.00 74.56 361 GLU A C 1
ATOM 2892 O O . GLU A 1 361 ? -14.810 -30.613 4.782 1.00 74.56 361 GLU A O 1
ATOM 2897 N N . GLU A 1 362 ? -15.472 -29.648 2.884 1.00 83.19 362 GLU A N 1
ATOM 2898 C CA . GLU A 1 362 ? -16.758 -30.327 2.828 1.00 83.19 362 GLU A CA 1
ATOM 2899 C C . GLU A 1 362 ? -16.599 -31.846 2.835 1.00 83.19 362 GLU A C 1
ATOM 2901 O O . GLU A 1 362 ? -17.238 -32.580 3.590 1.00 83.19 362 GLU A O 1
ATOM 2906 N N . LYS A 1 363 ? -15.608 -32.349 2.097 1.00 81.31 363 LYS A N 1
ATOM 2907 C CA . LYS A 1 363 ? -15.244 -33.768 2.123 1.00 81.31 363 LYS A CA 1
ATOM 2908 C C . LYS A 1 363 ? -14.720 -34.232 3.487 1.00 81.31 363 LYS A C 1
ATOM 2910 O O . LYS A 1 363 ? -14.866 -35.413 3.826 1.00 81.31 363 LYS A O 1
ATOM 2915 N N . LYS A 1 364 ? -14.078 -33.349 4.254 1.00 79.75 364 LYS A N 1
ATOM 2916 C CA . LYS A 1 364 ? -13.587 -33.624 5.614 1.00 79.75 364 LYS A CA 1
ATOM 2917 C C . LYS A 1 364 ? -14.727 -33.608 6.638 1.00 79.75 364 LYS A C 1
ATOM 2919 O O . LYS A 1 364 ? -14.707 -34.442 7.546 1.00 79.75 364 LYS A O 1
ATOM 2924 N N . TRP A 1 365 ? -15.691 -32.705 6.483 1.00 74.44 365 TRP A N 1
ATOM 2925 C CA . TRP A 1 365 ? -16.848 -32.539 7.368 1.00 74.44 365 TRP A CA 1
ATOM 2926 C C . TRP A 1 365 ? -18.028 -33.448 7.002 1.00 74.44 365 TRP A C 1
ATOM 2928 O O . TRP A 1 365 ? -18.862 -33.740 7.854 1.00 74.44 365 TRP A O 1
ATOM 2938 N N . GLY A 1 366 ? -18.023 -34.019 5.796 1.00 82.69 366 GLY A N 1
ATOM 2939 C CA . GLY A 1 366 ? -19.046 -34.939 5.305 1.00 82.69 366 GLY A CA 1
ATOM 2940 C C . GLY A 1 366 ? -20.270 -34.248 4.703 1.00 82.69 366 GLY A C 1
ATOM 2941 O O . GLY A 1 366 ? -21.291 -34.922 4.549 1.00 82.69 366 GLY A O 1
ATOM 2942 N N . THR A 1 367 ? -20.157 -32.957 4.388 1.00 83.62 367 THR A N 1
ATOM 2943 C CA . THR A 1 367 ? -21.181 -32.125 3.746 1.00 83.62 367 THR A CA 1
ATOM 2944 C C . THR A 1 367 ? -21.205 -32.344 2.224 1.00 83.62 367 THR A C 1
ATOM 2946 O O . THR A 1 367 ? -20.401 -33.126 1.698 1.00 83.62 367 THR A O 1
ATOM 2949 N N . ASP A 1 368 ? -22.205 -31.801 1.524 1.00 86.50 368 ASP A N 1
ATOM 2950 C CA . ASP A 1 368 ? -22.451 -31.996 0.087 1.00 86.50 368 ASP A CA 1
ATOM 2951 C C . ASP A 1 368 ? -21.890 -30.821 -0.740 1.00 86.50 368 ASP A C 1
ATOM 2953 O O . ASP A 1 368 ? -22.573 -29.805 -0.772 1.00 86.50 368 ASP A O 1
ATOM 2957 N N . PRO A 1 369 ? -20.797 -31.007 -1.526 1.00 86.62 369 PRO A N 1
ATOM 2958 C CA . PRO A 1 369 ? -20.105 -29.963 -2.310 1.00 86.62 369 PRO A CA 1
ATOM 2959 C C . PRO A 1 369 ? -20.858 -29.309 -3.455 1.00 86.62 369 PRO A C 1
ATOM 2961 O O . PRO A 1 369 ? -20.279 -28.962 -4.479 1.00 86.62 369 PRO A O 1
ATOM 2964 N N . ASN A 1 370 ? -22.179 -29.330 -3.412 1.00 87.81 370 ASN A N 1
ATOM 2965 C CA . ASN A 1 370 ? -23.067 -28.722 -4.393 1.00 87.81 370 ASN A CA 1
ATOM 2966 C C . ASN A 1 370 ? -24.327 -28.161 -3.705 1.00 87.81 370 ASN A C 1
ATOM 2968 O O . ASN A 1 370 ? -25.337 -27.914 -4.381 1.00 87.81 370 ASN A O 1
ATOM 2972 N N . LYS A 1 371 ? -24.317 -28.029 -2.375 1.00 88.81 371 LYS A N 1
ATOM 2973 C CA . LYS A 1 371 ? -25.397 -27.478 -1.571 1.00 88.81 371 LYS A CA 1
ATOM 2974 C C . LYS A 1 371 ? -24.837 -26.668 -0.410 1.00 88.81 371 LYS A C 1
ATOM 2976 O O . LYS A 1 371 ? -24.467 -27.237 0.602 1.00 88.81 371 LYS A O 1
ATOM 2981 N N . LYS A 1 372 ? -25.073 -25.356 -0.492 1.00 86.56 372 LYS A N 1
ATOM 2982 C CA . LYS A 1 372 ? -24.758 -24.422 0.590 1.00 86.56 372 LYS A CA 1
ATOM 2983 C C . LYS A 1 372 ? -25.228 -24.854 1.977 1.00 86.56 372 LYS A C 1
ATOM 2985 O O . LYS A 1 372 ? -24.651 -24.434 2.953 1.00 86.56 372 LYS A O 1
ATOM 2990 N N . ASP A 1 373 ? -26.334 -25.581 2.063 1.00 85.62 373 ASP A N 1
ATOM 2991 C CA . ASP A 1 373 ? -26.948 -26.023 3.313 1.00 85.62 373 ASP A CA 1
ATOM 2992 C C . ASP A 1 373 ? -27.254 -27.521 3.155 1.00 85.62 373 ASP A C 1
ATOM 2994 O O . ASP A 1 373 ? -28.199 -27.915 2.442 1.00 85.62 373 ASP A O 1
ATOM 2998 N N . THR A 1 374 ? -26.387 -28.368 3.716 1.00 87.94 374 THR A N 1
ATOM 2999 C CA . THR A 1 374 ? -26.447 -29.821 3.530 1.00 87.94 374 THR A CA 1
ATOM 3000 C C . THR A 1 374 ? -27.659 -30.435 4.228 1.00 87.94 374 THR A C 1
ATOM 3002 O O . THR A 1 374 ? -28.258 -31.386 3.690 1.00 87.94 374 THR A O 1
ATOM 3005 N N . ASP A 1 375 ? -28.037 -29.930 5.404 1.00 79.81 375 ASP A N 1
ATOM 3006 C CA . ASP A 1 375 ? -29.090 -30.505 6.246 1.00 79.81 375 ASP A CA 1
ATOM 3007 C C . ASP A 1 375 ? -30.467 -29.815 6.098 1.00 79.81 375 ASP A C 1
ATOM 3009 O O . ASP A 1 375 ? -31.507 -30.422 6.401 1.00 79.81 375 ASP A O 1
ATOM 3013 N N . GLY A 1 376 ? -30.490 -28.638 5.477 1.00 82.38 376 GLY A N 1
ATOM 3014 C CA . GLY A 1 376 ? -31.668 -27.869 5.106 1.00 82.38 376 GLY A CA 1
ATOM 3015 C C . GLY A 1 376 ? -32.272 -27.049 6.247 1.00 82.38 376 GLY A C 1
ATOM 3016 O O . GLY A 1 376 ? -33.484 -26.779 6.186 1.00 82.38 376 GLY A O 1
ATOM 3017 N N . ASP A 1 377 ? -31.516 -26.732 7.300 1.00 70.06 377 ASP A N 1
ATOM 3018 C CA . ASP A 1 377 ? -32.012 -25.999 8.470 1.00 70.06 377 ASP A CA 1
ATOM 3019 C C . ASP A 1 377 ? -32.050 -24.467 8.290 1.00 70.06 377 ASP A C 1
ATOM 3021 O O . ASP A 1 377 ? -32.737 -23.768 9.050 1.00 70.06 377 ASP A O 1
ATOM 3025 N N . GLY A 1 378 ? -31.449 -23.967 7.206 1.00 74.12 378 GLY A N 1
ATOM 3026 C CA . GLY A 1 378 ? -31.427 -22.561 6.827 1.00 74.12 378 GLY A CA 1
ATOM 3027 C C . GLY A 1 378 ? -30.117 -21.838 7.129 1.00 74.12 378 GLY A C 1
ATOM 3028 O O . GLY A 1 378 ? -30.055 -20.634 6.845 1.00 74.12 378 GLY A O 1
ATOM 3029 N N . VAL A 1 379 ? -29.102 -22.524 7.662 1.00 69.81 379 VAL A N 1
ATOM 3030 C CA . VAL A 1 379 ? -27.733 -22.009 7.761 1.00 69.81 379 VAL A CA 1
ATOM 3031 C C . VAL A 1 379 ? -26.800 -22.785 6.837 1.00 69.81 379 VAL A C 1
ATOM 3033 O O . VAL A 1 379 ? -27.079 -23.925 6.498 1.00 69.81 379 VAL A O 1
ATOM 3036 N N . ASN A 1 380 ? -25.751 -22.132 6.333 1.00 80.38 380 ASN A N 1
ATOM 3037 C CA . ASN A 1 380 ? -24.819 -22.802 5.439 1.00 80.38 380 ASN A CA 1
ATOM 3038 C C . ASN A 1 380 ? -23.752 -23.602 6.203 1.00 80.38 380 ASN A C 1
ATOM 3040 O O . ASN A 1 380 ? -23.405 -23.283 7.348 1.00 80.38 380 ASN A O 1
ATOM 3044 N N . ASP A 1 381 ? -23.199 -24.608 5.532 1.00 78.38 381 ASP A N 1
ATOM 3045 C CA . ASP A 1 381 ? -22.266 -25.564 6.124 1.00 78.38 381 ASP A CA 1
ATOM 3046 C C . ASP A 1 381 ? -20.987 -24.859 6.603 1.00 78.38 381 ASP A C 1
ATOM 3048 O O . ASP A 1 381 ? -20.458 -25.151 7.686 1.00 78.38 381 ASP A O 1
ATOM 3052 N N . ARG A 1 382 ? -20.498 -23.877 5.829 1.00 83.44 382 ARG A N 1
ATOM 3053 C CA . ARG A 1 382 ? -19.361 -23.027 6.213 1.00 83.44 382 ARG A CA 1
ATOM 3054 C C . ARG A 1 382 ? -19.559 -22.363 7.553 1.00 83.44 382 ARG A C 1
ATOM 3056 O O . ARG A 1 382 ? -18.646 -22.363 8.390 1.00 83.44 382 ARG A O 1
ATOM 3063 N N . ASP A 1 383 ? -20.691 -21.688 7.720 1.00 75.31 383 ASP A N 1
ATOM 3064 C CA . ASP A 1 383 ? -20.883 -20.874 8.896 1.00 75.31 383 ASP A CA 1
ATOM 3065 C C . ASP A 1 383 ? -21.013 -21.817 10.111 1.00 75.31 383 ASP A C 1
ATOM 3067 O O . ASP A 1 383 ? -20.447 -21.520 11.164 1.00 75.31 383 ASP A O 1
ATOM 3071 N N . GLU A 1 384 ? -21.633 -22.993 9.966 1.00 73.19 384 GLU A N 1
ATOM 3072 C CA . GLU A 1 384 ? -21.676 -24.018 11.016 1.00 73.19 384 GLU A CA 1
ATOM 3073 C C . GLU A 1 384 ? -20.285 -24.531 11.417 1.00 73.19 384 GLU A C 1
ATOM 3075 O O . GLU A 1 384 ? -19.923 -24.531 12.599 1.00 73.19 384 GLU A O 1
ATOM 3080 N N . VAL A 1 385 ? -19.448 -24.882 10.437 1.00 70.50 385 VAL A N 1
ATOM 3081 C CA . VAL A 1 385 ? -18.059 -25.312 10.670 1.00 70.50 385 VAL A CA 1
ATOM 3082 C C . VAL A 1 385 ? -17.241 -24.219 11.358 1.00 70.50 385 VAL A C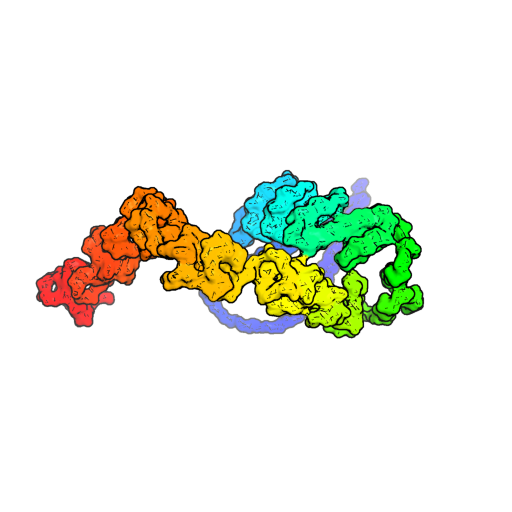 1
ATOM 3084 O O . VAL A 1 385 ? -16.480 -24.506 12.289 1.00 70.50 385 VAL A O 1
ATOM 3087 N N . SER A 1 386 ? -17.397 -22.964 10.927 1.00 65.50 386 SER A N 1
ATOM 3088 C CA . SER A 1 386 ? -16.658 -21.825 11.483 1.00 65.50 386 SER A CA 1
ATOM 3089 C C . SER A 1 386 ? -17.045 -21.518 12.933 1.00 65.50 386 SER A C 1
ATOM 3091 O O . SER A 1 386 ? -16.188 -21.124 13.727 1.00 65.50 386 SER A O 1
ATOM 3093 N N . ASN A 1 387 ? -18.304 -21.781 13.292 1.00 54.81 387 ASN A N 1
ATOM 3094 C CA . ASN A 1 387 ? -18.842 -21.573 14.633 1.00 54.81 387 ASN A CA 1
ATOM 3095 C C . ASN A 1 387 ? -18.770 -22.832 15.511 1.00 54.81 387 ASN A C 1
ATOM 3097 O O . ASN A 1 387 ? -19.160 -22.804 16.678 1.00 54.81 387 ASN A O 1
ATOM 3101 N N . GLY A 1 388 ? -18.206 -23.923 14.982 1.00 58.44 388 GLY A N 1
ATOM 3102 C CA . GLY A 1 388 ? -18.019 -25.178 15.705 1.00 58.44 388 GLY A CA 1
ATOM 3103 C C . GLY A 1 388 ? -19.318 -25.939 15.979 1.00 58.44 388 GLY A C 1
ATOM 3104 O O . GLY A 1 388 ? -19.320 -26.818 16.846 1.00 58.44 388 GLY A O 1
ATOM 3105 N N . THR A 1 389 ? -20.397 -25.616 15.263 1.00 64.75 389 THR A N 1
ATOM 3106 C CA . THR A 1 389 ? -21.656 -26.366 15.269 1.00 64.75 389 THR A CA 1
ATOM 3107 C C . THR A 1 389 ? -21.582 -27.516 14.257 1.00 64.75 389 THR A C 1
ATOM 3109 O O . THR A 1 389 ? -20.558 -27.738 13.606 1.00 64.75 389 THR A O 1
ATOM 3112 N N . ASN A 1 390 ? -22.609 -28.365 14.212 1.00 67.94 390 ASN A N 1
ATOM 3113 C CA . ASN A 1 390 ? -22.578 -29.594 13.424 1.00 67.94 390 ASN A CA 1
ATOM 3114 C C . ASN A 1 390 ? -23.288 -29.403 12.071 1.00 67.94 390 ASN A C 1
ATOM 3116 O O . ASN A 1 390 ? -24.514 -29.466 12.072 1.00 67.94 390 ASN A O 1
ATOM 3120 N N . PRO A 1 391 ? -22.560 -29.359 10.935 1.00 73.56 391 PRO A N 1
ATOM 3121 C CA . PRO A 1 391 ? -23.122 -29.098 9.600 1.00 73.56 391 PRO A CA 1
ATOM 3122 C C . PRO A 1 391 ? -23.928 -30.267 9.001 1.00 73.56 391 PRO A C 1
ATOM 3124 O O . PRO A 1 391 ? -24.160 -30.381 7.804 1.00 73.56 391 PRO A O 1
ATOM 3127 N N . LEU A 1 392 ? -24.274 -31.247 9.837 1.00 79.19 392 LEU A N 1
ATOM 3128 C CA . LEU A 1 392 ? -25.045 -32.437 9.481 1.00 79.19 392 LEU A CA 1
ATOM 3129 C C . LEU A 1 392 ? -26.252 -32.618 10.425 1.00 79.19 392 LEU A C 1
ATOM 3131 O O . LEU A 1 392 ? -26.824 -33.718 10.472 1.00 79.19 392 LEU A O 1
ATOM 3135 N N . GLY A 1 393 ? -26.582 -31.606 11.243 1.00 70.69 393 GLY A N 1
ATOM 3136 C CA . GLY A 1 393 ? -27.738 -31.600 12.146 1.00 70.69 393 GLY A CA 1
ATOM 3137 C C . GLY A 1 393 ? -27.623 -30.719 13.406 1.00 70.69 393 GLY A C 1
ATOM 3138 O O . GLY A 1 393 ? -26.622 -30.769 14.118 1.00 70.69 393 GLY A O 1
ATOM 3139 N N . GLU A 1 394 ? -28.749 -30.086 13.763 1.00 55.59 394 GLU A N 1
ATOM 3140 C CA . GLU A 1 394 ? -29.072 -29.255 14.954 1.00 55.59 394 GLU A CA 1
ATOM 3141 C C . GLU A 1 394 ? -28.390 -27.869 15.089 1.00 55.59 394 GLU A C 1
ATOM 3143 O O . GLU A 1 394 ? -28.724 -27.153 16.034 1.00 55.59 394 GLU A O 1
ATOM 3148 N N . GLY A 1 395 ? -27.570 -27.430 14.128 1.00 62.06 395 GLY A N 1
ATOM 3149 C CA . GLY A 1 395 ? -27.333 -26.011 13.807 1.00 62.06 395 GLY A CA 1
ATOM 3150 C C . GLY A 1 395 ? -27.039 -25.009 14.944 1.00 62.06 395 GLY A C 1
ATOM 3151 O O . GLY A 1 395 ? -26.288 -25.278 15.881 1.00 62.06 395 GLY A O 1
ATOM 3152 N N . TRP A 1 396 ? -27.606 -23.799 14.790 1.00 49.16 396 TRP A N 1
ATOM 3153 C CA . TRP A 1 396 ? -27.215 -22.507 15.407 1.00 49.16 396 TRP A CA 1
ATOM 3154 C C . TRP A 1 396 ? -27.994 -22.081 16.651 1.00 49.16 396 TRP A C 1
ATOM 3156 O O . TRP A 1 396 ? -27.744 -21.021 17.219 1.00 49.16 396 TRP A O 1
ATOM 3166 N N . ALA A 1 397 ? -28.978 -22.871 17.065 1.00 56.62 397 ALA A N 1
ATOM 3167 C CA . ALA A 1 397 ? -29.872 -22.521 18.167 1.00 56.62 397 ALA A CA 1
ATOM 3168 C C . ALA A 1 397 ? -29.455 -23.173 19.495 1.00 56.62 397 ALA A C 1
ATOM 3170 O O . ALA A 1 397 ? -30.300 -23.361 20.374 1.00 56.62 397 ALA A O 1
ATOM 3171 N N . HIS A 1 398 ? -28.188 -23.583 19.619 1.00 69.88 398 HIS A N 1
ATOM 3172 C CA . HIS A 1 398 ? -27.683 -24.151 20.860 1.00 69.88 398 HIS A CA 1
ATOM 3173 C C . HIS A 1 398 ? -27.361 -23.027 21.843 1.00 69.88 398 HIS A C 1
ATOM 3175 O O . HIS A 1 398 ? -26.603 -22.115 21.534 1.00 69.88 398 HIS A O 1
ATOM 3181 N N . ASP A 1 399 ? -28.006 -23.105 22.995 1.00 75.94 399 ASP A N 1
ATOM 3182 C CA . ASP A 1 399 ? -27.882 -22.208 24.137 1.00 75.94 399 ASP A CA 1
ATOM 3183 C C . ASP A 1 399 ? -27.467 -23.117 25.302 1.00 75.94 399 ASP A C 1
ATOM 3185 O O . ASP A 1 399 ? -28.291 -23.827 25.906 1.00 75.94 399 ASP A O 1
ATOM 3189 N N . THR A 1 400 ? -26.150 -23.260 25.473 1.00 80.12 400 THR A N 1
ATOM 3190 C CA . THR A 1 400 ? -25.552 -24.288 26.329 1.00 80.12 400 THR A CA 1
ATOM 3191 C C . THR A 1 400 ? -25.884 -24.044 27.797 1.00 80.12 400 THR A C 1
ATOM 3193 O O . THR A 1 400 ? -26.135 -25.008 28.539 1.00 80.12 400 THR A O 1
ATOM 3196 N N . ASP A 1 401 ? -25.938 -22.789 28.233 1.00 80.62 401 ASP A N 1
ATOM 3197 C CA . ASP A 1 401 ? -26.191 -22.429 29.624 1.00 80.62 401 ASP A CA 1
ATOM 3198 C C . ASP A 1 401 ? -27.649 -22.026 29.918 1.00 80.62 401 ASP A C 1
ATOM 3200 O O . ASP A 1 401 ? -28.062 -22.059 31.081 1.00 80.62 401 ASP A O 1
ATOM 3204 N N . ASN A 1 402 ? -28.476 -21.838 28.889 1.00 87.00 402 ASN A N 1
ATOM 3205 C CA . ASN A 1 402 ? -29.900 -21.509 28.943 1.00 87.00 402 ASN A CA 1
ATOM 3206 C C . ASN A 1 402 ? -30.223 -20.110 29.507 1.00 87.00 402 ASN A C 1
ATOM 3208 O O . ASN A 1 402 ? -31.270 -19.952 30.156 1.00 87.00 402 ASN A O 1
ATOM 3212 N N . ASP A 1 403 ? -29.361 -19.110 29.307 1.00 82.75 403 ASP A N 1
ATOM 3213 C CA . ASP A 1 403 ? -29.680 -17.694 29.569 1.00 82.75 403 ASP A CA 1
ATOM 3214 C C . ASP A 1 403 ? -30.474 -17.044 28.403 1.00 82.75 403 ASP A C 1
ATOM 3216 O O . ASP A 1 403 ? -31.256 -16.092 28.578 1.00 82.75 403 ASP A O 1
ATOM 3220 N N . GLY A 1 404 ? -30.405 -17.679 27.229 1.00 83.38 404 GLY A N 1
ATOM 3221 C CA . GLY A 1 404 ? -31.075 -17.319 25.993 1.00 83.38 404 GLY A CA 1
ATOM 3222 C C . GLY A 1 404 ? -30.315 -16.348 25.093 1.00 83.38 404 GLY A C 1
ATOM 3223 O O . GLY A 1 404 ? -30.968 -15.766 24.216 1.00 83.38 404 GLY A O 1
ATOM 3224 N N . LEU A 1 405 ? -29.019 -16.133 25.322 1.00 78.56 405 LEU A N 1
ATOM 3225 C CA . LEU A 1 405 ? -28.028 -15.970 24.260 1.00 78.56 405 LEU A CA 1
ATOM 3226 C C . LEU A 1 405 ? -27.731 -17.352 23.672 1.00 78.56 405 LEU A C 1
ATOM 3228 O O . LEU A 1 405 ? -27.752 -18.364 24.358 1.00 78.56 405 LEU A O 1
ATOM 3232 N N . ILE A 1 406 ? -27.507 -17.411 22.366 1.00 77.06 406 ILE A N 1
ATOM 3233 C CA . ILE A 1 406 ? -27.002 -18.631 21.727 1.00 77.06 406 ILE A CA 1
ATOM 3234 C C . ILE A 1 406 ? -25.475 -18.647 21.830 1.00 77.06 406 ILE A C 1
ATOM 3236 O O . ILE A 1 406 ? -24.854 -17.586 21.777 1.00 77.06 406 ILE A O 1
ATOM 3240 N N . ASP A 1 407 ? -24.864 -19.833 21.869 1.00 70.31 407 ASP A N 1
ATOM 3241 C CA . ASP A 1 407 ? -23.417 -20.018 22.075 1.00 70.31 407 ASP A CA 1
ATOM 3242 C C . ASP A 1 407 ? -22.542 -19.157 21.143 1.00 70.31 407 ASP A C 1
ATOM 3244 O O . ASP A 1 407 ? -21.413 -18.798 21.477 1.00 70.31 407 ASP A O 1
ATOM 3248 N N . ILE A 1 408 ? -23.034 -18.858 19.937 1.00 63.06 408 ILE A N 1
ATOM 3249 C CA . ILE A 1 408 ? -22.351 -18.007 18.958 1.00 63.06 408 ILE A CA 1
ATOM 3250 C C . ILE A 1 408 ? -22.427 -16.512 19.303 1.00 63.06 408 ILE A C 1
ATOM 3252 O O . ILE A 1 408 ? -21.434 -15.802 19.122 1.00 63.06 408 ILE A O 1
ATOM 3256 N N . ASP A 1 409 ? -23.555 -16.034 19.832 1.00 69.94 409 ASP A N 1
ATOM 3257 C CA . ASP A 1 409 ? -23.682 -14.657 20.315 1.00 69.94 409 ASP A CA 1
ATOM 3258 C C . ASP A 1 409 ? -22.745 -14.459 21.510 1.00 69.94 409 ASP A C 1
ATOM 3260 O O . ASP A 1 409 ? -22.039 -13.457 21.585 1.00 69.94 409 ASP A O 1
ATOM 3264 N N . GLU A 1 410 ? -22.623 -15.459 22.378 1.00 74.38 410 GLU A N 1
ATOM 3265 C CA . GLU A 1 410 ? -21.697 -15.419 23.511 1.00 74.38 410 GLU A CA 1
ATOM 3266 C C . GLU A 1 410 ? -20.226 -15.341 23.070 1.00 74.38 410 GLU A C 1
ATOM 3268 O O . GLU A 1 410 ? -19.430 -14.605 23.652 1.00 74.38 410 GLU A O 1
ATOM 3273 N N . ILE A 1 411 ? -19.847 -16.000 21.965 1.00 63.72 411 ILE A N 1
ATOM 3274 C CA . ILE A 1 411 ? -18.513 -15.821 21.358 1.00 63.72 411 ILE A CA 1
ATOM 3275 C C . ILE A 1 411 ? -18.317 -14.376 20.877 1.00 63.72 411 ILE A C 1
ATOM 3277 O O . ILE A 1 411 ? -17.226 -13.822 21.037 1.00 63.72 411 ILE A O 1
ATOM 3281 N N . PHE A 1 412 ? -19.346 -13.768 20.280 1.00 59.62 412 PHE A N 1
ATOM 3282 C CA . PHE A 1 412 ? -19.291 -12.398 19.765 1.00 59.62 412 PHE A CA 1
ATOM 3283 C C . PHE A 1 412 ? -19.202 -11.356 20.889 1.00 59.62 412 PHE A C 1
ATOM 3285 O O . PHE A 1 412 ? -18.400 -10.423 20.800 1.00 59.62 412 PHE A O 1
ATOM 3292 N N . TYR A 1 413 ? -19.978 -11.538 21.958 1.00 67.06 413 TYR A N 1
ATOM 3293 C CA . TYR A 1 413 ? -19.984 -10.674 23.142 1.00 67.06 413 TYR A CA 1
ATOM 3294 C C . TYR A 1 413 ? -18.905 -11.040 24.170 1.00 67.06 413 TYR A C 1
ATOM 3296 O O . TYR A 1 413 ? -18.752 -10.342 25.171 1.00 67.06 413 TYR A O 1
ATOM 3304 N N . LEU A 1 414 ? -18.094 -12.061 23.862 1.00 74.62 414 LEU A N 1
ATOM 3305 C CA . LEU A 1 414 ? -16.973 -12.560 24.660 1.00 74.62 414 LEU A CA 1
ATOM 3306 C C . LEU A 1 414 ? -17.382 -13.096 26.048 1.00 74.62 414 LEU A C 1
ATOM 3308 O O . LEU A 1 414 ? -16.536 -13.163 26.943 1.00 74.62 414 LEU A O 1
ATOM 3312 N N . THR A 1 415 ? -18.641 -13.506 26.200 1.00 78.25 415 THR A N 1
ATOM 3313 C CA . THR A 1 415 ? -19.222 -14.081 27.418 1.00 78.25 415 THR A CA 1
ATOM 3314 C C . THR A 1 415 ? -18.950 -15.591 27.521 1.00 78.25 415 THR A C 1
ATOM 3316 O O . THR A 1 415 ? -18.476 -16.238 26.577 1.00 78.25 415 THR A O 1
ATOM 3319 N N . ASP A 1 416 ? -19.123 -16.167 28.709 1.00 82.00 416 ASP A N 1
ATOM 3320 C CA . ASP A 1 416 ? -18.853 -17.576 28.991 1.00 82.00 416 ASP A CA 1
ATOM 3321 C C . ASP A 1 416 ? -20.080 -18.444 28.700 1.00 82.00 416 ASP A C 1
ATOM 3323 O O . ASP A 1 416 ? -20.949 -18.573 29.548 1.00 82.00 416 ASP A O 1
ATOM 3327 N N . ARG A 1 417 ? -20.028 -19.173 27.575 1.00 85.12 417 ARG A N 1
ATOM 3328 C CA . ARG A 1 417 ? -21.018 -20.170 27.092 1.00 85.12 417 ARG A CA 1
ATOM 3329 C C . ARG A 1 417 ? -21.540 -21.202 28.092 1.00 85.12 417 ARG A C 1
ATOM 3331 O O . ARG A 1 417 ? -22.368 -22.049 27.766 1.00 85.12 417 ARG A O 1
ATOM 3338 N N . LEU A 1 418 ? -20.935 -21.288 29.269 1.00 86.00 418 LEU A N 1
ATOM 3339 C CA . LEU A 1 418 ? -21.295 -22.236 30.318 1.00 86.00 418 LEU A CA 1
ATOM 3340 C C . LEU A 1 418 ? -21.864 -21.545 31.565 1.00 86.00 418 LEU A C 1
ATOM 3342 O O . LEU A 1 418 ? -22.098 -22.234 32.570 1.00 86.00 418 LEU A O 1
ATOM 3346 N N . ASN A 1 419 ? -22.029 -20.225 31.545 1.00 87.69 419 ASN A N 1
ATOM 3347 C CA . ASN A 1 419 ? -22.323 -19.418 32.711 1.00 87.69 419 ASN A CA 1
ATOM 3348 C C . ASN A 1 419 ? -23.177 -18.188 32.374 1.00 87.69 419 ASN A C 1
ATOM 3350 O O . ASN A 1 419 ? -22.641 -17.172 31.961 1.00 87.69 419 ASN A O 1
ATOM 3354 N N . GLN A 1 420 ? -24.453 -18.252 32.772 1.00 91.12 420 GLN A N 1
ATOM 3355 C CA . GLN A 1 420 ? -25.492 -17.257 32.460 1.00 91.12 420 GLN A CA 1
ATOM 3356 C C . GLN A 1 420 ? -25.195 -15.809 32.899 1.00 91.12 420 GLN A C 1
ATOM 3358 O O . GLN A 1 420 ? -26.001 -14.926 32.648 1.00 91.12 420 GLN A O 1
ATOM 3363 N N . ASP A 1 421 ? -24.151 -15.585 33.689 1.00 88.25 421 ASP A N 1
ATOM 3364 C CA . ASP A 1 421 ? -23.766 -14.312 34.307 1.00 88.25 421 ASP A CA 1
ATOM 3365 C C . ASP A 1 421 ? -22.233 -14.332 34.396 1.00 88.25 421 ASP A C 1
ATOM 3367 O O . ASP A 1 421 ? -21.647 -14.863 35.357 1.00 88.25 421 ASP A O 1
ATOM 3371 N N . THR A 1 422 ? -21.581 -13.896 33.316 1.00 86.56 422 THR A N 1
ATOM 3372 C CA . THR A 1 422 ? -20.144 -14.089 33.091 1.00 86.56 422 THR A CA 1
ATOM 3373 C C . THR A 1 422 ? -19.296 -13.361 34.129 1.00 86.56 422 THR A C 1
ATOM 3375 O O . THR A 1 422 ? -18.284 -13.908 34.593 1.00 86.56 422 THR A O 1
ATOM 3378 N N . ASP A 1 423 ? -19.696 -12.155 34.525 1.00 80.88 423 ASP A N 1
ATOM 3379 C CA . ASP A 1 423 ? -18.966 -11.333 35.490 1.00 80.88 423 ASP A CA 1
ATOM 3380 C C . ASP A 1 423 ? -19.426 -11.539 36.952 1.00 80.88 423 ASP A C 1
ATOM 3382 O O . ASP A 1 423 ? -18.690 -11.219 37.899 1.00 80.88 423 ASP A O 1
ATOM 3386 N N . GLY A 1 424 ? -20.575 -12.190 37.147 1.00 83.38 424 GLY A N 1
ATOM 3387 C CA . GLY A 1 424 ? -21.122 -12.575 38.439 1.00 83.38 424 GLY A CA 1
ATOM 3388 C C . GLY A 1 424 ? -21.783 -11.427 39.204 1.00 83.38 424 GLY A C 1
ATOM 3389 O O . GLY A 1 424 ? -21.849 -11.501 40.445 1.00 83.38 424 GLY A O 1
ATOM 3390 N N . ASP A 1 425 ? -22.215 -10.355 38.533 1.00 73.25 425 ASP A N 1
ATOM 3391 C CA . ASP A 1 425 ? -22.817 -9.181 39.170 1.00 73.25 425 ASP A CA 1
ATOM 3392 C C . ASP A 1 425 ? -24.313 -9.366 39.508 1.00 73.25 425 ASP A C 1
ATOM 3394 O O . ASP A 1 425 ? -24.870 -8.650 40.362 1.00 73.25 425 ASP A O 1
ATOM 3398 N N . GLY A 1 426 ? -24.950 -10.395 38.944 1.00 78.25 426 GLY A N 1
ATOM 3399 C CA . GLY A 1 426 ? -26.343 -10.768 39.157 1.00 78.25 426 GLY A CA 1
ATOM 3400 C C . GLY A 1 426 ? -27.336 -10.280 38.096 1.00 78.25 426 GLY A C 1
ATOM 3401 O O . GLY A 1 426 ? -28.545 -10.400 38.351 1.00 78.25 426 GLY A O 1
ATOM 3402 N N . VAL A 1 427 ? -26.876 -9.727 36.976 1.00 77.75 427 VAL A N 1
ATOM 3403 C CA . VAL A 1 427 ? -27.617 -9.596 35.709 1.00 77.75 427 VAL A CA 1
ATOM 3404 C C . VAL A 1 427 ? -27.104 -10.690 34.756 1.00 77.75 427 VAL A C 1
ATOM 3406 O O . VAL A 1 427 ? -25.959 -11.091 34.868 1.00 77.75 427 VAL A O 1
ATOM 3409 N N . ASN A 1 428 ? -27.965 -11.276 33.912 1.00 85.12 428 ASN A N 1
ATOM 3410 C CA . ASN A 1 428 ? -27.470 -12.240 32.918 1.00 85.12 428 ASN A CA 1
ATOM 3411 C C . ASN A 1 428 ? -26.922 -11.513 31.692 1.00 85.12 428 ASN A C 1
ATOM 3413 O O . ASN A 1 428 ? -27.422 -10.439 31.338 1.00 85.12 428 ASN A O 1
ATOM 3417 N N . ASP A 1 429 ? -25.984 -12.162 31.015 1.00 82.25 429 ASP A N 1
ATOM 3418 C CA . ASP A 1 429 ? -25.252 -11.608 29.881 1.00 82.25 429 ASP A CA 1
ATOM 3419 C C . ASP A 1 429 ? -26.206 -11.082 28.791 1.00 82.25 429 ASP A C 1
ATOM 3421 O O . ASP A 1 429 ? -26.040 -9.974 28.262 1.00 82.25 429 ASP A O 1
ATOM 3425 N N . ARG A 1 430 ? -27.279 -11.832 28.488 1.00 86.75 430 ARG A N 1
ATOM 3426 C CA . ARG A 1 430 ? -28.283 -11.415 27.495 1.00 86.75 430 ARG A CA 1
ATOM 3427 C C . ARG A 1 430 ? -28.955 -10.092 27.834 1.00 86.75 430 ARG A C 1
ATOM 3429 O O . ARG A 1 430 ? -29.211 -9.262 26.953 1.00 86.75 430 ARG A O 1
ATOM 3436 N N . ASP A 1 431 ? -29.380 -9.950 29.082 1.00 82.56 431 ASP A N 1
ATOM 3437 C CA . ASP A 1 431 ? -30.130 -8.792 29.543 1.00 82.56 431 ASP A CA 1
ATOM 3438 C C . ASP A 1 431 ? -29.228 -7.555 29.543 1.00 82.56 431 ASP A C 1
ATOM 3440 O O . ASP A 1 431 ? -29.700 -6.470 29.203 1.00 82.56 431 ASP A O 1
ATOM 3444 N N . GLU A 1 432 ? -27.937 -7.709 29.810 1.00 79.69 432 GLU A N 1
ATOM 3445 C CA . GLU A 1 432 ? -26.971 -6.618 29.707 1.00 79.69 432 GLU A CA 1
ATOM 3446 C C . GLU A 1 432 ? -26.806 -6.124 28.268 1.00 79.69 432 GLU A C 1
ATOM 3448 O O . GLU A 1 432 ? -26.988 -4.937 27.981 1.00 79.69 432 GLU A O 1
ATOM 3453 N N . ILE A 1 433 ? -26.597 -7.045 27.326 1.00 77.00 433 ILE A N 1
ATOM 3454 C CA . ILE A 1 433 ? -26.461 -6.725 25.898 1.00 77.00 433 ILE A CA 1
ATOM 3455 C C . ILE A 1 433 ? -27.709 -6.016 25.362 1.00 77.00 433 ILE A C 1
ATOM 3457 O O . ILE A 1 433 ? -27.607 -5.003 24.664 1.00 77.00 433 ILE A O 1
ATOM 3461 N N . ASN A 1 434 ? -28.902 -6.513 25.703 1.00 73.56 434 ASN A N 1
ATOM 3462 C CA . ASN A 1 434 ? -30.165 -5.920 25.254 1.00 73.56 434 ASN A CA 1
ATOM 3463 C C . ASN A 1 434 ? -30.382 -4.494 25.775 1.00 73.56 434 ASN A C 1
ATOM 3465 O O . ASN A 1 434 ? -31.101 -3.718 25.139 1.00 73.56 434 ASN A O 1
ATOM 3469 N N . ASN A 1 435 ? -29.785 -4.158 26.919 1.00 66.25 435 ASN A N 1
ATOM 3470 C CA . ASN A 1 435 ? -29.897 -2.844 27.540 1.00 66.25 435 ASN A CA 1
ATOM 3471 C C . ASN A 1 435 ? -28.644 -1.973 27.343 1.00 66.25 435 ASN A C 1
ATOM 3473 O O . ASN A 1 435 ? -28.616 -0.842 27.823 1.00 66.25 435 ASN A O 1
ATOM 3477 N N . GLY A 1 436 ? -27.656 -2.455 26.579 1.00 63.69 436 GLY A N 1
ATOM 3478 C CA . GLY A 1 436 ? -26.451 -1.709 26.220 1.00 63.69 436 GLY A CA 1
ATOM 3479 C C . GLY A 1 436 ? -25.405 -1.603 27.332 1.00 63.69 436 GLY A C 1
ATOM 3480 O O . GLY A 1 436 ? -24.551 -0.721 27.246 1.00 63.69 436 GLY A O 1
ATOM 3481 N N . THR A 1 437 ? -25.467 -2.471 28.344 1.00 69.12 437 THR A N 1
ATOM 3482 C CA . THR A 1 437 ? -24.497 -2.557 29.450 1.00 69.12 437 THR A CA 1
ATOM 3483 C C . THR A 1 437 ? -23.422 -3.616 29.137 1.00 69.12 437 THR A C 1
ATOM 3485 O O . THR A 1 437 ? -23.449 -4.236 28.070 1.00 69.12 437 THR A O 1
ATOM 3488 N N . ASN A 1 438 ? -22.401 -3.766 29.991 1.00 71.25 438 ASN A N 1
ATOM 3489 C CA . ASN A 1 438 ? -21.197 -4.555 29.684 1.00 71.25 438 ASN A CA 1
ATOM 3490 C C . ASN A 1 438 ? -21.145 -5.916 30.418 1.00 71.25 438 ASN A C 1
ATOM 3492 O O . ASN A 1 438 ? -20.785 -5.912 31.594 1.00 71.25 438 ASN A O 1
ATOM 3496 N N . PRO A 1 439 ? -21.289 -7.056 29.710 1.00 76.62 439 PRO A N 1
ATOM 3497 C CA . PRO A 1 439 ? -21.393 -8.386 30.324 1.00 76.62 439 PRO A CA 1
ATOM 3498 C C . PRO A 1 439 ? -20.067 -9.004 30.825 1.00 76.62 439 PRO A C 1
ATOM 3500 O O . PRO A 1 439 ? -20.018 -10.161 31.229 1.00 76.62 439 PRO A O 1
ATOM 3503 N N . LEU A 1 440 ? -18.938 -8.278 30.775 1.00 79.81 440 LEU A N 1
ATOM 3504 C CA . LEU A 1 440 ? -17.610 -8.775 31.196 1.00 79.81 440 LEU A CA 1
ATOM 3505 C C . LEU A 1 440 ? -17.016 -8.060 32.426 1.00 79.81 440 LEU A C 1
ATOM 3507 O O . LEU A 1 440 ? -15.830 -8.242 32.733 1.00 79.81 440 LEU A O 1
ATOM 3511 N N . GLY A 1 441 ? -17.812 -7.241 33.120 1.00 67.25 441 GLY A N 1
ATOM 3512 C CA . GLY A 1 441 ? -17.416 -6.444 34.291 1.00 67.25 441 GLY A CA 1
ATOM 3513 C C . GLY A 1 441 ? -16.746 -5.103 33.953 1.00 67.25 441 GLY A C 1
ATOM 3514 O O . GLY A 1 441 ? -16.200 -4.915 32.864 1.00 67.25 441 GLY A O 1
ATOM 3515 N N . GLU A 1 442 ? -16.714 -4.091 34.836 1.00 47.91 442 GLU A N 1
ATOM 3516 C CA . GLU A 1 442 ? -16.958 -4.034 36.294 1.00 47.91 442 GLU A CA 1
ATOM 3517 C C . GLU A 1 442 ? -18.408 -3.657 36.690 1.00 47.91 442 GLU A C 1
ATOM 3519 O O . GLU A 1 442 ? -18.826 -2.521 36.466 1.00 47.91 442 GLU A O 1
ATOM 3524 N N . GLY A 1 443 ? -19.128 -4.553 37.378 1.00 55.28 443 GLY A N 1
ATOM 3525 C CA . GLY A 1 443 ? -20.379 -4.219 38.073 1.00 55.28 443 GLY A CA 1
ATOM 3526 C C . GLY A 1 443 ? -20.246 -3.002 39.010 1.00 55.28 443 GLY A C 1
ATOM 3527 O O . GLY A 1 443 ? -19.286 -2.899 39.781 1.00 55.28 443 GLY A O 1
ATOM 3528 N N . ASP A 1 444 ? -21.247 -2.115 38.946 1.00 56.84 444 ASP A N 1
ATOM 3529 C CA . ASP A 1 444 ? -21.361 -0.757 39.527 1.00 56.84 444 ASP A CA 1
ATOM 3530 C C . ASP A 1 444 ? -20.781 0.418 38.695 1.00 56.84 444 ASP A C 1
ATOM 3532 O O . ASP A 1 444 ? -20.507 1.482 39.262 1.00 56.84 444 ASP A O 1
ATOM 3536 N N . MET A 1 445 ? -20.632 0.303 37.369 1.00 64.31 445 MET A N 1
ATOM 3537 C CA . MET A 1 445 ? -20.523 1.510 36.534 1.00 64.31 445 MET A CA 1
ATOM 3538 C C . MET A 1 445 ? -21.914 2.102 36.274 1.00 64.31 445 MET A C 1
ATOM 3540 O O . MET A 1 445 ? -22.867 1.395 35.989 1.00 64.31 445 MET A O 1
ATOM 3544 N N . ASP A 1 446 ? -22.003 3.404 36.512 1.00 72.38 446 ASP A N 1
ATOM 3545 C CA . ASP A 1 446 ? -23.107 4.317 36.221 1.00 72.38 446 ASP A CA 1
ATOM 3546 C C . ASP A 1 446 ? -22.828 4.816 34.799 1.00 72.38 446 ASP A C 1
ATOM 3548 O O . ASP A 1 446 ? -22.066 5.772 34.628 1.00 72.38 446 ASP A O 1
ATOM 3552 N N . PHE A 1 447 ? -23.239 4.046 33.780 1.00 74.62 447 PHE A N 1
ATOM 3553 C CA . PHE A 1 447 ? -22.715 4.191 32.413 1.00 74.62 447 PHE A CA 1
ATOM 3554 C C . PHE A 1 447 ? -22.964 5.585 31.841 1.00 74.62 447 PHE A C 1
ATOM 3556 O O . PHE A 1 447 ? -22.128 6.134 31.110 1.00 74.62 447 PHE A O 1
ATOM 3563 N N . ASP A 1 448 ? -24.106 6.173 32.169 1.00 79.25 448 ASP A N 1
ATOM 3564 C CA . ASP A 1 448 ? -24.432 7.517 31.747 1.00 79.25 448 ASP A CA 1
ATOM 3565 C C . ASP A 1 448 ? -23.887 8.605 32.690 1.00 79.25 448 ASP A C 1
ATOM 3567 O O . ASP A 1 448 ? -23.785 9.744 32.236 1.00 79.25 448 ASP A O 1
ATOM 3571 N N . ASP A 1 449 ? -23.422 8.292 33.905 1.00 83.44 449 ASP A N 1
ATOM 3572 C CA . ASP A 1 449 ? -23.014 9.196 34.993 1.00 83.44 449 ASP A CA 1
ATOM 3573 C C . ASP A 1 449 ? -24.186 10.038 35.580 1.00 83.44 449 ASP A C 1
ATOM 3575 O O . ASP A 1 449 ? -24.045 11.266 35.784 1.00 83.44 449 ASP A O 1
ATOM 3579 N N . ASP A 1 450 ? -25.373 9.461 35.786 1.00 83.88 450 ASP A N 1
ATOM 3580 C CA . ASP A 1 450 ? -26.546 10.095 36.411 1.00 83.88 450 ASP A CA 1
ATOM 3581 C C . ASP A 1 450 ? -26.676 9.850 37.929 1.00 83.88 450 ASP A C 1
ATOM 3583 O O . ASP A 1 450 ? -27.368 10.617 38.629 1.00 83.88 450 ASP A O 1
ATOM 3587 N N . GLY A 1 451 ? -25.960 8.859 38.456 1.00 86.19 451 GLY A N 1
ATOM 3588 C CA . GLY A 1 451 ? -25.918 8.473 39.862 1.00 86.19 451 GLY A CA 1
ATOM 3589 C C . GLY A 1 451 ? -26.740 7.235 40.240 1.00 86.19 451 GLY A C 1
ATOM 3590 O O . GLY A 1 451 ? -26.881 6.999 41.449 1.00 86.19 451 GLY A O 1
ATOM 3591 N N . LEU A 1 452 ? -27.297 6.495 39.281 1.00 84.00 452 LEU A N 1
ATOM 3592 C CA . LEU A 1 452 ? -27.779 5.118 39.433 1.00 84.00 452 LEU A CA 1
ATOM 3593 C C . LEU A 1 452 ? -26.749 4.160 38.830 1.00 84.00 452 LEU A C 1
ATOM 3595 O O . LEU A 1 452 ? -26.085 4.498 37.864 1.00 84.00 452 LEU A O 1
ATOM 3599 N N . SER A 1 453 ? -26.575 2.969 39.407 1.00 82.56 453 SER A N 1
ATOM 3600 C CA . SER A 1 453 ? -25.827 1.939 38.676 1.00 82.56 453 SER A CA 1
ATOM 3601 C C . SER A 1 453 ? -26.708 1.304 37.606 1.00 82.56 453 SER A C 1
ATOM 3603 O O . SER A 1 453 ? -27.913 1.150 37.826 1.00 82.56 453 SER A O 1
ATOM 3605 N N . ASP A 1 454 ? -26.100 0.816 36.526 1.00 75.81 454 ASP A N 1
ATOM 3606 C CA . ASP A 1 454 ? -26.792 0.113 35.439 1.00 75.81 454 ASP A CA 1
ATOM 3607 C C . ASP A 1 454 ? -27.772 -0.959 35.973 1.00 75.81 454 ASP A C 1
ATOM 3609 O O . ASP A 1 454 ? -28.929 -1.075 35.563 1.00 75.81 454 ASP A O 1
ATOM 3613 N N . LYS A 1 455 ? -27.359 -1.701 37.007 1.00 76.94 455 LYS A N 1
ATOM 3614 C CA . LYS A 1 455 ? -28.196 -2.690 37.703 1.00 76.94 455 LYS A CA 1
ATOM 3615 C C . LYS A 1 455 ? -29.419 -2.090 38.403 1.00 76.94 455 LYS A C 1
ATOM 3617 O O . LYS A 1 455 ? -30.494 -2.707 38.439 1.00 76.94 455 LYS A O 1
ATOM 3622 N N . GLU A 1 456 ? -29.261 -0.941 39.053 1.00 82.75 456 GLU A N 1
ATOM 3623 C CA . GLU A 1 456 ? -30.382 -0.224 39.659 1.00 82.75 456 GLU A CA 1
ATOM 3624 C C . GLU A 1 456 ? -31.365 0.228 38.581 1.00 82.75 456 GLU A C 1
ATOM 3626 O O . GLU A 1 456 ? -32.575 0.058 38.751 1.00 82.75 456 GLU A O 1
ATOM 3631 N N . GLU A 1 457 ? -30.863 0.700 37.452 1.00 83.75 457 GLU A N 1
ATOM 3632 C CA . GLU A 1 457 ? -31.674 1.168 36.336 1.00 83.75 457 GLU A CA 1
ATOM 3633 C C . GLU A 1 457 ? -32.498 0.057 35.694 1.00 83.75 457 GLU A C 1
ATOM 3635 O O . GLU A 1 457 ? -33.720 0.186 35.572 1.00 83.75 457 GLU A O 1
ATOM 3640 N N . LEU A 1 458 ? -31.891 -1.104 35.434 1.00 77.38 458 LEU A N 1
ATOM 3641 C CA . LEU A 1 458 ? -32.606 -2.290 34.952 1.00 77.38 458 LEU A CA 1
ATOM 3642 C C . LEU A 1 458 ? -33.727 -2.722 35.902 1.00 77.38 458 LEU A C 1
ATOM 3644 O O . LEU A 1 458 ? -34.832 -3.085 35.480 1.00 77.38 458 LEU A O 1
ATOM 3648 N N . LYS A 1 459 ? -33.483 -2.636 37.213 1.00 82.81 459 LYS A N 1
ATOM 3649 C CA . LYS A 1 459 ? -34.500 -2.926 38.230 1.00 82.81 459 LYS A CA 1
ATOM 3650 C C . LYS A 1 459 ? -35.646 -1.912 38.200 1.00 82.81 459 LYS A C 1
ATOM 3652 O O . LYS A 1 459 ? -36.796 -2.298 38.446 1.00 82.81 459 LYS A O 1
ATOM 3657 N N . TYR A 1 460 ? -35.355 -0.639 37.945 1.00 82.62 460 TYR A N 1
ATOM 3658 C CA . TYR A 1 460 ? -36.369 0.408 37.839 1.00 82.62 460 TYR A CA 1
ATOM 3659 C C . TYR A 1 460 ? -37.023 0.473 36.448 1.00 82.62 460 TYR A C 1
ATOM 3661 O O . TYR A 1 460 ? -38.138 0.986 36.343 1.00 82.62 460 TYR A O 1
ATOM 3669 N N . LYS A 1 461 ? -36.442 -0.183 35.436 1.00 83.81 461 LYS A N 1
ATOM 3670 C CA . LYS A 1 461 ? -36.804 -0.102 34.010 1.00 83.81 461 LYS A CA 1
ATOM 3671 C C . LYS A 1 461 ? -36.492 1.263 33.382 1.00 83.81 461 LYS A C 1
ATOM 3673 O O . LYS A 1 461 ? -37.220 1.677 32.476 1.00 83.81 461 LYS A O 1
ATOM 3678 N N . SER A 1 462 ? -35.467 1.952 33.883 1.00 84.31 462 SER A N 1
ATOM 3679 C CA . SER A 1 462 ? -34.815 3.049 33.156 1.00 84.31 462 SER A CA 1
ATOM 3680 C C . SER A 1 462 ? -33.802 2.492 32.153 1.00 84.31 462 SER A C 1
ATOM 3682 O O . SER A 1 462 ? -33.577 1.280 32.097 1.00 84.31 462 SER A O 1
ATOM 3684 N N . ASN A 1 463 ? -33.276 3.367 31.301 1.00 82.88 463 ASN A N 1
ATOM 3685 C CA . ASN A 1 463 ? -32.276 3.055 30.297 1.00 82.88 463 ASN A CA 1
ATOM 3686 C C . ASN A 1 463 ? -30.875 3.434 30.813 1.00 82.88 463 ASN A C 1
ATOM 3688 O O . ASN A 1 463 ? -30.592 4.628 30.828 1.00 82.88 463 ASN A O 1
ATOM 3692 N N . PRO A 1 464 ? -29.984 2.450 31.055 1.00 82.62 464 PRO A N 1
ATOM 3693 C CA . PRO A 1 464 ? -28.629 2.679 31.575 1.00 82.62 464 PRO A CA 1
ATOM 3694 C C . PRO A 1 464 ? -27.729 3.610 30.760 1.00 82.62 464 PRO A C 1
ATOM 3696 O O . PRO A 1 464 ? -26.670 4.049 31.192 1.00 82.62 464 PRO A O 1
ATOM 3699 N N . THR A 1 465 ? -28.114 3.894 29.517 1.00 82.69 465 THR A N 1
ATOM 3700 C CA . THR A 1 465 ? -27.333 4.736 28.606 1.00 82.69 465 THR A CA 1
ATOM 3701 C C . THR A 1 465 ? -27.794 6.192 28.565 1.00 82.69 465 THR A C 1
ATOM 3703 O O . THR A 1 465 ? -27.215 6.998 27.823 1.00 82.69 465 THR A O 1
ATOM 3706 N N . LEU A 1 466 ? -28.848 6.549 29.305 1.00 86.44 466 LEU A N 1
ATOM 3707 C CA . LEU A 1 466 ? -29.512 7.845 29.220 1.00 86.44 466 LEU A CA 1
ATOM 3708 C C . LEU A 1 466 ? -29.812 8.419 30.600 1.00 86.44 466 LEU A C 1
ATOM 3710 O O . LEU A 1 466 ? -30.791 8.020 31.217 1.00 86.44 466 LEU A O 1
ATOM 3714 N N . LYS A 1 467 ? -29.120 9.519 30.949 1.00 91.56 467 LYS A N 1
ATOM 3715 C CA . LYS A 1 467 ? -29.326 10.207 32.243 1.00 91.56 467 LYS A CA 1
ATOM 3716 C C . LYS A 1 467 ? -30.779 10.508 32.570 1.00 91.56 467 LYS A C 1
ATOM 3718 O O . LYS A 1 467 ? -31.117 10.735 33.719 1.00 91.56 467 LYS A O 1
ATOM 3723 N N . ASP A 1 468 ? -31.585 10.694 31.538 1.00 91.75 468 ASP A N 1
ATOM 3724 C CA . ASP A 1 468 ? -32.985 11.078 31.597 1.00 91.75 468 ASP A CA 1
ATOM 3725 C C . ASP A 1 468 ? -33.737 10.193 30.592 1.00 91.75 468 ASP A C 1
ATOM 3727 O O . ASP A 1 468 ? -33.786 10.490 29.389 1.00 91.75 468 ASP A O 1
ATOM 3731 N N . THR A 1 469 ? -34.270 9.067 31.078 1.00 91.12 469 THR A N 1
ATOM 3732 C CA . THR A 1 469 ? -34.903 8.038 30.239 1.00 91.12 469 THR A CA 1
ATOM 3733 C C . THR A 1 469 ? -36.159 8.553 29.541 1.00 91.12 469 THR A C 1
ATOM 3735 O O . THR A 1 469 ? -36.421 8.212 28.381 1.00 91.12 469 THR A O 1
ATOM 3738 N N . ASN A 1 470 ? -36.968 9.361 30.228 1.00 89.50 470 ASN A N 1
ATOM 3739 C CA . ASN A 1 470 ? -38.230 9.879 29.694 1.00 89.50 470 ASN A CA 1
ATOM 3740 C C . ASN A 1 470 ? -38.063 11.228 28.957 1.00 89.50 470 ASN A C 1
ATOM 3742 O O . ASN A 1 470 ? -39.038 11.734 28.384 1.00 89.50 470 ASN A O 1
ATOM 3746 N N . ALA A 1 471 ? -36.837 11.764 28.927 1.00 90.88 471 ALA A N 1
ATOM 3747 C CA . ALA A 1 471 ? -36.451 13.040 28.338 1.00 90.88 471 ALA A CA 1
ATOM 3748 C C . ALA A 1 471 ? -37.305 14.219 28.844 1.00 90.88 471 ALA A C 1
ATOM 3750 O O . ALA A 1 471 ? -37.657 15.120 28.067 1.00 90.88 471 ALA A O 1
ATOM 3751 N N . ASP A 1 472 ? -37.700 14.190 30.120 1.00 88.88 472 ASP A N 1
ATOM 3752 C CA . ASP A 1 472 ? -38.569 15.198 30.727 1.00 88.88 472 ASP A CA 1
ATOM 3753 C C . ASP A 1 472 ? -37.810 16.404 31.295 1.00 88.88 472 ASP A C 1
ATOM 3755 O O . ASP A 1 472 ? -38.435 17.441 31.526 1.00 88.88 472 ASP A O 1
ATOM 3759 N N . GLY A 1 473 ? -36.483 16.307 31.411 1.00 89.50 473 GLY A N 1
ATOM 3760 C CA . GLY A 1 473 ? -35.593 17.312 31.984 1.00 89.50 473 GLY A CA 1
ATOM 3761 C C . GLY A 1 473 ? -35.078 16.970 33.388 1.00 89.50 473 GLY A C 1
ATOM 3762 O O . GLY A 1 473 ? -34.240 17.713 33.914 1.00 89.50 473 GLY A O 1
ATOM 3763 N N . ILE A 1 474 ? -35.545 15.878 33.999 1.00 91.31 474 ILE A N 1
ATOM 3764 C CA . ILE A 1 474 ? -35.127 15.370 35.308 1.00 91.31 474 ILE A CA 1
ATOM 3765 C C . ILE A 1 474 ? -34.376 14.058 35.094 1.00 91.31 474 ILE A C 1
ATOM 3767 O O . ILE A 1 474 ? -34.905 13.126 34.510 1.00 91.31 474 ILE A O 1
ATOM 3771 N N . ASN A 1 475 ? -33.152 13.965 35.615 1.00 93.12 475 ASN A N 1
ATOM 3772 C CA . ASN A 1 475 ? -32.404 12.717 35.533 1.00 93.12 475 ASN A CA 1
ATOM 3773 C C . ASN A 1 475 ? -33.023 11.610 36.403 1.00 93.12 475 ASN A C 1
ATOM 3775 O O . ASN A 1 475 ? -33.630 11.896 37.446 1.00 93.12 475 ASN A O 1
ATOM 3779 N N . ASP A 1 476 ? -32.828 10.354 36.018 1.00 91.31 476 ASP A N 1
ATOM 3780 C CA . ASP A 1 476 ? -33.514 9.198 36.599 1.00 91.31 476 ASP A CA 1
ATOM 3781 C C . ASP A 1 476 ? -33.213 9.055 38.097 1.00 91.31 476 ASP A C 1
ATOM 3783 O O . ASP A 1 476 ? -34.124 8.891 38.927 1.00 91.31 476 ASP A O 1
ATOM 3787 N N . SER A 1 477 ? -31.953 9.266 38.489 1.00 93.19 477 SER A N 1
ATOM 3788 C CA . SER A 1 477 ? -31.532 9.247 39.892 1.00 93.19 477 SER A CA 1
ATOM 3789 C C . SER A 1 477 ? -32.212 10.317 40.752 1.00 93.19 477 SER A C 1
ATOM 3791 O O . SER A 1 477 ? -32.339 10.151 41.973 1.00 93.19 477 SER A O 1
ATOM 3793 N N . GLU A 1 478 ? -32.641 11.438 40.171 1.00 93.00 478 GLU A N 1
ATOM 3794 C CA . GLU A 1 478 ? -33.368 12.497 40.875 1.00 93.00 478 GLU A CA 1
ATOM 3795 C C . GLU A 1 478 ? -34.879 12.266 40.845 1.00 93.00 478 GLU A C 1
ATOM 3797 O O . GLU A 1 478 ? -35.550 12.512 41.855 1.00 93.00 478 GLU A O 1
ATOM 3802 N N . ALA A 1 479 ? -35.416 11.747 39.740 1.00 91.81 479 ALA A N 1
ATOM 3803 C CA . ALA A 1 479 ? -36.815 11.348 39.636 1.00 91.81 479 ALA A CA 1
ATOM 3804 C C . ALA A 1 479 ? -37.172 10.321 40.727 1.00 91.81 479 ALA A C 1
ATOM 3806 O O . ALA A 1 479 ? -38.136 10.526 41.473 1.00 91.81 479 ALA A O 1
ATOM 3807 N N . ILE A 1 480 ? -36.323 9.308 40.945 1.00 89.38 480 ILE A N 1
ATOM 3808 C CA . ILE A 1 480 ? -36.499 8.313 42.019 1.00 89.38 480 ILE A CA 1
ATOM 3809 C C . ILE A 1 480 ? -36.484 8.964 43.407 1.00 89.38 480 ILE A C 1
ATOM 3811 O O . ILE A 1 480 ? -37.336 8.656 44.246 1.00 89.38 480 ILE A O 1
ATOM 3815 N N . LYS A 1 481 ? -35.554 9.894 43.669 1.00 91.38 481 LYS A N 1
ATOM 3816 C CA . LYS A 1 481 ? -35.484 10.612 44.959 1.00 91.38 481 LYS A CA 1
ATOM 3817 C C . LYS A 1 481 ? -36.750 11.426 45.238 1.00 91.38 481 LYS A C 1
ATOM 3819 O O . LYS A 1 481 ? -37.112 11.599 46.404 1.00 91.38 481 LYS A O 1
ATOM 3824 N N . ARG A 1 482 ? -37.411 11.920 44.189 1.00 88.75 482 ARG A N 1
ATOM 3825 C CA . ARG A 1 482 ? -38.655 12.701 44.263 1.00 88.75 482 ARG A CA 1
ATOM 3826 C C . ARG A 1 482 ? -39.922 11.844 44.215 1.00 88.75 482 ARG A C 1
ATOM 3828 O O . ARG A 1 482 ? -40.995 12.369 44.488 1.00 88.75 482 ARG A O 1
ATOM 3835 N N . GLY A 1 483 ? -39.806 10.544 43.938 1.00 90.62 483 GLY A N 1
ATOM 3836 C CA . GLY A 1 483 ? -40.946 9.640 43.771 1.00 90.62 483 GLY A CA 1
ATOM 3837 C C . GLY A 1 483 ? -41.686 9.811 42.440 1.00 90.62 483 GLY A C 1
ATOM 3838 O O . GLY A 1 483 ? -42.839 9.397 42.349 1.00 90.62 483 GLY A O 1
ATOM 3839 N N . LEU A 1 484 ? -41.039 10.424 41.445 1.00 92.00 484 LEU A N 1
ATOM 3840 C CA . LEU A 1 484 ? -41.574 10.652 40.102 1.00 92.00 484 LEU A CA 1
ATOM 3841 C C . LEU A 1 484 ? -41.422 9.411 39.221 1.00 92.00 484 LEU A C 1
ATOM 3843 O O . LEU A 1 484 ? -40.633 8.508 39.515 1.00 92.00 484 LEU A O 1
ATOM 3847 N N . SER A 1 485 ? -42.179 9.371 38.126 1.00 88.62 485 SER A N 1
ATOM 3848 C CA . SER A 1 485 ? -42.031 8.324 37.119 1.00 88.62 485 SER A CA 1
ATOM 3849 C C . SER A 1 485 ? -40.793 8.565 36.255 1.00 88.62 485 SER A C 1
ATOM 3851 O O . SER A 1 485 ? -40.679 9.600 35.616 1.00 88.62 485 SER A O 1
ATOM 3853 N N . ILE A 1 486 ? -39.912 7.570 36.168 1.00 88.94 486 ILE A N 1
ATOM 3854 C CA . ILE A 1 486 ? -38.730 7.573 35.280 1.00 88.94 486 ILE A CA 1
ATOM 3855 C C . ILE A 1 486 ? -39.051 7.189 33.824 1.00 88.94 486 ILE A C 1
ATOM 3857 O O . ILE A 1 486 ? -38.218 7.301 32.939 1.00 88.94 486 ILE A O 1
ATOM 3861 N N . ILE A 1 487 ? -40.275 6.720 33.553 1.00 87.56 487 ILE A N 1
ATOM 3862 C CA . ILE A 1 487 ? -40.720 6.310 32.205 1.00 87.56 487 ILE A CA 1
ATOM 3863 C C . ILE A 1 487 ? -41.858 7.181 31.656 1.00 87.56 487 ILE A C 1
ATOM 3865 O O . ILE A 1 487 ? -42.208 7.074 30.484 1.00 87.56 487 ILE A O 1
ATOM 3869 N N . SER A 1 488 ? -42.471 8.017 32.500 1.00 90.19 488 SER A N 1
ATOM 3870 C CA . SER A 1 488 ? -43.527 8.959 32.115 1.00 90.19 488 SER A CA 1
ATOM 3871 C C . SER A 1 488 ? -43.073 10.369 32.441 1.00 90.19 488 SER A C 1
ATOM 3873 O O . SER A 1 488 ? -42.711 10.632 33.581 1.00 90.19 488 SER A O 1
ATOM 3875 N N . ASN A 1 489 ? -43.137 11.267 31.462 1.00 92.19 489 ASN A N 1
ATOM 3876 C CA . ASN A 1 489 ? -42.764 12.673 31.626 1.00 92.19 489 ASN A CA 1
ATOM 3877 C C . ASN A 1 489 ? -43.826 13.525 32.350 1.00 92.19 489 ASN A C 1
ATOM 3879 O O . ASN A 1 489 ? -43.592 14.705 32.595 1.00 92.19 489 ASN A O 1
ATOM 3883 N N . ASP A 1 490 ? -44.978 12.927 32.650 1.00 93.56 490 ASP A N 1
ATOM 3884 C CA . ASP A 1 490 ? -46.130 13.476 33.370 1.00 93.56 490 ASP A CA 1
ATOM 3885 C C . ASP A 1 490 ? -46.567 12.386 34.368 1.00 93.56 490 ASP A C 1
ATOM 3887 O O . ASP A 1 490 ? -47.041 11.313 33.962 1.00 93.56 490 ASP A O 1
ATOM 3891 N N . THR A 1 491 ? -46.248 12.565 35.653 1.00 93.88 491 THR A N 1
ATOM 3892 C CA . THR A 1 491 ? -46.391 11.495 36.658 1.00 93.88 491 THR A CA 1
ATOM 3893 C C . THR A 1 491 ? -47.827 11.354 37.156 1.00 93.88 491 THR A C 1
ATOM 3895 O O . THR A 1 491 ? -48.277 10.229 37.405 1.00 93.88 491 THR A O 1
ATOM 3898 N N . ASP A 1 492 ? -48.554 12.455 37.297 1.00 92.38 492 ASP A N 1
ATOM 3899 C CA . ASP A 1 492 ? -49.928 12.470 37.795 1.00 92.38 492 ASP A CA 1
ATOM 3900 C C . ASP A 1 492 ? -50.993 12.534 36.682 1.00 92.38 492 ASP A C 1
ATOM 3902 O O . ASP A 1 492 ? -52.175 12.265 36.938 1.00 92.38 492 ASP A O 1
ATOM 3906 N N . GLY A 1 493 ? -50.567 12.736 35.434 1.00 94.31 493 GLY A N 1
ATOM 3907 C CA . GLY A 1 493 ? -51.381 12.621 34.229 1.00 94.31 493 GLY A CA 1
ATOM 3908 C C . GLY A 1 493 ? -52.273 13.833 33.981 1.00 94.31 493 GLY A C 1
ATOM 3909 O O . GLY A 1 493 ? -53.345 13.686 33.375 1.00 94.31 493 GLY A O 1
ATOM 3910 N N . ASP A 1 494 ? -51.888 14.999 34.485 1.00 91.75 494 ASP A N 1
ATOM 3911 C CA . ASP A 1 494 ? -52.694 16.215 34.459 1.00 91.75 494 ASP A CA 1
ATOM 3912 C C . ASP A 1 494 ? -52.484 17.065 33.181 1.00 91.75 494 ASP A C 1
ATOM 3914 O O . ASP A 1 494 ? -53.269 17.979 32.876 1.00 91.75 494 ASP A O 1
ATOM 3918 N N . GLY A 1 495 ? -51.479 16.693 32.379 1.00 92.31 495 GLY A N 1
ATOM 3919 C CA . GLY A 1 495 ? -51.101 17.324 31.122 1.00 92.31 495 GLY A CA 1
ATOM 3920 C C . GLY A 1 495 ? -49.909 18.281 31.210 1.00 92.31 495 GLY A C 1
ATOM 3921 O O . GLY A 1 495 ? -49.585 18.905 30.187 1.00 92.31 495 GLY A O 1
ATOM 3922 N N . LEU A 1 496 ? -49.271 18.422 32.372 1.00 92.00 496 LEU A N 1
ATOM 3923 C CA . LEU A 1 496 ? -48.003 19.119 32.551 1.00 92.00 496 LEU A CA 1
ATOM 3924 C C . LEU A 1 496 ? -46.842 18.129 32.651 1.00 92.00 496 LEU A C 1
ATOM 3926 O O . LEU A 1 496 ? -46.974 16.983 33.047 1.00 92.00 496 LEU A O 1
ATOM 3930 N N . ASN A 1 497 ? -45.676 18.581 32.204 1.00 93.06 497 ASN A N 1
ATOM 3931 C CA . ASN A 1 497 ? -44.451 17.806 32.322 1.00 93.06 497 ASN A CA 1
ATOM 3932 C C . ASN A 1 497 ? -43.807 18.070 33.693 1.00 93.06 497 ASN A C 1
ATOM 3934 O O . ASN A 1 497 ? -43.747 19.230 34.114 1.00 93.06 497 ASN A O 1
ATOM 3938 N N . ASN A 1 498 ? -43.247 17.033 34.318 1.00 92.38 498 ASN A N 1
ATOM 3939 C CA . ASN A 1 498 ? -42.696 17.094 35.675 1.00 92.38 498 ASN A CA 1
ATOM 3940 C C . ASN A 1 498 ? -41.650 18.225 35.863 1.00 92.38 498 ASN A C 1
ATOM 3942 O O . ASN A 1 498 ? -41.709 18.973 36.845 1.00 92.38 498 ASN A O 1
ATOM 3946 N N . ASP A 1 499 ? -40.683 18.401 34.946 1.00 93.25 499 ASP A N 1
ATOM 3947 C CA . ASP A 1 499 ? -39.694 19.493 35.048 1.00 93.25 499 ASP A CA 1
ATOM 3948 C C . ASP A 1 499 ? -40.363 20.862 34.895 1.00 93.25 499 ASP A C 1
ATOM 3950 O O . ASP A 1 499 ? -40.025 21.822 35.595 1.00 93.25 499 ASP A O 1
ATOM 3954 N N . PHE A 1 500 ? -41.361 20.974 34.018 1.00 91.19 500 PHE A N 1
ATOM 3955 C CA . PHE A 1 500 ? -42.098 22.218 33.820 1.00 91.19 500 PHE A CA 1
ATOM 3956 C C . PHE A 1 500 ? -42.882 22.629 35.073 1.00 91.19 500 PHE A C 1
ATOM 3958 O O . PHE A 1 500 ? -42.863 23.806 35.461 1.00 91.19 500 PHE A O 1
ATOM 3965 N N . GLU A 1 501 ? -43.508 21.670 35.742 1.00 91.88 501 GLU A N 1
ATOM 3966 C CA . GLU A 1 501 ? -44.165 21.871 37.028 1.00 91.88 501 GLU A CA 1
ATOM 3967 C C . GLU A 1 501 ? -43.171 22.317 38.095 1.00 91.88 501 GLU A C 1
ATOM 3969 O O . GLU A 1 501 ? -43.341 23.373 38.704 1.00 91.88 501 GLU A O 1
ATOM 3974 N N . ILE A 1 502 ? -42.053 21.608 38.245 1.00 90.81 502 ILE A N 1
ATOM 3975 C CA . ILE A 1 502 ? -41.056 21.921 39.272 1.00 90.81 502 ILE A CA 1
ATOM 3976 C C . ILE A 1 502 ? -40.356 23.254 38.997 1.00 90.81 502 ILE A C 1
ATOM 3978 O O . ILE A 1 502 ? -40.086 24.019 39.930 1.00 90.81 502 ILE A O 1
ATOM 3982 N N . GLN A 1 503 ? -40.015 23.569 37.747 1.00 89.44 503 GLN A N 1
ATOM 3983 C CA . GLN A 1 503 ? -39.180 24.725 37.409 1.00 89.44 503 GLN A CA 1
ATOM 3984 C C . GLN A 1 503 ? -39.982 25.986 37.115 1.00 89.44 503 GLN A C 1
ATOM 3986 O O . GLN A 1 503 ? -39.540 27.074 37.509 1.00 89.44 503 GLN A O 1
ATOM 3991 N N . LYS A 1 504 ? -41.126 25.871 36.432 1.00 88.12 504 LYS A N 1
ATOM 3992 C CA . LYS A 1 504 ? -41.883 27.020 35.915 1.00 88.12 504 LYS A CA 1
ATOM 3993 C C . LYS A 1 504 ? -43.133 27.302 36.729 1.00 88.12 504 LYS A C 1
ATOM 3995 O O . LYS A 1 504 ? -43.253 28.415 37.238 1.00 88.12 504 LYS A O 1
ATOM 4000 N N . ILE A 1 505 ? -44.031 26.329 36.849 1.00 87.38 505 ILE A N 1
ATOM 4001 C CA . ILE A 1 505 ? -45.360 26.558 37.434 1.00 87.38 505 ILE A CA 1
ATOM 4002 C C . ILE A 1 505 ? -45.348 26.463 38.965 1.00 87.38 505 ILE A C 1
ATOM 4004 O O . ILE A 1 505 ? -46.083 27.201 39.618 1.00 87.38 505 ILE A O 1
ATOM 4008 N N . LYS A 1 506 ? -44.426 25.684 39.535 1.00 90.75 506 LYS A N 1
ATOM 4009 C CA . LYS A 1 506 ? -44.279 25.388 40.969 1.00 90.75 506 LYS A CA 1
ATOM 4010 C C . LYS A 1 506 ? -45.462 24.606 41.560 1.00 90.75 506 LYS A C 1
ATOM 4012 O O . LYS A 1 506 ? -45.837 24.899 42.690 1.00 90.75 506 LYS A O 1
ATOM 4017 N N . THR A 1 507 ? -46.035 23.675 40.800 1.00 91.62 507 THR A N 1
ATOM 4018 C CA . THR A 1 507 ? -47.060 22.703 41.242 1.00 91.62 507 THR A CA 1
ATOM 4019 C C . THR A 1 507 ? -46.429 21.427 41.796 1.00 91.62 507 THR A C 1
ATOM 4021 O O . THR A 1 507 ? -45.202 21.274 41.742 1.00 91.62 507 THR A O 1
ATOM 4024 N N . ASP A 1 508 ? -47.239 20.571 42.420 1.00 92.62 508 ASP A N 1
ATOM 4025 C CA . ASP A 1 508 ? -46.827 19.256 42.909 1.00 92.62 508 ASP A CA 1
ATOM 4026 C C . ASP A 1 508 ? -47.025 18.199 41.805 1.00 92.62 508 ASP A C 1
ATOM 4028 O O . ASP A 1 508 ? -48.153 17.761 41.622 1.00 92.62 508 ASP A O 1
ATOM 4032 N N . PRO A 1 509 ? -45.954 17.718 41.147 1.00 93.50 509 PRO A N 1
ATOM 4033 C CA . PRO A 1 509 ? -46.026 16.756 40.031 1.00 93.50 509 PRO A CA 1
ATOM 4034 C C . PRO A 1 509 ? -46.550 15.354 40.410 1.00 93.50 509 PRO A C 1
ATOM 4036 O O . PRO A 1 509 ? -46.520 14.418 39.612 1.00 93.50 509 PRO A O 1
ATOM 4039 N N . LEU A 1 510 ? -46.935 15.145 41.672 1.00 94.81 510 LEU A N 1
ATOM 4040 C CA . LEU A 1 510 ? -47.589 13.927 42.156 1.00 94.81 510 LEU A CA 1
ATOM 4041 C C . LEU A 1 510 ? -49.078 14.140 42.453 1.00 94.81 510 LEU A C 1
ATOM 4043 O O . LEU A 1 510 ? -49.740 13.223 42.962 1.00 94.81 510 LEU A O 1
ATOM 4047 N N . ASN A 1 511 ? -49.596 15.338 42.206 1.00 94.38 511 ASN A N 1
ATOM 4048 C CA . ASN A 1 511 ? -50.944 15.730 42.548 1.00 94.38 511 ASN A CA 1
ATOM 4049 C C . ASN A 1 511 ? -51.561 16.570 41.419 1.00 94.38 511 ASN A C 1
ATOM 4051 O O . ASN A 1 511 ? -51.300 17.767 41.360 1.00 94.38 511 ASN A O 1
ATOM 4055 N N . PRO A 1 512 ? -52.514 16.007 40.654 1.00 95.38 512 PRO A N 1
ATOM 4056 C CA . PRO A 1 512 ? -53.005 16.632 39.427 1.00 95.38 512 PRO A CA 1
ATOM 4057 C C . PRO A 1 512 ? -53.843 17.901 39.660 1.00 95.38 512 PRO A C 1
ATOM 4059 O O . PRO A 1 512 ? -54.328 18.482 38.699 1.00 95.38 512 PRO A O 1
ATOM 4062 N N . ASP A 1 513 ? -54.107 18.273 40.915 1.00 95.00 513 ASP A N 1
ATOM 4063 C CA . ASP A 1 513 ? -54.844 19.465 41.362 1.00 95.00 513 ASP A CA 1
ATOM 4064 C C . ASP A 1 513 ? -54.155 19.974 42.644 1.00 95.00 513 ASP A C 1
ATOM 4066 O O . ASP A 1 513 ? -54.479 19.553 43.768 1.00 95.00 513 ASP A O 1
ATOM 4070 N N . THR A 1 514 ? -53.119 20.803 42.480 1.00 94.25 514 THR A N 1
ATOM 4071 C CA . THR A 1 514 ? -52.219 21.223 43.566 1.00 94.25 514 THR A CA 1
ATOM 4072 C C . THR A 1 514 ? -52.938 22.053 44.627 1.00 94.25 514 THR A C 1
ATOM 4074 O O . THR A 1 514 ? -52.651 21.912 45.825 1.00 94.25 514 THR A O 1
ATOM 4077 N N . ASP A 1 515 ? -53.863 22.924 44.226 1.00 92.00 515 ASP A N 1
ATOM 4078 C CA . ASP A 1 515 ? -54.570 23.821 45.142 1.00 92.00 515 ASP A CA 1
ATOM 4079 C C . ASP A 1 515 ? -55.908 23.257 45.670 1.00 92.00 515 ASP A C 1
ATOM 4081 O O . ASP A 1 515 ? -56.448 23.765 46.669 1.00 92.00 515 ASP A O 1
ATOM 4085 N N . GLY A 1 516 ? -56.378 22.151 45.090 1.00 93.50 516 GLY A N 1
ATOM 4086 C CA . GLY A 1 516 ? -57.557 21.401 45.502 1.00 93.50 516 GLY A CA 1
ATOM 4087 C C . GLY A 1 516 ? -58.875 22.090 45.152 1.00 93.50 516 GLY A C 1
ATOM 4088 O O . GLY A 1 516 ? -59.872 21.879 45.867 1.00 93.50 516 GLY A O 1
ATOM 4089 N N . ASP A 1 517 ? -58.896 22.962 44.142 1.00 91.06 517 ASP A N 1
ATOM 4090 C CA . ASP A 1 517 ? -60.083 23.721 43.743 1.00 91.06 517 ASP A CA 1
ATOM 4091 C C . ASP A 1 517 ? -61.008 22.970 42.761 1.00 91.06 517 ASP A C 1
ATOM 4093 O O . ASP A 1 517 ? -62.172 23.368 42.570 1.00 91.06 517 ASP A O 1
ATOM 4097 N N . GLY A 1 518 ? -60.550 21.821 42.254 1.00 91.69 518 GLY A N 1
ATOM 4098 C CA . GLY A 1 518 ? -61.290 20.908 41.392 1.00 91.69 518 GLY A CA 1
ATOM 4099 C C . GLY A 1 518 ? -61.005 21.049 39.895 1.00 91.69 518 GLY A C 1
ATOM 4100 O O . GLY A 1 518 ? -61.683 20.364 39.117 1.00 91.69 518 GLY A O 1
ATOM 4101 N N . TYR A 1 519 ? -60.066 21.904 39.488 1.00 92.00 519 TYR A N 1
ATOM 4102 C CA . TYR A 1 519 ? -59.476 21.917 38.146 1.00 92.00 519 TYR A CA 1
ATOM 4103 C C . TYR A 1 519 ? -58.069 21.316 38.193 1.00 92.00 519 TYR A C 1
ATOM 4105 O O . TYR A 1 519 ? -57.413 21.383 39.221 1.00 92.00 519 TYR A O 1
ATOM 4113 N N . SER A 1 520 ? -57.620 20.682 37.104 1.00 95.12 520 SER A N 1
ATOM 4114 C CA . SER A 1 520 ? -56.251 20.162 37.080 1.00 95.12 520 SER A CA 1
ATOM 4115 C C . SER A 1 520 ? -55.237 21.263 36.791 1.00 95.12 520 SER A C 1
ATOM 4117 O O . SER A 1 520 ? -55.554 22.196 36.036 1.00 95.12 520 SER A O 1
ATOM 4119 N N . ASP A 1 521 ? -54.011 21.127 37.292 1.00 93.25 521 ASP A N 1
ATOM 4120 C CA . ASP A 1 521 ? -52.984 22.160 37.130 1.00 93.25 521 ASP A CA 1
ATOM 4121 C C . ASP A 1 521 ? -52.706 22.434 35.638 1.00 93.25 521 ASP A C 1
ATOM 4123 O O . ASP A 1 521 ? -52.602 23.587 35.193 1.00 93.25 521 ASP A O 1
ATOM 4127 N N . GLY A 1 522 ? -52.706 21.386 34.813 1.00 93.50 522 GLY A N 1
ATOM 4128 C CA . GLY A 1 522 ? -52.600 21.458 33.361 1.00 93.50 522 GLY A CA 1
ATOM 4129 C C . GLY A 1 522 ? -53.789 22.118 32.664 1.00 93.50 522 GLY A C 1
ATOM 4130 O O . GLY A 1 522 ? -53.599 22.853 31.682 1.00 93.50 522 GLY A O 1
ATOM 4131 N N . GLU A 1 523 ? -55.020 21.935 33.157 1.00 94.12 523 GLU A N 1
ATOM 4132 C CA . GLU A 1 523 ? -56.193 22.640 32.628 1.00 94.12 523 GLU A CA 1
ATOM 4133 C C . GLU A 1 523 ? -56.104 24.138 32.931 1.00 94.12 523 GLU A C 1
ATOM 4135 O O . GLU A 1 523 ? -56.358 24.980 32.054 1.00 94.12 523 GLU A O 1
ATOM 4140 N N . GLU A 1 524 ? -55.709 24.483 34.148 1.00 92.94 524 GLU A N 1
ATOM 4141 C CA . GLU A 1 524 ? -55.551 25.862 34.576 1.00 92.94 524 GLU A CA 1
ATOM 4142 C C . GLU A 1 524 ? -54.433 26.565 33.816 1.00 92.94 524 GLU A C 1
ATOM 4144 O O . GLU A 1 524 ? -54.666 27.630 33.226 1.00 92.94 524 GLU A O 1
ATOM 4149 N N . ALA A 1 525 ? -53.260 25.938 33.715 1.00 91.19 525 ALA A N 1
ATOM 4150 C CA . ALA A 1 525 ? -52.118 26.474 32.990 1.00 91.19 525 ALA A CA 1
ATOM 4151 C C . ALA A 1 525 ? -52.447 26.738 31.516 1.00 91.19 525 ALA A C 1
ATOM 4153 O O . ALA A 1 525 ? -52.165 27.819 30.983 1.00 91.19 525 ALA A O 1
ATOM 4154 N N . LYS A 1 526 ? -53.133 25.792 30.864 1.00 92.00 526 LYS A N 1
ATOM 4155 C CA . LYS A 1 526 ? -53.588 25.921 29.473 1.00 92.00 526 LYS A CA 1
ATOM 4156 C C . LYS A 1 526 ? -54.578 27.070 29.276 1.00 92.00 526 LYS A C 1
ATOM 4158 O O . LYS A 1 526 ? -54.575 27.711 28.222 1.00 92.00 526 LYS A O 1
ATOM 4163 N N . ASN A 1 527 ? -55.420 27.337 30.271 1.00 89.94 527 ASN A N 1
ATOM 4164 C CA . ASN A 1 527 ? -56.420 28.402 30.237 1.00 89.94 527 ASN A CA 1
ATOM 4165 C C . ASN A 1 527 ? -55.925 29.732 30.851 1.00 89.94 527 ASN A C 1
ATOM 4167 O O . ASN A 1 527 ? -56.649 30.735 30.825 1.00 89.94 527 ASN A O 1
ATOM 4171 N N . GLY A 1 528 ? -54.680 29.780 31.337 1.00 89.81 528 GLY A N 1
ATOM 4172 C CA . GLY A 1 528 ? -54.044 30.964 31.916 1.00 89.81 528 GLY A CA 1
ATOM 4173 C C . GLY A 1 528 ? -54.501 31.300 33.340 1.00 89.81 528 GLY A C 1
ATOM 4174 O O . GLY A 1 528 ? -54.406 32.466 33.745 1.00 89.81 528 GLY A O 1
ATOM 4175 N N . TYR A 1 529 ? -55.012 30.316 34.078 1.00 90.88 529 TYR A N 1
ATOM 4176 C CA . TYR A 1 529 ? -55.321 30.378 35.511 1.00 90.88 529 TYR A CA 1
ATOM 4177 C C . TYR A 1 529 ? -54.138 29.864 36.330 1.00 90.88 529 TYR A C 1
ATOM 4179 O O . TYR A 1 529 ? -53.277 29.188 35.783 1.00 90.88 529 TYR A O 1
ATOM 4187 N N . ASN A 1 530 ? -54.025 30.306 37.583 1.00 89.88 530 ASN A N 1
ATOM 4188 C CA . ASN A 1 530 ? -52.883 29.988 38.437 1.00 89.88 530 ASN A CA 1
ATOM 4189 C C . ASN A 1 530 ? -53.112 28.654 39.173 1.00 89.88 530 ASN A C 1
ATOM 4191 O O . ASN A 1 530 ? -53.900 28.672 40.109 1.00 89.88 530 ASN A O 1
ATOM 4195 N N . PRO A 1 531 ? -52.344 27.592 38.874 1.00 90.50 531 PRO A N 1
ATOM 4196 C CA . PRO A 1 531 ? -52.530 26.267 39.482 1.00 90.50 531 PRO A CA 1
ATOM 4197 C C . PRO A 1 531 ? -52.221 26.161 40.982 1.00 90.50 531 PRO A C 1
ATOM 4199 O O . PRO A 1 531 ? -52.405 25.146 41.632 1.00 90.50 531 PRO A O 1
ATOM 4202 N N . ASN A 1 532 ? -51.672 27.229 41.560 1.00 89.06 532 ASN A N 1
ATOM 4203 C CA . ASN A 1 532 ? -51.305 27.295 42.974 1.00 89.06 532 ASN A CA 1
ATOM 4204 C C . ASN A 1 532 ? -52.306 28.108 43.816 1.00 89.06 532 ASN A C 1
ATOM 4206 O O . ASN A 1 532 ? -51.973 28.549 44.925 1.00 89.06 532 ASN A O 1
ATOM 4210 N N . GLY A 1 533 ? -53.477 28.444 43.272 1.00 86.38 533 GLY A N 1
ATOM 4211 C CA . GLY A 1 533 ? -54.472 29.276 43.946 1.00 86.38 533 GLY A CA 1
ATOM 4212 C C . GLY A 1 533 ? -55.120 30.318 43.043 1.00 86.38 533 GLY A C 1
ATOM 4213 O O . GLY A 1 533 ? -54.657 30.646 41.959 1.00 86.38 533 GLY A O 1
ATOM 4214 N N . ALA A 1 534 ? -56.121 31.018 43.571 1.00 83.44 534 ALA A N 1
ATOM 4215 C CA . ALA A 1 534 ? -56.883 32.011 42.815 1.00 83.44 534 ALA A CA 1
ATOM 4216 C C . ALA A 1 534 ? -56.034 33.055 42.045 1.00 83.44 534 ALA A C 1
ATOM 4218 O O . ALA A 1 534 ? -55.274 33.832 42.631 1.00 83.44 534 ALA A O 1
ATOM 4219 N N . GLY A 1 535 ? -56.263 33.179 40.735 1.00 85.94 535 GLY A N 1
ATOM 4220 C CA . GLY A 1 535 ? -55.659 34.235 39.921 1.00 85.94 535 GLY A CA 1
ATOM 4221 C C . GLY A 1 535 ? -55.442 33.844 38.465 1.00 85.94 535 GLY A C 1
ATOM 4222 O O . GLY A 1 535 ? -56.012 32.879 37.973 1.00 85.94 535 GLY A O 1
ATOM 4223 N N . LYS A 1 536 ? -54.630 34.640 37.761 1.00 86.31 536 LYS A N 1
ATOM 4224 C CA . LYS A 1 536 ? -54.105 34.292 36.435 1.00 86.31 536 LYS A CA 1
ATOM 4225 C C . LYS A 1 536 ? -52.659 33.844 36.559 1.00 86.31 536 LYS A C 1
ATOM 4227 O O . LYS A 1 536 ? -51.926 34.419 37.367 1.00 86.31 536 LYS A O 1
ATOM 4232 N N . LEU A 1 537 ? -52.255 32.905 35.712 1.00 80.69 537 LEU A N 1
ATOM 4233 C CA . LEU A 1 537 ? -50.872 32.462 35.619 1.00 80.69 537 LEU A CA 1
ATOM 4234 C C . LEU A 1 537 ? -49.977 33.613 35.140 1.00 80.69 537 LEU A C 1
ATOM 4236 O O . LEU A 1 537 ? -50.239 34.231 34.105 1.00 80.69 537 LEU A O 1
ATOM 4240 N N . ASN A 1 538 ? -48.930 33.909 35.907 1.00 71.31 538 ASN A N 1
ATOM 4241 C CA . ASN A 1 538 ? -47.852 34.818 35.523 1.00 71.31 538 ASN A CA 1
ATOM 4242 C C . ASN A 1 538 ? -46.603 33.962 35.297 1.00 71.31 538 ASN A C 1
ATOM 4244 O O . ASN A 1 538 ? -45.939 33.611 36.270 1.00 71.31 538 ASN A O 1
ATOM 4248 N N . ILE A 1 539 ? -46.325 33.621 34.037 1.00 61.28 539 ILE A N 1
ATOM 4249 C CA . ILE A 1 539 ? -45.103 32.909 33.628 1.00 61.28 539 ILE A CA 1
ATOM 4250 C C . ILE A 1 539 ? -44.021 33.916 33.250 1.00 61.28 539 ILE A C 1
ATOM 4252 O O . ILE A 1 539 ? -44.353 34.873 32.507 1.00 61.28 539 ILE A O 1
#

pLDDT: mean 75.71, std 17.08, range [24.52, 96.69]

Foldseek 3Di:
DVVVVVVVVVVVVVVVVVVVVVVVVVVPPDDDDDDDDDDDDDDDDDDPDPPPVVVVCVVVVLVDDDPDDPDRDQQALVNLPPDDDPSSLVSHLSNLLSVCVVVLHLVSLVVNPDLVSSLVSLLVSQLVDDLVSLVPRPDPVSSLVSLLSNCLVVLHLVSLVVCVVQVLSSLVSNLSSQLNNQLQVLQLQSLVPRPQLLSSLSSNVSSVVVPHALVSHPDPVSSLLSVLVVLLVVDPDLVSLVVRSDPLSSVLSNPDDPVPDFDQQCPLPDGSVVCSSLVARSNDQQRCPLPHGPCCCVPPQVARSNDQQRCPLQHGSVVCVVVVADSRHQQRCPLPRGCNRDPNSPQNACQQCPLNQHPVNCVVLVADSNDQQRCPPPHGLVVCVVQVHRSNDDPFQDQPCPLRDTLSVCVVLVADSNDQQRCPLPHGPVLCVVLVHRSNDDFQDQQCPLPDTPVRCVVLVARSNDQQRCPLPHGPVVCVVLVARSNDQQRCPLQDGPCCCVPPLVARSNDQQRCPPPHGCNRQVVVQARSNDGDGDDD